Protein 4YWA (pdb70)

B-factor: mean 20.99, std 12.81, range [8.99, 86.1]

Organism: Pseudomonas aeruginosa (strain ATCC 15692 / DSM 22644 / CIP 104116 / JCM 14847 / LMG 12228 / 1C / PRS 101 / PAO1) (NCBI:txid208964)

Secondary structure (DSSP, 8-state):
-EEEEEETT-TT-EEEEEEE-TT--EEEEEEEEEESSSSS-B-TB--TTSPPSS-S-TTS-TTBEEEEETTPPPEE-TTEEEEE-PPTT--EEEEEEE---TT-GGG-EEEEEEEEEEPP-/-EEEEEETT-TT-EEEEEEE-TT--EEEEEEEEEESSSSS-B-TB--TTSPPSS-S-TTS-TTBEEEEETTPPPEE-TTEEEEE-PPTT--EEEEEEE---TT-GGG-EEEEEEEEEE---/-EEEEEETT-TT-EEEEEEE-TT--EEEEEEEEEESSSSS-B-TB--TTSPPSS-S-TTS-TTBEEEEETTPPPEE-TTEEEEE-PPTT--EEEEEEE---TT-GGG-EEEEEEEEEE---/-EEEEEETT-TT-EEEEEEE-TT--EEEEEEEEEESSSSS-B-TEEETTSPPSS-S-TTS-EEEEEEEETTPPPEE-TTEEEEE-PPTT--EEEEEEE---TT-GGG-EEEEEEEEEEPP-

Sequence (484 aa):
AWKGEVLANNEAGQVTSIIYNPGDVITIVAAGWASYGPTQKWGPQGDREHPDQGLICHDAFCGALVMKIGNSGTIPVNTGLFRWVAPNNVQGAITLIYNDVPGTYGNNSGSFSVNIGKDQSAWKGEVLANNEAGQVTSIIYNPGDVITIVAAGWASYGPTQKWGPQGDREHPDQGLICHDAFCGALVMKIGNSGTIPVNTGLFRWVAPNNVQGAITLIYNDVPGTYGNNSGSFSVNIGKDQSAWKGEVLANNEAGQVTSIIYNPGDVITIVAAGWASYGPTQKWGPQGDREHPDQGLICHDAFCGALVMKIGNSGTIPVNTGLFRWVAPNNVQGAITLIYNDVPGTYGNNSGSFSVNIGKDQSAWKGEVLANNEAGQVTSIIYNPGDVITIVAAGWASYGPTQKWGPQGDREHPDQGLICHDAFCGALVMKIGNSGTIPVNTGLFRWVAPNNVQGAITLIYNDVPGTYGNNSGSFSVNIGKDQS

Solvent-accessible surface area: 20965 Å² total; per-residue (Å²): 93,37,148,19,85,2,88,0,36,42,83,90,9,58,91,10,80,8,84,4,67,102,55,23,23,0,5,0,9,0,37,19,57,0,1,25,31,59,140,63,52,31,15,2,14,2,12,89,121,52,84,68,122,35,7,47,3,132,117,14,82,2,0,0,0,0,0,79,1,35,157,24,56,32,28,36,2,42,1,12,23,37,91,52,86,13,80,138,153,27,100,18,32,0,23,0,7,2,0,6,32,76,70,61,5,9,65,9,47,34,31,0,35,0,30,0,0,82,30,153,119,94,36,146,18,82,2,89,0,76,42,82,91,9,57,90,11,80,9,82,4,66,102,54,22,23,0,3,0,9,0,37,19,58,0,0,25,30,56,139,62,50,31,14,2,15,3,12,92,120,53,85,70,124,35,7,47,2,129,116,15,81,2,0,0,0,0,0,78,2,34,152,24,55,32,29,36,2,42,1,12,23,38,93,52,84,12,81,138,156,28,103,18,33,0,24,0,6,0,0,6,32,76,69,61,6,77,98,11,45,34,31,0,36,0,30,0,0,82,27,156,121,93,38,145,18,82,2,89,0,76,43,82,90,9,58,90,11,80,9,85,4,65,103,53,21,23,0,4,0,9,0,36,19,58,0,0,25,31,60,140,60,51,30,14,2,15,2,12,90,122,52,85,68,124,35,7,47,3,130,116,15,83,2,0,0,0,0,0,79,1,33,156,24,55,31,29,37,2,43,1,12,22,38,93,52,85,13,79,137,154,28,104,18,34,0,23,0,7,2,0,6,32,76,70,62,6,78,100,11,46,34,32,0,34,0,31,0,0,81,30,155,118,94,37,144,18,81,1,87,0,76,42,82,89,10,58,91,10,82,9,85,4,67,103,54,22,23,0,4,0,9,0,36,19,59,0,0,26,30,58,141,64,52,30,15,2,15,3,12,92,121,53,84,36,95,21,7,47,2,90,117,16,79,2,0,0,0,0,0,78,1,34,153,24,55,31,29,37,2,42,1,12,22,39,95,53,84,13,80,136,154,28,103,18,35,0,24,0,7,1,0,6,32,75,68,60,6,76,97,11,47,32,32,0,34,0,30,0,0,83,27,155,122

CATH classification: 2.60.120.430

InterPro domains:
  IPR008979 Galactose-binding-like domain superfamily [SSF49785] (2-122)
  IPR012905 PA-IL-like [PF07828] (2-122)
  IPR012905 PA-IL-like [PIRSF020485] (1-122)

Nearest PDB structures (foldseek):
  4cpb-assembly2_A  TM=1.007E+00  e=1.477E-22  Pseudomonas aeruginosa PAO1
  7z63-assembly1_AAA  TM=1.001E+00  e=1.261E-22  Pseudomonas aeruginosa PAO1
  2vxj-assembly10_J  TM=1.005E+00  e=4.963E-22  Pseudomonas aeruginosa PAO1
  2vxj-assembly4_D  TM=1.007E+00  e=1.216E-21  Pseudomonas aeruginosa PAO1
  2vxj-assembly2_B  TM=1.008E+00  e=1.583E-21  Pseudomonas aeruginosa PAO1

GO terms:
  GO:0007157 heterophilic cell-cell adhesion (P, IDA)

Structure (mmCIF, N/CA/C/O backbone):
data_4YWA
#
_entry.id   4YWA
#
_cell.length_a   40.770
_cell.length_b   72.320
_cell.length_c   78.710
_cell.angle_alpha   117.230
_cell.angle_beta   105.000
_cell.angle_gamma   89.940
#
_symmetry.space_group_name_H-M   'P 1'
#
loop_
_entity.id
_entity.type
_entity.pdbx_description
1 polymer 'PA-I galactophilic lectin'
2 non-polymer 'CALCIUM ION'
3 non-polymer "(2R,3R,4S,5R,6R,2'R,3'R,4'S,5'R,6'R)-2,2'-([(2R,3R,4S,5S,6S)-3,4-dihydroxy-6-(hydroxymethyl)tetrahydro-2H-pyran-2,5-diyl]bis{1H-1,2,3-triazole-1,4-diyl[(2S,3R,4S,5S,6S)-3,4-dihydroxy-6-(hydroxymethyl)tetrahydro-2H-pyran-2,5-diyl]-1H-1,2,3-triazole-1,4-diylmethanediyloxy})bis[6-(hydroxymethyl)tetrahydro-2H-pyran-3,4,5-triol]"
4 water water
#
loop_
_atom_site.group_PDB
_atom_site.id
_atom_site.type_symbol
_atom_site.label_atom_id
_atom_site.label_alt_id
_atom_site.label_comp_id
_atom_site.label_asym_id
_atom_site.label_entity_id
_atom_site.label_seq_id
_atom_site.pdbx_PDB_ins_code
_atom_site.Cartn_x
_atom_site.Cartn_y
_atom_site.Cartn_z
_atom_site.occupancy
_atom_site.B_iso_or_equiv
_atom_site.auth_seq_id
_atom_site.auth_comp_id
_atom_site.auth_asym_id
_atom_site.auth_atom_id
_atom_site.pdbx_PDB_model_num
ATOM 1 N N . ALA A 1 1 ? 12.896 38.710 72.655 1.00 22.80 1 ALA A N 1
ATOM 2 C CA . ALA A 1 1 ? 13.290 38.293 71.305 1.00 17.43 1 ALA A CA 1
ATOM 3 C C . ALA A 1 1 ? 12.319 38.910 70.300 1.00 20.79 1 ALA A C 1
ATOM 4 O O . ALA A 1 1 ? 11.258 39.415 70.676 1.00 21.73 1 ALA A O 1
ATOM 6 N N . TRP A 1 2 ? 12.683 38.889 69.017 1.00 15.92 2 TRP A N 1
ATOM 7 C CA . TRP A 1 2 ? 11.868 39.519 67.990 1.00 15.33 2 TRP A CA 1
ATOM 8 C C . TRP A 1 2 ? 11.791 38.538 66.833 1.00 13.44 2 TRP A C 1
ATOM 9 O O . TRP A 1 2 ? 12.770 37.892 66.490 1.00 13.17 2 TRP A O 1
ATOM 20 N N . LYS A 1 3 ? 10.615 38.395 66.237 1.00 14.31 3 LYS A N 1
ATOM 21 C CA . LYS A 1 3 ? 10.499 37.667 64.991 1.00 15.24 3 LYS A CA 1
ATOM 22 C C . LYS A 1 3 ? 9.662 38.521 64.064 1.00 15.85 3 LYS A C 1
ATOM 23 O O . LYS A 1 3 ? 8.651 39.120 64.473 1.00 16.94 3 LYS A O 1
ATOM 29 N N . GLY A 1 4 ? 10.057 38.571 62.798 1.00 13.88 4 GLY A N 1
ATOM 30 C CA . GLY A 1 4 ? 9.315 39.366 61.844 1.00 15.89 4 GLY A CA 1
ATOM 31 C C . GLY A 1 4 ? 9.861 39.227 60.447 1.00 14.76 4 GLY A C 1
ATOM 32 O O . GLY A 1 4 ? 10.848 38.536 60.216 1.00 16.57 4 GLY A O 1
ATOM 33 N N . GLU A 1 5 ? 9.215 39.898 59.513 1.00 15.38 5 GLU A N 1
ATOM 34 C CA . GLU A 1 5 ? 9.606 39.860 58.125 1.00 15.02 5 GLU A CA 1
ATOM 35 C C . GLU A 1 5 ? 10.294 41.146 57.735 1.00 15.04 5 GLU A C 1
ATOM 36 O O . GLU A 1 5 ? 9.939 42.235 58.201 1.00 17.57 5 GLU A O 1
ATOM 42 N N . VAL A 1 6 ? 11.269 41.003 56.850 1.00 13.04 6 VAL A N 1
ATOM 43 C CA . VAL A 1 6 ? 11.993 42.127 56.279 1.00 12.40 6 VAL A CA 1
ATOM 44 C C . VAL A 1 6 ? 11.712 42.114 54.785 1.00 12.92 6 VAL A C 1
ATOM 45 O O . VAL A 1 6 ? 12.152 41.213 54.093 1.00 13.11 6 VAL A O 1
ATOM 49 N N . LEU A 1 7 ? 10.932 43.082 54.291 1.00 12.24 7 LEU A N 1
ATOM 50 C CA . LEU A 1 7 ? 10.580 43.112 52.866 1.00 12.82 7 LEU A CA 1
ATOM 51 C C . LEU A 1 7 ? 11.731 43.640 52.028 1.00 11.32 7 LEU A C 1
ATOM 52 O O . LEU A 1 7 ? 12.367 44.624 52.391 1.00 12.45 7 LEU A O 1
ATOM 57 N N . ALA A 1 8 ? 11.966 42.970 50.920 1.00 12.01 8 ALA A N 1
ATOM 58 C CA . ALA A 1 8 ? 13.052 43.356 50.039 1.00 12.73 8 ALA A CA 1
ATOM 59 C C . ALA A 1 8 ? 12.861 44.756 49.448 1.00 13.65 8 ALA A C 1
ATOM 60 O O . ALA A 1 8 ? 13.850 45.424 49.170 1.00 12.75 8 ALA A O 1
ATOM 62 N N . ASN A 1 9 ? 11.623 45.216 49.342 1.00 12.53 9 ASN A N 1
ATOM 63 C CA . ASN A 1 9 ? 11.406 46.534 48.734 1.00 13.73 9 ASN A CA 1
ATOM 64 C C . ASN A 1 9 ? 11.368 47.650 49.774 1.00 15.13 9 ASN A C 1
ATOM 65 O O . ASN A 1 9 ? 11.039 48.793 49.435 1.00 17.23 9 ASN A O 1
ATOM 70 N N . ASN A 1 10 ? 11.676 47.361 51.041 1.00 14.04 10 ASN A N 1
ATOM 71 C CA . ASN A 1 10 ? 11.549 48.351 52.095 1.00 14.69 10 ASN A CA 1
ATOM 72 C C . ASN A 1 10 ? 12.877 49.069 52.269 1.00 16.63 10 ASN A C 1
ATOM 73 O O . ASN A 1 10 ? 13.748 48.629 52.995 1.00 15.72 10 ASN A O 1
ATOM 78 N N . GLU A 1 11 ? 13.053 50.184 51.563 1.00 15.07 11 GLU A N 1
ATOM 79 C CA . GLU A 1 11 ? 14.327 50.867 51.554 1.00 13.74 11 GLU A CA 1
ATOM 80 C C . GLU A 1 11 ? 14.709 51.409 52.921 1.00 13.27 11 GLU A C 1
ATOM 81 O O . GLU A 1 11 ? 15.894 51.472 53.249 1.00 15.38 11 GLU A O 1
ATOM 87 N N . ALA A 1 12 ? 13.730 51.818 53.723 1.00 16.18 12 ALA A N 1
ATOM 88 C CA . ALA A 1 12 ? 14.031 52.368 55.054 1.00 19.55 12 ALA A CA 1
ATOM 89 C C . ALA A 1 12 ? 14.433 51.292 56.058 1.00 18.93 12 ALA A C 1
ATOM 90 O O . ALA A 1 12 ? 15.008 51.581 57.115 1.00 23.99 12 ALA A O 1
ATOM 92 N N . GLY A 1 13 ? 14.122 50.055 55.710 1.00 15.10 13 GLY A N 1
ATOM 93 C CA . GLY A 1 13 ? 14.409 48.939 56.601 1.00 15.94 13 GLY A CA 1
ATOM 94 C C . GLY A 1 13 ? 13.322 48.673 57.620 1.00 16.68 13 GLY A C 1
ATOM 95 O O . GLY A 1 13 ? 12.442 49.506 57.877 1.00 17.44 13 GLY A O 1
ATOM 96 N N . GLN A 1 14 ? 13.444 47.518 58.268 1.00 14.62 14 GLN A N 1
ATOM 97 C CA . GLN A 1 14 ? 12.470 47.071 59.231 1.00 14.20 14 GLN A CA 1
ATOM 98 C C . GLN A 1 14 ? 13.029 47.279 60.625 1.00 15.11 14 GLN A C 1
ATOM 99 O O . GLN A 1 14 ? 14.018 46.636 61.006 1.00 14.47 14 GLN A O 1
ATOM 105 N N . VAL A 1 15 ? 12.428 48.181 61.388 1.00 14.68 15 VAL A N 1
ATOM 106 C CA . VAL A 1 15 ? 12.861 48.354 62.771 1.00 16.74 15 VAL A CA 1
ATOM 107 C C . VAL A 1 15 ? 12.385 47.151 63.577 1.00 17.19 15 VAL A C 1
ATOM 108 O O . VAL A 1 15 ? 11.295 46.609 63.341 1.00 20.96 15 VAL A O 1
ATOM 112 N N . THR A 1 16 ? 13.241 46.677 64.470 1.00 15.76 16 THR A N 1
ATOM 113 C CA . THR A 1 16 ? 12.871 45.576 65.362 1.00 16.07 16 THR A CA 1
ATOM 114 C C . THR A 1 16 ? 12.678 46.124 66.769 1.00 18.01 16 THR A C 1
ATOM 115 O O . THR A 1 16 ? 12.899 47.311 67.007 1.00 18.48 16 THR A O 1
ATOM 119 N N . SER A 1 17 ? 12.310 45.241 67.697 1.00 17.09 17 SER A N 1
ATOM 120 C CA . SER A 1 17 ? 12.110 45.629 69.084 1.00 19.08 17 SER A CA 1
ATOM 121 C C . SER A 1 17 ? 13.407 45.489 69.863 1.00 19.26 17 SER A C 1
ATOM 122 O O . SER A 1 17 ? 13.424 45.700 71.076 1.00 20.53 17 SER A O 1
ATOM 125 N N . ILE A 1 18 ? 14.490 45.107 69.202 1.00 16.38 18 ILE A N 1
ATOM 126 C CA . ILE A 1 18 ? 15.753 44.819 69.870 1.00 15.04 18 ILE A CA 1
ATOM 127 C C . ILE A 1 18 ? 16.589 46.075 69.951 1.00 16.27 18 ILE A C 1
ATOM 128 O O . ILE A 1 18 ? 16.854 46.715 68.921 1.00 15.66 18 ILE A O 1
ATOM 133 N N . ILE A 1 19 ? 16.945 46.477 71.171 1.00 16.49 19 ILE A N 1
ATOM 134 C CA . ILE A 1 19 ? 17.912 47.517 71.367 1.00 16.70 19 ILE A CA 1
ATOM 135 C C . ILE A 1 19 ? 19.204 46.866 71.768 1.00 15.56 19 ILE A C 1
ATOM 136 O O . ILE A 1 19 ? 19.273 46.229 72.835 1.00 16.13 19 ILE A O 1
ATOM 141 N N . TYR A 1 20 ? 20.239 46.987 70.963 1.00 15.13 20 TYR A N 1
ATOM 142 C CA . TYR A 1 20 ? 21.536 46.415 71.283 1.00 14.88 20 TYR A CA 1
ATOM 143 C C . TYR A 1 20 ? 22.251 47.334 72.256 1.00 14.58 20 TYR A C 1
ATOM 144 O O . TYR A 1 20 ? 22.500 48.509 71.930 1.00 16.07 20 TYR A O 1
ATOM 153 N N . ASN A 1 21 ? 22.583 46.799 73.431 1.00 13.64 21 ASN A N 1
ATOM 154 C CA . ASN A 1 21 ? 23.270 47.562 74.460 1.00 14.93 21 ASN A CA 1
ATOM 155 C C . ASN A 1 21 ? 24.684 47.043 74.638 1.00 15.14 21 ASN A C 1
ATOM 156 O O . ASN A 1 21 ? 24.959 45.881 74.345 1.00 16.02 21 ASN A O 1
ATOM 161 N N . PRO A 1 22 ? 25.597 47.897 75.120 1.00 15.98 22 PRO A N 1
ATOM 162 C CA . PRO A 1 22 ? 26.981 47.481 75.337 1.00 16.85 22 PRO A CA 1
ATOM 163 C C . PRO A 1 22 ? 27.056 46.175 76.131 1.00 16.87 22 PRO A C 1
ATOM 164 O O . PRO A 1 22 ? 26.390 46.019 77.170 1.00 16.96 22 PRO A O 1
ATOM 168 N N . GLY A 1 23 ? 27.852 45.243 75.615 1.00 18.27 23 GLY A N 1
ATOM 169 C CA . GLY A 1 23 ? 28.031 43.942 76.225 1.00 18.28 23 GLY A CA 1
ATOM 170 C C . GLY A 1 23 ? 27.044 42.885 75.777 1.00 16.27 23 GLY A C 1
ATOM 171 O O . GLY A 1 23 ? 27.217 41.714 76.117 1.00 17.64 23 GLY A O 1
ATOM 172 N N . ASP A 1 24 ? 26.002 43.274 75.047 1.00 15.01 24 ASP A N 1
ATOM 173 C CA . ASP A 1 24 ? 25.011 42.280 74.641 1.00 14.98 24 ASP A CA 1
ATOM 174 C C . ASP A 1 24 ? 25.603 41.250 73.683 1.00 14.54 24 ASP A C 1
ATOM 175 O O . ASP A 1 24 ? 26.474 41.551 72.866 1.00 15.62 24 ASP A O 1
ATOM 180 N N . VAL A 1 25 ? 25.115 40.032 73.797 1.00 12.99 25 VAL A N 1
ATOM 181 C CA . VAL A 1 25 ? 25.426 38.964 72.838 1.00 14.53 25 VAL A CA 1
ATOM 182 C C . VAL A 1 25 ? 24.109 38.642 72.158 1.00 13.35 25 VAL A C 1
ATOM 183 O O . VAL A 1 25 ? 23.085 38.479 72.823 1.00 13.95 25 VAL A O 1
ATOM 187 N N . ILE A 1 26 ? 24.100 38.585 70.813 1.00 13.23 26 ILE A N 1
ATOM 188 C CA . ILE A 1 26 ? 22.853 38.309 70.105 1.00 13.15 26 ILE A CA 1
ATOM 189 C C . ILE A 1 26 ? 23.011 37.196 69.089 1.00 11.21 26 ILE A C 1
ATOM 190 O O . ILE A 1 26 ? 24.126 36.903 68.636 1.00 13.49 26 ILE A O 1
ATOM 195 N N . THR A 1 27 ? 21.884 36.566 68.804 1.00 10.87 27 THR A N 1
ATOM 196 C CA . THR A 1 27 ? 21.814 35.586 67.714 1.00 11.33 27 THR A CA 1
ATOM 197 C C . THR A 1 27 ? 20.696 35.995 66.789 1.00 11.59 27 THR A C 1
ATOM 198 O O . THR A 1 27 ? 19.615 36.403 67.196 1.00 11.95 27 THR A O 1
ATOM 202 N N . ILE A 1 28 ? 20.985 35.860 65.486 1.00 10.63 28 ILE A N 1
ATOM 203 C CA . ILE A 1 28 ? 20.028 36.144 64.409 1.00 11.32 28 ILE A CA 1
ATOM 204 C C . ILE A 1 28 ? 20.023 34.955 63.481 1.00 10.36 28 ILE A C 1
ATOM 205 O O . ILE A 1 28 ? 21.083 34.412 63.154 1.00 11.06 28 ILE A O 1
ATOM 210 N N . VAL A 1 29 ? 18.835 34.499 63.115 1.00 10.96 29 VAL A N 1
ATOM 211 C CA . VAL A 1 29 ? 18.703 33.523 62.019 1.00 10.97 29 VAL A CA 1
ATOM 212 C C . VAL A 1 29 ? 17.728 34.105 61.002 1.00 10.65 29 VAL A C 1
ATOM 213 O O . VAL A 1 29 ? 16.625 34.514 61.359 1.00 11.98 29 VAL A O 1
ATOM 217 N N . ALA A 1 30 ? 18.116 34.090 59.728 1.00 10.61 30 ALA A N 1
ATOM 218 C CA . ALA A 1 30 ? 17.295 34.653 58.637 1.00 9.40 30 ALA A CA 1
ATOM 219 C C . ALA A 1 30 ? 17.040 33.592 57.606 1.00 10.40 30 ALA A C 1
ATOM 220 O O . ALA A 1 30 ? 17.947 32.842 57.276 1.00 11.65 30 ALA A O 1
ATOM 222 N N . ALA A 1 31 ? 15.833 33.588 57.060 1.00 10.64 31 ALA A N 1
ATOM 223 C CA . ALA A 1 31 ? 15.491 32.612 56.041 1.00 11.38 31 ALA A CA 1
ATOM 224 C C . ALA A 1 31 ? 14.595 33.236 55.003 1.00 10.73 31 ALA A C 1
ATOM 225 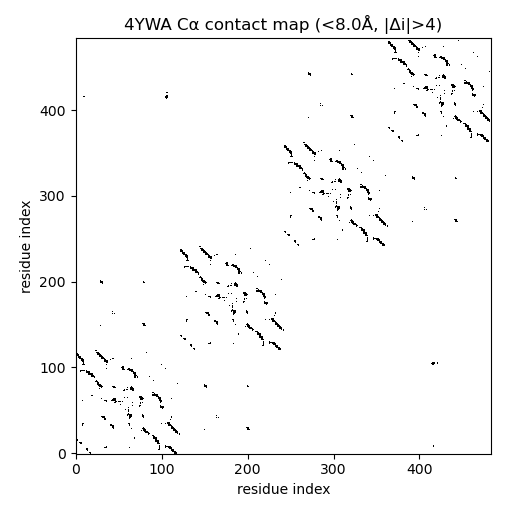O O . ALA A 1 31 ? 13.968 34.255 55.247 1.00 12.92 31 ALA A O 1
ATOM 227 N N . GLY A 1 32 ? 14.516 32.601 53.851 1.00 11.32 32 GLY A N 1
ATOM 228 C CA . GLY A 1 32 ? 13.555 33.001 52.825 1.00 11.44 32 GLY A CA 1
ATOM 229 C C . GLY A 1 32 ? 14.180 33.393 51.507 1.00 11.26 32 GLY A C 1
ATOM 230 O O . GLY A 1 32 ? 15.367 33.191 51.261 1.00 10.95 32 GLY A O 1
ATOM 231 N N . TRP A 1 33 ? 13.354 33.992 50.656 1.00 10.96 33 TRP A N 1
ATOM 232 C CA . TRP A 1 33 ? 13.694 34.216 49.261 1.00 11.44 33 TRP A CA 1
ATOM 233 C C . TRP A 1 33 ? 13.269 35.607 48.833 1.00 11.74 33 TRP A C 1
ATOM 234 O O . TRP A 1 33 ? 12.122 35.999 49.063 1.00 12.79 33 TRP A O 1
ATOM 245 N N . ALA A 1 34 ? 14.175 36.301 48.161 1.00 12.21 34 ALA A N 1
ATOM 246 C CA . ALA A 1 34 ? 13.888 37.666 47.736 1.00 12.00 34 ALA A CA 1
ATOM 247 C C . ALA A 1 34 ? 14.674 38.001 46.495 1.00 11.65 34 ALA A C 1
ATOM 248 O O . ALA A 1 34 ? 15.624 37.299 46.114 1.00 12.02 34 ALA A O 1
ATOM 250 N N . SER A 1 35 ? 14.291 39.105 45.857 1.00 12.97 35 SER A N 1
ATOM 251 C CA . SER A 1 35 ? 14.956 39.536 44.638 1.00 13.92 35 SER A CA 1
ATOM 252 C C . SER A 1 35 ? 15.121 41.026 44.623 1.00 12.68 35 SER A C 1
ATOM 253 O O . SER A 1 35 ? 14.292 41.760 45.140 1.00 12.66 35 SER A O 1
ATOM 256 N N . TYR A 1 36 ? 16.225 41.456 44.015 1.00 13.92 36 TYR A N 1
ATOM 257 C CA . TYR A 1 36 ? 16.489 42.879 43.826 1.00 12.89 36 TYR A CA 1
ATOM 258 C C . TYR A 1 36 ? 15.999 43.334 42.445 1.00 12.89 36 TYR A C 1
ATOM 259 O O . TYR A 1 36 ? 16.273 44.455 42.043 1.00 13.53 36 TYR A O 1
ATOM 268 N N . GLY A 1 37 ? 15.268 42.493 41.741 1.00 12.79 37 GLY A N 1
ATOM 269 C CA . GLY A 1 37 ? 14.728 42.916 40.437 1.00 12.80 37 GLY A CA 1
ATOM 270 C C . GLY A 1 37 ? 14.445 41.752 39.520 1.00 15.00 37 GLY A C 1
ATOM 271 O O . GLY A 1 37 ? 13.348 41.655 38.956 1.00 18.23 37 GLY A O 1
ATOM 272 N N . PRO A 1 38 ? 15.419 40.855 39.328 1.00 14.17 38 PRO A N 1
ATOM 273 C CA . PRO A 1 38 ? 15.205 39.717 38.432 1.00 15.77 38 PRO A CA 1
ATOM 274 C C . PRO A 1 38 ? 14.089 38.792 38.860 1.00 19.23 38 PRO A C 1
ATOM 275 O O . PRO A 1 38 ? 13.650 38.843 40.015 1.00 18.39 38 PRO A O 1
ATOM 279 N N . THR A 1 39 ? 13.647 37.939 37.943 1.00 19.01 39 THR A N 1
ATOM 280 C CA . THR A 1 39 ? 12.604 36.978 38.245 1.00 19.47 39 THR A CA 1
ATOM 281 C C . THR A 1 39 ? 13.101 35.914 39.233 1.00 20.88 39 THR A C 1
ATOM 282 O O . THR A 1 39 ? 12.327 35.398 40.028 1.00 25.51 39 THR A O 1
ATOM 286 N N . GLN A 1 40 ? 14.392 35.603 39.168 1.00 17.34 40 GLN A N 1
ATOM 287 C CA . GLN A 1 40 ? 15.012 34.681 40.128 1.00 15.59 40 GLN A CA 1
ATOM 288 C C . GLN A 1 40 ? 14.938 35.271 41.541 1.00 13.85 40 GLN A C 1
ATOM 289 O O . GLN A 1 40 ? 14.773 36.468 41.715 1.00 15.40 40 GLN A O 1
ATOM 295 N N . LYS A 1 41 ? 15.057 34.415 42.564 1.00 13.23 41 LYS A N 1
ATOM 296 C CA . LYS A 1 41 ? 15.186 34.860 43.944 1.00 12.58 41 LYS A CA 1
ATOM 297 C C . LYS A 1 41 ? 16.406 34.225 44.536 1.00 13.00 41 LYS A C 1
ATOM 298 O O . LYS A 1 41 ? 16.853 33.169 44.105 1.00 13.12 41 LYS A O 1
ATOM 304 N N . TRP A 1 42 ? 16.918 34.925 45.540 1.00 11.50 42 TRP A N 1
ATOM 305 C CA . TRP A 1 42 ? 18.126 34.511 46.289 1.00 10.99 42 TRP A CA 1
ATOM 306 C C . TRP A 1 42 ? 17.804 34.496 47.767 1.00 9.94 42 TRP A C 1
ATOM 307 O O . TRP A 1 42 ? 16.868 35.154 48.217 1.00 11.21 42 TRP A O 1
ATOM 318 N N . GLY A 1 43 ? 18.580 33.711 48.512 1.00 10.13 43 GLY A N 1
ATOM 319 C CA . GLY A 1 43 ? 18.497 33.674 49.966 1.00 10.27 43 GLY A CA 1
ATOM 320 C C . GLY A 1 43 ? 19.186 34.853 50.610 1.00 10.75 43 GLY A C 1
ATOM 321 O O . GLY A 1 43 ? 19.595 35.812 49.940 1.00 11.40 43 GLY A O 1
ATOM 322 N N . PRO A 1 44 ? 19.297 34.817 51.943 1.00 10.77 44 PRO A N 1
ATOM 323 C CA . PRO A 1 44 ? 19.812 35.980 52.686 1.00 10.67 44 PRO A CA 1
ATOM 324 C C . PRO A 1 44 ? 21.290 36.316 52.508 1.00 9.98 44 PRO A C 1
ATOM 325 O O . PRO A 1 44 ? 21.700 37.374 52.998 1.00 10.50 44 PRO A O 1
ATOM 329 N N . GLN A 1 45 ? 22.047 35.476 51.811 1.00 10.12 45 GLN A N 1
ATOM 330 C CA . GLN A 1 45 ? 23.404 35.858 51.414 1.00 10.47 45 GLN A CA 1
ATOM 331 C C . GLN A 1 45 ? 23.414 36.605 50.073 1.00 11.90 45 GLN A C 1
ATOM 332 O O . GLN A 1 45 ? 24.454 37.114 49.677 1.00 11.88 45 GLN A O 1
ATOM 338 N N . GLY A 1 46 ? 22.262 36.703 49.409 1.00 10.34 46 GLY A N 1
ATOM 339 C CA . GLY A 1 46 ? 22.160 37.443 48.159 1.00 10.62 46 GLY A CA 1
ATOM 340 C C . GLY A 1 46 ? 22.774 36.722 46.990 1.00 10.70 46 GLY A C 1
ATOM 341 O O . GLY A 1 46 ? 22.911 35.495 46.951 1.00 11.00 46 GLY A O 1
ATOM 342 N N . ASP A 1 47 ? 23.120 37.533 45.981 1.00 10.77 47 ASP A N 1
ATOM 343 C CA . ASP A 1 47 ? 23.566 37.042 44.665 1.00 12.35 47 ASP A CA 1
ATOM 344 C C . ASP A 1 47 ? 25.063 37.217 44.503 1.00 12.75 47 ASP A C 1
ATOM 345 O O . ASP A 1 47 ? 25.544 38.337 44.278 1.00 13.95 47 ASP A O 1
ATOM 350 N N . ARG A 1 48 ? 25.801 36.121 44.612 1.00 12.75 48 ARG A N 1
ATOM 351 C CA . ARG A 1 48 ? 27.272 36.178 44.607 1.00 13.68 48 ARG A CA 1
ATOM 352 C C . ARG A 1 48 ? 27.848 36.525 43.240 1.00 18.20 48 ARG A C 1
ATOM 353 O O . ARG A 1 48 ? 29.049 36.784 43.137 1.00 19.49 48 ARG A O 1
ATOM 361 N N . GLU A 1 49 ? 27.007 36.523 42.216 1.00 15.01 49 GLU A N 1
ATOM 362 C CA . GLU A 1 49 ? 27.470 36.805 40.856 1.00 15.59 49 GLU A CA 1
ATOM 363 C C . GLU A 1 49 ? 27.203 38.221 40.392 1.00 16.36 49 GLU A C 1
ATOM 364 O O . GLU A 1 49 ? 27.645 38.602 39.301 1.00 18.49 49 GLU A O 1
ATOM 370 N N . HIS A 1 50 ? 26.466 39.007 41.159 1.00 15.33 50 HIS A N 1
ATOM 371 C CA . HIS A 1 50 ? 26.087 40.341 40.745 1.00 14.90 50 HIS A CA 1
ATOM 372 C C . HIS A 1 50 ? 27.066 41.410 41.232 1.00 15.86 50 HIS A C 1
ATOM 373 O O . HIS A 1 50 ? 27.407 41.442 42.405 1.00 16.23 50 HIS A O 1
ATOM 380 N N . PRO A 1 51 ? 27.526 42.301 40.336 1.00 16.28 51 PRO A N 1
ATOM 381 C CA . PRO A 1 51 ? 28.461 43.338 40.783 1.00 14.83 51 PRO A CA 1
ATOM 382 C C . PRO A 1 51 ? 27.805 44.311 41.746 1.00 15.42 51 PRO A C 1
ATOM 383 O O . PRO A 1 51 ? 26.606 44.561 41.626 1.00 18.19 51 PRO A O 1
ATOM 387 N N . ASP A 1 52 ? 28.587 44.848 42.683 1.00 14.66 52 ASP A N 1
ATOM 388 C CA . ASP A 1 52 ? 28.161 45.921 43.561 1.00 14.75 52 ASP A CA 1
ATOM 389 C C . ASP A 1 52 ? 28.156 47.212 42.753 1.00 16.96 52 ASP A C 1
ATOM 390 O O . ASP A 1 52 ? 29.203 47.643 42.269 1.00 18.00 52 ASP A O 1
ATOM 395 N N . GLN A 1 53 ? 26.975 47.789 42.596 1.00 14.15 53 GLN A N 1
ATOM 396 C CA . GLN A 1 53 ? 26.787 49.042 41.831 1.00 15.70 53 GLN A CA 1
ATOM 397 C C . GLN A 1 53 ? 26.383 50.199 42.730 1.00 16.18 53 GLN A C 1
ATOM 398 O O . GLN A 1 53 ? 25.706 51.150 42.299 1.00 16.55 53 GLN A O 1
ATOM 404 N N . GLY A 1 54 ? 26.794 50.135 43.994 1.00 13.68 54 GLY A N 1
ATOM 405 C CA . GLY A 1 54 ? 26.497 51.185 44.929 1.00 14.00 54 GLY A CA 1
ATOM 406 C C . GLY A 1 54 ? 25.589 50.730 46.080 1.00 12.66 54 GLY A C 1
ATOM 407 O O . GLY A 1 54 ? 24.732 51.458 46.528 1.00 14.94 54 GLY A O 1
ATOM 408 N N . LEU A 1 55 ? 25.809 49.499 46.555 1.00 13.31 55 LEU A N 1
ATOM 409 C CA . LEU A 1 55 ? 24.970 48.893 47.594 1.00 13.04 55 LEU A CA 1
ATOM 410 C C . LEU A 1 55 ? 25.092 49.645 48.894 1.00 13.68 55 LEU A C 1
ATOM 411 O O . LEU A 1 55 ? 26.131 50.241 49.201 1.00 14.32 55 LEU A O 1
ATOM 416 N N . ILE A 1 56 ? 24.044 49.569 49.721 1.00 13.29 56 ILE A N 1
ATOM 417 C CA . ILE A 1 56 ? 24.110 50.173 51.048 1.00 14.40 56 ILE A CA 1
ATOM 418 C C . ILE A 1 56 ? 25.139 49.499 51.956 1.00 13.03 56 ILE A C 1
ATOM 419 O O . ILE A 1 56 ? 25.559 50.099 52.923 1.00 14.83 56 ILE A O 1
ATOM 424 N N . CYS A 1 57 ? 25.502 48.264 51.625 1.00 13.09 57 CYS A N 1
ATOM 425 C CA . CYS A 1 57 ? 26.547 47.557 52.349 1.00 13.34 57 CYS A CA 1
ATOM 426 C C . CYS A 1 57 ? 27.503 46.938 51.358 1.00 13.29 57 CYS A C 1
ATOM 427 O O . CYS A 1 57 ? 27.157 46.027 50.635 1.00 14.82 57 CYS A O 1
ATOM 430 N N . HIS A 1 58 ? 28.743 47.424 51.346 1.00 14.52 58 HIS A N 1
ATOM 431 C CA . HIS A 1 58 ? 29.714 46.938 50.377 1.00 15.22 58 HIS A CA 1
ATOM 432 C C . HIS A 1 58 ? 30.405 45.671 50.843 1.00 17.81 58 HIS A C 1
ATOM 433 O O . HIS A 1 58 ? 31.196 45.094 50.110 1.00 19.33 58 HIS A O 1
ATOM 440 N N . ASP A 1 59 ? 30.071 45.213 52.052 1.00 15.16 59 ASP A N 1
ATOM 441 C CA . ASP A 1 59 ? 30.641 43.984 52.627 1.00 16.48 59 ASP A CA 1
ATOM 442 C C . ASP A 1 59 ? 29.716 42.782 52.504 1.00 15.47 59 ASP A C 1
ATOM 443 O O . ASP A 1 59 ? 29.955 41.759 53.145 1.00 16.05 59 ASP A O 1
ATOM 448 N N . ALA A 1 60 ? 28.647 42.920 51.724 1.00 13.65 60 ALA A N 1
ATOM 449 C CA . ALA A 1 60 ? 27.724 41.798 51.476 1.00 11.21 60 ALA A CA 1
ATOM 450 C C . ALA A 1 60 ? 27.237 41.893 50.046 1.00 12.30 60 ALA A C 1
ATOM 451 O O . ALA A 1 60 ? 27.313 42.971 49.432 1.00 13.35 60 ALA A O 1
ATOM 453 N N . PHE A 1 61 ? 26.754 40.795 49.498 1.00 11.71 61 PHE A N 1
ATOM 454 C CA . PHE A 1 61 ? 26.298 40.810 48.116 1.00 11.87 61 PHE A CA 1
ATOM 455 C C . PHE A 1 61 ? 24.966 41.525 47.996 1.00 12.96 61 PHE A C 1
ATOM 456 O O . PHE A 1 61 ? 24.226 41.704 48.979 1.00 11.97 61 PHE A O 1
ATOM 464 N N . CYS A 1 62 ? 24.665 41.920 46.761 1.00 12.32 62 CYS A N 1
ATOM 465 C CA . CYS A 1 62 ? 23.372 42.448 46.460 1.00 11.61 62 CYS A CA 1
ATOM 466 C C . CYS A 1 62 ? 22.306 41.393 46.777 1.00 11.36 62 CYS A C 1
ATOM 467 O O . CYS A 1 62 ? 22.438 40.236 46.395 1.00 12.09 62 CYS A O 1
ATOM 470 N N . GLY A 1 63 ? 21.262 41.814 47.497 1.00 11.14 63 GLY A N 1
ATOM 471 C CA . GLY A 1 63 ? 20.222 40.879 47.907 1.00 11.38 63 GLY A CA 1
ATOM 472 C C . GLY A 1 63 ? 20.456 40.193 49.256 1.00 10.90 63 GLY A C 1
ATOM 473 O O . GLY A 1 63 ? 19.653 39.341 49.653 1.00 12.32 63 GLY A O 1
ATOM 474 N N . ALA A 1 64 ? 21.561 40.523 49.917 1.00 10.68 64 ALA A N 1
ATOM 475 C CA . ALA A 1 64 ? 21.832 39.982 51.248 1.00 9.51 64 ALA A CA 1
ATOM 476 C C . ALA A 1 64 ? 21.061 40.751 52.294 1.00 10.79 64 ALA A C 1
ATOM 477 O O . ALA A 1 64 ? 20.682 41.916 52.118 1.00 12.53 64 ALA A O 1
ATOM 479 N N . LEU A 1 65 ? 20.865 40.126 53.450 1.00 10.17 65 LEU A N 1
ATOM 480 C CA . LEU A 1 65 ? 20.320 40.819 54.602 1.00 9.79 65 LEU A CA 1
ATOM 481 C C . LEU A 1 65 ? 21.456 41.530 55.339 1.00 10.33 65 LEU A C 1
ATOM 482 O O . LEU A 1 65 ? 22.532 40.955 55.623 1.00 10.88 65 LEU A O 1
ATOM 487 N N . VAL A 1 66 ? 21.231 42.788 55.676 1.00 10.22 66 VAL A N 1
ATOM 488 C CA . VAL A 1 66 ? 22.177 43.553 56.482 1.00 12.02 66 VAL A CA 1
ATOM 489 C C . VAL A 1 66 ? 21.431 44.254 57.614 1.00 9.58 66 VAL A C 1
ATOM 490 O O . VAL A 1 66 ? 20.194 44.168 57.689 1.00 10.94 66 VAL A O 1
ATOM 494 N N . MET A 1 67 ? 22.156 44.951 58.479 1.00 11.99 67 MET A N 1
ATOM 495 C CA . MET A 1 67 ? 21.494 45.673 59.565 1.00 11.35 67 MET A CA 1
ATOM 496 C C . MET A 1 67 ? 22.246 46.949 59.881 1.00 11.89 67 MET A C 1
ATOM 497 O O . MET A 1 67 ? 23.422 47.111 59.549 1.00 13.00 67 MET A O 1
ATOM 502 N N . LYS A 1 68 ? 21.553 47.818 60.595 1.00 12.35 68 LYS A N 1
ATOM 503 C CA . LYS A 1 68 ? 22.205 48.911 61.315 1.00 13.80 68 LYS A CA 1
ATOM 504 C C . LYS A 1 68 ? 21.838 48.785 62.771 1.00 14.24 68 LYS A C 1
ATOM 505 O O . LYS A 1 68 ? 20.749 48.339 63.094 1.00 14.91 68 LYS A O 1
ATOM 511 N N . ILE A 1 69 ? 22.747 49.214 63.628 1.00 14.37 69 ILE A N 1
ATOM 512 C CA . ILE A 1 69 ? 22.494 49.253 65.073 1.00 14.74 69 ILE A CA 1
ATOM 513 C C . ILE A 1 69 ? 22.624 50.714 65.465 1.00 14.70 69 ILE A C 1
ATOM 514 O O . ILE A 1 69 ? 23.701 51.290 65.354 1.00 17.86 69 ILE A O 1
ATOM 519 N N . GLY A 1 70 ? 21.516 51.290 65.896 1.00 15.54 70 GLY A N 1
ATOM 520 C CA . GLY A 1 70 ? 21.457 52.732 66.125 1.00 18.88 70 GLY A CA 1
ATOM 521 C C . GLY A 1 70 ? 21.807 53.403 64.816 1.00 22.78 70 GLY A C 1
ATOM 522 O O . GLY A 1 70 ? 21.263 53.053 63.771 1.00 23.87 70 GLY A O 1
ATOM 523 N N . ASN A 1 71 ? 22.734 54.346 64.859 1.00 25.08 71 ASN A N 1
ATOM 524 C CA . ASN A 1 71 ? 23.120 55.036 63.633 1.00 26.92 71 ASN A CA 1
ATOM 525 C C . ASN A 1 71 ? 24.449 54.549 63.075 1.00 28.52 71 ASN A C 1
ATOM 526 O O . ASN A 1 71 ? 25.183 55.320 62.460 1.00 30.55 71 ASN A O 1
ATOM 531 N N . SER A 1 72 ? 24.755 53.266 63.273 1.00 21.40 72 SER A N 1
ATOM 532 C CA . SER A 1 72 ? 25.970 52.683 62.723 1.00 19.55 72 SER A CA 1
ATOM 533 C C . SER A 1 72 ? 25.915 52.636 61.198 1.00 16.83 72 SER A C 1
ATOM 534 O O . SER A 1 72 ? 24.865 52.822 60.620 1.00 19.63 72 SER A O 1
ATOM 537 N N . GLY A 1 73 ? 27.044 52.333 60.589 1.00 17.81 73 GLY A N 1
ATOM 538 C CA . GLY A 1 73 ? 27.044 51.915 59.202 1.00 20.20 73 GLY A CA 1
ATOM 539 C C . GLY A 1 73 ? 26.401 50.535 59.092 1.00 15.73 73 GLY A C 1
ATOM 540 O O . GLY A 1 73 ? 26.130 49.860 60.106 1.00 16.95 73 GLY A O 1
ATOM 541 N N . THR A 1 74 ? 26.171 50.093 57.868 1.00 15.71 74 THR A N 1
ATOM 542 C CA . THR A 1 74 ? 25.602 48.768 57.662 1.00 14.08 74 THR A CA 1
ATOM 543 C C . THR A 1 74 ? 26.592 47.673 58.053 1.00 15.10 74 THR A C 1
ATOM 544 O O . THR A 1 74 ? 27.810 47.777 57.865 1.00 16.70 74 THR A O 1
ATOM 548 N N . ILE A 1 75 ? 26.035 46.592 58.595 1.00 13.41 75 ILE A N 1
ATOM 549 C CA . ILE A 1 75 ? 26.786 45.431 59.056 1.00 13.23 75 ILE A CA 1
ATOM 550 C C . ILE A 1 75 ? 26.126 44.219 58.393 1.00 11.29 75 ILE A C 1
ATOM 551 O O . ILE A 1 75 ? 24.893 44.074 58.482 1.00 12.73 75 ILE A O 1
ATOM 556 N N . PRO A 1 76 ? 26.904 43.355 57.727 1.00 12.81 76 PRO A N 1
ATOM 557 C CA . PRO A 1 76 ? 26.299 42.155 57.136 1.00 13.80 76 PRO A CA 1
ATOM 558 C C . PRO A 1 76 ? 25.665 41.227 58.182 1.00 12.68 76 PRO A C 1
ATOM 559 O O . PRO A 1 76 ? 26.220 40.991 59.272 1.00 13.63 76 PRO A O 1
ATOM 563 N N . VAL A 1 77 ? 24.489 40.696 57.847 1.00 10.89 77 VAL A N 1
ATOM 564 C CA . VAL A 1 77 ? 23.833 39.658 58.630 1.00 10.36 77 VAL A CA 1
ATOM 565 C C . VAL A 1 77 ? 23.843 38.360 57.841 1.00 9.81 77 VAL A C 1
ATOM 566 O O . VAL A 1 77 ? 24.125 37.294 58.422 1.00 11.01 77 VAL A O 1
ATOM 570 N N . ASN A 1 78 ? 23.547 38.404 56.547 1.00 9.82 78 ASN A N 1
ATOM 571 C CA . ASN A 1 78 ? 23.505 37.195 55.757 1.00 10.60 78 ASN A CA 1
ATOM 572 C C . ASN A 1 78 ? 22.527 36.207 56.361 1.00 10.10 78 ASN A C 1
ATOM 573 O O . ASN A 1 78 ? 21.419 36.592 56.677 1.00 10.74 78 ASN A O 1
ATOM 578 N N . THR A 1 79 ? 22.908 34.937 56.473 1.00 10.12 79 THR A N 1
ATOM 579 C CA . THR A 1 79 ? 22.007 33.948 57.073 1.00 10.42 79 THR A CA 1
ATOM 580 C C . THR A 1 79 ? 21.815 34.097 58.575 1.00 11.10 79 THR A C 1
ATOM 581 O O . THR A 1 79 ? 20.906 33.506 59.134 1.00 11.95 79 THR A O 1
ATOM 585 N N . GLY A 1 80 ? 22.638 34.922 59.195 1.00 9.81 80 GLY A N 1
ATOM 586 C CA . GLY A 1 80 ? 22.529 35.104 60.628 1.00 11.72 80 GLY A CA 1
ATOM 587 C C . GLY A 1 80 ? 23.842 35.286 61.304 1.00 11.86 80 GLY A C 1
ATOM 588 O O . GLY A 1 80 ? 24.911 35.251 60.722 1.00 11.93 80 GLY A O 1
ATOM 589 N N . LEU A 1 81 ? 23.726 35.456 62.622 1.00 12.32 81 LEU A N 1
ATOM 590 C CA . LEU A 1 81 ? 24.886 35.721 63.490 1.00 12.61 81 LEU A CA 1
ATOM 591 C C . LEU A 1 81 ? 24.729 34.825 64.711 1.00 11.99 81 LEU A C 1
ATOM 592 O O . LEU A 1 81 ? 23.636 34.679 65.216 1.00 14.32 81 LEU A O 1
ATOM 597 N N . PHE A 1 82 ? 25.817 34.186 65.127 1.00 11.97 82 PHE A N 1
ATOM 598 C CA . PHE A 1 82 ? 25.754 33.249 66.224 1.00 10.40 82 PHE A CA 1
ATOM 599 C C . PHE A 1 82 ? 26.528 33.802 67.403 1.00 11.45 82 PHE A C 1
ATOM 600 O O . PHE A 1 82 ? 27.752 33.933 67.334 1.00 12.92 82 PHE A O 1
ATOM 608 N N . ARG A 1 83 ? 25.798 34.118 68.480 1.00 12.22 83 ARG A N 1
ATOM 609 C CA . ARG A 1 83 ? 26.387 34.584 69.757 1.00 13.02 83 ARG A CA 1
ATOM 610 C C . ARG A 1 83 ? 27.386 35.688 69.489 1.00 14.05 83 ARG A C 1
ATOM 611 O O . ARG A 1 83 ? 28.569 35.611 69.808 1.00 15.37 83 ARG A O 1
ATOM 619 N N . TRP A 1 84 ? 26.892 36.720 68.820 1.00 13.12 84 TRP A N 1
ATOM 620 C CA . TRP A 1 84 ? 27.687 37.794 68.274 1.00 13.32 84 TRP A CA 1
ATOM 621 C C . TRP A 1 84 ? 27.688 39.041 69.154 1.00 12.65 84 TRP A C 1
ATOM 622 O O . TRP A 1 84 ? 26.675 39.405 69.712 1.00 12.92 84 TRP A O 1
ATOM 633 N N . VAL A 1 85 ? 28.847 39.688 69.185 1.00 14.80 85 VAL A N 1
ATOM 634 C CA . VAL A 1 85 ? 29.033 40.922 69.937 1.00 15.92 85 VAL A CA 1
ATOM 635 C C . VAL A 1 85 ? 29.402 42.014 68.947 1.00 18.22 85 VAL A C 1
ATOM 636 O O . VAL A 1 85 ? 30.211 41.788 68.040 1.00 18.10 85 VAL A O 1
ATOM 640 N N . ALA A 1 86 ? 28.804 43.187 69.109 1.00 16.20 86 ALA A N 1
ATOM 641 C CA . ALA A 1 86 ? 29.060 44.303 68.197 1.00 18.23 86 ALA A CA 1
ATOM 642 C C . ALA A 1 86 ? 30.435 44.933 68.439 1.00 20.43 86 ALA A C 1
ATOM 643 O O . ALA A 1 86 ? 31.031 44.764 69.505 1.00 22.04 86 ALA A O 1
ATOM 645 N N . PRO A 1 87 ? 30.928 45.698 67.453 1.00 21.39 87 PRO A N 1
ATOM 646 C CA . PRO A 1 87 ? 32.161 46.468 67.653 1.00 26.95 87 PRO A CA 1
ATOM 647 C C . PRO A 1 87 ? 31.989 47.506 68.764 1.00 28.02 87 PRO A C 1
ATOM 648 O O . PRO A 1 87 ? 30.867 47.861 69.135 1.00 23.94 87 PRO A O 1
ATOM 652 N N . ASN A 1 88 ? 33.104 47.982 69.302 1.00 33.83 88 ASN A N 1
ATOM 653 C CA . ASN A 1 88 ? 33.062 49.009 70.341 1.00 33.68 88 ASN A CA 1
ATOM 654 C C . ASN A 1 88 ? 32.247 50.222 69.904 1.00 35.35 88 ASN A C 1
ATOM 655 O O . ASN A 1 88 ? 32.300 50.622 68.743 1.00 34.52 88 ASN A O 1
ATOM 660 N N . ASN A 1 89 ? 31.467 50.768 70.835 1.00 33.55 89 ASN A N 1
ATOM 661 C CA . ASN A 1 89 ? 30.717 52.015 70.627 1.00 36.80 89 ASN A CA 1
ATOM 662 C C . ASN A 1 89 ? 29.478 51.903 69.740 1.00 31.96 89 ASN A C 1
ATOM 663 O O . ASN A 1 89 ? 28.839 52.906 69.423 1.00 37.69 89 ASN A O 1
ATOM 668 N N . VAL A 1 90 ? 29.147 50.686 69.330 1.00 25.06 90 VAL A N 1
ATOM 669 C CA . VAL A 1 90 ? 27.964 50.442 68.521 1.00 24.26 90 VAL A CA 1
ATOM 670 C C . VAL A 1 90 ? 26.824 50.037 69.437 1.00 18.58 90 VAL A C 1
ATOM 671 O O . VAL A 1 90 ? 26.968 49.083 70.201 1.00 22.01 90 VAL A O 1
ATOM 675 N N . GLN A 1 91 ? 25.701 50.742 69.383 1.00 19.16 91 GLN A N 1
ATOM 676 C CA . GLN A 1 91 ? 24.564 50.472 70.260 1.00 19.24 91 GLN A CA 1
ATOM 677 C C . GLN A 1 91 ? 23.315 51.155 69.725 1.00 17.44 91 GLN A C 1
ATOM 678 O O . GLN A 1 91 ? 23.413 52.110 68.933 1.00 19.95 91 GLN A O 1
ATOM 684 N N . GLY A 1 92 ? 22.146 50.669 70.095 1.00 16.75 92 GLY A N 1
ATOM 685 C CA . GLY A 1 92 ? 20.881 51.244 69.693 1.00 17.02 92 GLY A CA 1
ATOM 686 C C . GLY A 1 92 ? 19.950 50.237 69.028 1.00 15.45 92 GLY A C 1
ATOM 687 O O . GLY A 1 92 ? 20.263 49.040 68.975 1.00 15.37 92 GLY A O 1
ATOM 688 N N . ALA A 1 93 ? 18.817 50.698 68.510 1.00 16.59 93 ALA A N 1
ATOM 689 C CA . ALA A 1 93 ? 17.842 49.806 67.903 1.00 18.58 93 ALA A CA 1
ATOM 690 C C . ALA A 1 93 ? 18.437 49.105 66.701 1.00 14.97 93 ALA A C 1
ATOM 691 O O . ALA A 1 93 ? 19.178 49.710 65.904 1.00 14.83 93 ALA A O 1
ATOM 693 N N . ILE A 1 94 ? 18.071 47.840 66.547 1.00 14.30 94 ILE A N 1
ATOM 694 C CA . ILE A 1 94 ? 18.467 47.094 65.368 1.00 14.86 94 ILE A CA 1
ATOM 695 C C . ILE A 1 94 ? 17.436 47.293 64.282 1.00 12.42 94 ILE A C 1
ATOM 696 O O . ILE A 1 94 ? 16.247 47.031 64.467 1.00 14.00 94 ILE A O 1
ATOM 701 N N . THR A 1 95 ? 17.892 47.763 63.113 1.00 12.62 95 THR A N 1
ATOM 702 C CA . THR A 1 95 ? 17.070 47.867 61.907 1.00 12.14 95 THR A CA 1
ATOM 703 C C . THR A 1 95 ? 17.628 46.892 60.871 1.00 11.78 95 THR A C 1
ATOM 704 O O . THR A 1 95 ? 18.828 46.878 60.626 1.00 13.22 95 THR A O 1
ATOM 708 N N . LEU A 1 96 ? 16.766 46.057 60.324 1.00 12.15 96 LEU A N 1
ATOM 709 C CA . LEU A 1 96 ? 17.163 45.082 59.315 1.00 11.69 96 LEU A CA 1
ATOM 710 C C . LEU A 1 96 ? 16.875 45.644 57.932 1.00 12.06 96 LEU A C 1
ATOM 711 O O . LEU A 1 96 ? 15.807 46.212 57.729 1.00 13.07 96 LEU A O 1
ATOM 716 N N . ILE A 1 97 ? 17.756 45.422 56.960 1.00 11.24 97 ILE A N 1
ATOM 717 C CA . ILE A 1 97 ? 17.555 46.007 55.639 1.00 10.75 97 ILE A CA 1
ATOM 718 C C . ILE A 1 97 ? 18.024 45.051 54.578 1.00 11.49 97 ILE A C 1
ATOM 719 O O . ILE A 1 97 ? 19.073 44.425 54.677 1.00 11.82 97 ILE A O 1
ATOM 724 N N . TYR A 1 98 ? 17.291 45.013 53.478 1.00 10.97 98 TYR A N 1
ATOM 725 C CA . TYR A 1 98 ? 17.721 44.312 52.299 1.00 11.54 98 TYR A CA 1
ATOM 726 C C . TYR A 1 98 ? 18.816 45.116 51.595 1.00 11.32 98 TYR A C 1
ATOM 727 O O . TYR A 1 98 ? 18.683 46.343 51.475 1.00 12.38 98 TYR A O 1
ATOM 736 N N . ASN A 1 99 ? 19.880 44.459 51.161 1.00 11.26 99 ASN A N 1
ATOM 737 C CA . ASN A 1 99 ? 21.006 45.154 50.526 1.00 12.35 99 ASN A CA 1
ATOM 738 C C . ASN A 1 99 ? 20.739 45.406 49.043 1.00 12.12 99 ASN A C 1
ATOM 739 O O . ASN A 1 99 ? 20.745 44.486 48.243 1.00 11.76 99 ASN A O 1
ATOM 744 N N . ASP A 1 100 ? 20.472 46.672 48.695 1.00 12.20 100 ASP A N 1
ATOM 745 C CA . ASP A 1 100 ? 20.322 47.053 47.283 1.00 11.68 100 ASP A CA 1
ATOM 746 C C . ASP A 1 100 ? 20.905 48.447 47.176 1.00 12.60 100 ASP A C 1
ATOM 747 O O . ASP A 1 100 ? 21.361 49.036 48.131 1.00 13.00 100 ASP A O 1
ATOM 752 N N . VAL A 1 101 ? 20.899 48.951 45.944 1.00 13.16 101 VAL A N 1
ATOM 753 C CA . VAL A 1 101 ? 21.360 50.313 45.654 1.00 13.77 101 VAL A CA 1
ATOM 754 C C . VAL A 1 101 ? 20.257 51.317 46.005 1.00 12.71 101 VAL A C 1
ATOM 755 O O . VAL A 1 101 ? 19.094 51.105 45.634 1.00 14.09 101 VAL A O 1
ATOM 759 N N . PRO A 1 102 ? 20.601 52.390 46.720 1.00 13.65 102 PRO A N 1
ATOM 760 C CA . PRO A 1 102 ? 19.590 53.387 47.070 1.00 13.42 102 PRO A CA 1
ATOM 761 C C . PRO A 1 102 ? 18.849 53.866 45.823 1.00 15.23 102 PRO A C 1
ATOM 762 O O . PRO A 1 102 ? 19.446 54.047 44.762 1.00 17.04 102 PRO A O 1
ATOM 766 N N . GLY A 1 103 ? 17.538 54.021 45.963 1.00 15.13 103 GLY A N 1
ATOM 767 C CA . GLY A 1 103 ? 16.706 54.438 44.848 1.00 17.82 103 GLY A CA 1
ATOM 768 C C . GLY A 1 103 ? 16.253 53.325 43.917 1.00 18.17 103 GLY A C 1
ATOM 769 O O . GLY A 1 103 ? 15.467 53.574 42.986 1.00 18.95 103 GLY A O 1
ATOM 770 N N . THR A 1 104 ? 16.727 52.083 44.122 1.00 15.12 104 THR A N 1
ATOM 771 C CA . THR A 1 104 ? 16.404 50.986 43.230 1.00 14.58 104 THR A CA 1
ATOM 772 C C . THR A 1 104 ? 15.568 49.876 43.902 1.00 12.43 104 THR A C 1
ATOM 773 O O . THR A 1 104 ? 15.454 48.796 43.352 1.00 13.32 104 THR A O 1
ATOM 777 N N . TYR A 1 105 ? 14.917 50.204 44.996 1.00 13.40 105 TYR A N 1
ATOM 778 C CA . TYR A 1 105 ? 14.199 49.167 45.764 1.00 14.15 105 TYR A CA 1
ATOM 779 C C . TYR A 1 105 ? 12.816 48.880 45.224 1.00 14.97 105 TYR A C 1
ATOM 780 O O . TYR A 1 105 ? 12.178 47.885 45.588 1.00 15.22 105 TYR A O 1
ATOM 789 N N . GLY A 1 106 ? 12.341 49.732 44.305 1.00 13.80 106 GLY A N 1
ATOM 790 C CA . GLY A 1 106 ? 10.955 49.618 43.884 1.00 15.42 106 GLY A CA 1
ATOM 791 C C . GLY A 1 106 ? 10.617 48.360 43.108 1.00 13.09 106 GLY A C 1
ATOM 792 O O . GLY A 1 106 ? 9.456 47.941 43.111 1.00 14.66 106 GLY A O 1
ATOM 793 N N . ASN A 1 107 ? 11.585 47.744 42.442 1.00 12.64 107 ASN A N 1
ATOM 794 C CA . ASN A 1 107 ? 11.336 46.535 41.706 1.00 13.37 107 ASN A CA 1
ATOM 795 C C . ASN A 1 107 ? 11.715 45.274 42.491 1.00 11.71 107 ASN A C 1
ATOM 796 O O . ASN A 1 107 ? 11.804 44.222 41.910 1.00 13.65 107 ASN A O 1
ATOM 801 N N . ASN A 1 108 ? 11.922 45.418 43.791 1.00 13.04 108 ASN A N 1
ATOM 802 C CA . ASN A 1 108 ? 12.320 44.291 44.632 1.00 13.08 108 ASN A CA 1
ATOM 803 C C . ASN A 1 108 ? 11.088 43.482 45.015 1.00 15.43 108 ASN A C 1
ATOM 804 O O . ASN A 1 108 ? 9.956 43.990 45.036 1.00 15.82 108 ASN A O 1
ATOM 809 N N . SER A 1 109 ? 11.300 42.214 45.372 1.00 13.66 109 SER A N 1
ATOM 810 C CA . SER A 1 109 ? 10.182 41.374 45.756 1.00 14.67 109 SER A CA 1
ATOM 811 C C . SER A 1 109 ? 10.624 40.332 46.766 1.00 13.69 109 SER A C 1
ATOM 812 O O . SER A 1 109 ? 11.822 40.074 46.919 1.00 12.97 109 SER A O 1
ATOM 815 N N . GLY A 1 110 ? 9.650 39.744 47.436 1.00 12.16 110 GLY A N 1
ATOM 816 C CA . GLY A 1 110 ? 9.946 38.768 48.478 1.00 12.99 110 GLY A CA 1
ATOM 817 C C . GLY A 1 110 ? 10.395 39.408 49.764 1.00 12.93 110 GLY A C 1
ATOM 818 O O . GLY A 1 110 ? 10.318 40.610 49.990 1.00 12.88 110 GLY A O 1
ATOM 819 N N . SER A 1 111 ? 10.835 38.550 50.684 1.00 13.42 111 SER A N 1
ATOM 820 C CA . SER A 1 111 ? 11.148 38.976 52.042 1.00 13.14 111 SER A CA 1
ATOM 821 C C . SER A 1 111 ? 11.962 37.907 52.759 1.00 13.47 111 SER A C 1
ATOM 822 O O . SER A 1 111 ? 11.989 36.764 52.318 1.00 13.35 111 SER A O 1
ATOM 825 N N . PHE A 1 112 ? 12.582 38.288 53.864 1.00 11.98 112 PHE A N 1
ATOM 826 C CA . PHE A 1 112 ? 13.218 37.306 54.748 1.00 11.22 112 PHE A CA 1
ATOM 827 C C . PHE A 1 112 ? 12.477 37.281 56.069 1.00 11.97 112 PHE A C 1
ATOM 828 O O . PHE A 1 112 ? 12.066 38.326 56.591 1.00 13.36 112 PHE A O 1
ATOM 836 N N . SER A 1 113 ? 12.305 36.078 56.607 1.00 11.54 113 SER A N 1
ATOM 837 C CA . SER A 1 113 ? 11.769 35.900 57.948 1.00 12.21 113 SER A CA 1
ATOM 838 C C . SER A 1 113 ? 12.956 35.824 58.878 1.00 12.13 113 SER A C 1
ATOM 839 O O . SER A 1 113 ? 13.897 35.065 58.631 1.00 13.23 113 SER A O 1
ATOM 842 N N . VAL A 1 114 ? 12.933 36.601 59.956 1.00 11.65 114 VAL A N 1
ATOM 843 C CA . VAL A 1 114 ? 14.121 36.757 60.770 1.00 11.16 114 VAL A CA 1
ATOM 844 C C . VAL A 1 114 ? 13.757 36.647 62.244 1.00 12.51 114 VAL A C 1
ATOM 845 O O . VAL A 1 114 ? 12.747 37.203 62.676 1.00 13.06 114 VAL A O 1
ATOM 849 N N . ASN A 1 115 ? 14.569 35.896 62.992 1.00 11.34 115 ASN A N 1
ATOM 850 C CA . ASN A 1 115 ? 14.505 35.848 64.466 1.00 10.29 115 ASN A CA 1
ATOM 851 C C . ASN A 1 115 ? 15.730 36.502 65.012 1.00 10.95 115 ASN A C 1
ATOM 852 O O . ASN A 1 115 ? 16.832 36.233 64.534 1.00 11.44 115 ASN A O 1
ATOM 857 N N . ILE A 1 116 ? 15.570 37.293 66.082 1.00 11.85 116 ILE A N 1
ATOM 858 C CA . ILE A 1 116 ? 16.693 37.856 66.813 1.00 11.64 116 ILE A CA 1
ATOM 859 C C . ILE A 1 116 ? 16.432 37.631 68.313 1.00 12.32 116 ILE A C 1
ATOM 860 O O . ILE A 1 116 ? 15.327 37.907 68.794 1.00 14.31 116 ILE A O 1
ATOM 865 N N . GLY A 1 117 ? 17.445 37.154 69.005 1.00 11.89 117 GLY A N 1
ATOM 866 C CA . GLY A 1 117 ? 17.353 37.040 70.455 1.00 13.30 117 GLY A CA 1
ATOM 867 C C . GLY A 1 117 ? 18.629 37.501 71.075 1.00 12.82 117 GLY A C 1
ATOM 868 O O . GLY A 1 117 ? 19.710 37.520 70.494 1.00 13.95 117 GLY A O 1
ATOM 869 N N . LYS A 1 118 ? 18.519 37.848 72.364 1.00 13.11 118 LYS A N 1
ATOM 870 C CA . LYS A 1 118 ? 19.714 38.112 73.136 1.00 13.33 118 LYS A CA 1
ATOM 871 C C . LYS A 1 118 ? 20.134 36.819 73.841 1.00 10.90 118 LYS A C 1
ATOM 872 O O . LYS A 1 118 ? 19.292 36.080 74.329 1.00 13.42 118 LYS A O 1
ATOM 878 N N . ASP A 1 119 ? 21.430 36.577 73.852 1.00 12.60 119 ASP A N 1
ATOM 879 C CA . ASP A 1 119 ? 21.978 35.369 74.481 1.00 12.98 119 ASP A CA 1
ATOM 880 C C . ASP A 1 119 ? 22.498 35.670 75.875 1.00 15.96 119 ASP A C 1
ATOM 881 O O . ASP A 1 119 ? 22.565 36.830 76.304 1.00 15.04 119 ASP A O 1
ATOM 886 N N . GLN A 1 120 ? 22.896 34.626 76.581 1.00 13.11 120 GLN A N 1
ATOM 887 C CA . GLN A 1 120 ? 23.444 34.846 77.911 1.00 13.87 120 GLN A CA 1
ATOM 888 C C . GLN A 1 120 ? 24.793 35.575 77.834 1.00 18.69 120 GLN A C 1
ATOM 889 O O . GLN A 1 120 ? 25.535 35.433 76.840 1.00 22.71 120 GLN A O 1
ATOM 895 N N . SER A 1 121 ? 25.062 36.433 78.820 1.00 16.05 121 SER A N 1
ATOM 896 C CA . SER A 1 121 ? 26.268 37.241 78.822 1.00 16.60 121 SER A CA 1
ATOM 897 C C . SER A 1 121 ? 26.604 37.658 80.259 1.00 18.67 121 SER A C 1
ATOM 898 O O . SER A 1 121 ? 26.001 37.103 81.216 1.00 19.26 121 SER A O 1
ATOM 901 N N . ALA B 1 1 ? 29.120 23.890 72.655 1.00 22.79 1 ALA B N 1
ATOM 902 C CA . ALA B 1 1 ? 28.772 24.335 71.302 1.00 17.59 1 ALA B CA 1
ATOM 903 C C . ALA B 1 1 ? 29.760 23.751 70.296 1.00 20.36 1 ALA B C 1
ATOM 904 O O . ALA B 1 1 ? 30.818 23.242 70.670 1.00 21.88 1 ALA B O 1
ATOM 906 N N . TRP B 1 2 ? 29.406 23.788 69.009 1.00 16.17 2 TRP B N 1
ATOM 907 C CA . TRP B 1 2 ? 30.211 23.153 67.980 1.00 15.58 2 TRP B CA 1
ATOM 908 C C . TRP B 1 2 ? 30.276 24.119 66.820 1.00 13.88 2 TRP B C 1
ATOM 909 O O . TRP B 1 2 ? 29.287 24.769 66.486 1.00 14.19 2 TRP B O 1
ATOM 920 N N . LYS B 1 3 ? 31.450 24.241 66.224 1.00 14.11 3 LYS B N 1
ATOM 921 C CA . LYS B 1 3 ? 31.567 24.955 64.971 1.00 15.79 3 LYS B CA 1
ATOM 922 C C . LYS B 1 3 ? 32.404 24.121 64.029 1.00 16.34 3 LYS B C 1
ATOM 923 O O . LYS B 1 3 ? 33.427 23.550 64.420 1.00 17.49 3 LYS B O 1
ATOM 929 N N . GLY B 1 4 ? 31.994 24.042 62.769 1.00 14.40 4 GLY B N 1
ATOM 930 C CA . GLY B 1 4 ? 32.719 23.224 61.816 1.00 16.44 4 GLY B CA 1
ATOM 931 C C . GLY B 1 4 ? 32.188 23.395 60.417 1.00 15.45 4 GLY B C 1
ATOM 932 O O . GLY B 1 4 ? 31.229 24.106 60.182 1.00 17.92 4 GLY B O 1
ATOM 933 N N . GLU B 1 5 ? 32.826 22.713 59.490 1.00 14.69 5 GLU B N 1
ATOM 934 C CA . GLU B 1 5 ? 32.469 22.746 58.090 1.00 14.32 5 GLU B CA 1
ATOM 935 C C . GLU B 1 5 ? 31.767 21.459 57.694 1.00 15.76 5 GLU B C 1
ATOM 936 O O . GLU B 1 5 ? 32.117 20.369 58.167 1.00 17.36 5 GLU B O 1
ATOM 942 N N . VAL B 1 6 ? 30.775 21.610 56.836 1.00 13.57 6 VAL B N 1
ATOM 943 C CA . VAL B 1 6 ? 30.058 20.477 56.266 1.00 13.10 6 VAL B CA 1
ATOM 944 C C . VAL B 1 6 ? 30.335 20.488 54.770 1.00 13.45 6 VAL B C 1
ATOM 945 O O . VAL B 1 6 ? 29.895 21.393 54.064 1.00 13.40 6 VAL B O 1
ATOM 949 N N . LEU B 1 7 ? 31.127 19.520 54.290 1.00 12.08 7 LEU B N 1
ATOM 950 C CA . LEU B 1 7 ? 31.480 19.485 52.871 1.00 13.95 7 LEU B CA 1
ATOM 951 C C . LEU B 1 7 ? 30.335 18.956 52.024 1.00 11.68 7 LEU B C 1
ATOM 952 O O . LEU B 1 7 ? 29.700 17.964 52.374 1.00 13.57 7 LEU B O 1
ATOM 957 N N . ALA B 1 8 ? 30.101 19.628 50.912 1.00 12.39 8 ALA B N 1
ATOM 958 C CA . ALA B 1 8 ? 29.022 19.234 50.009 1.00 13.90 8 ALA B CA 1
ATOM 959 C C . ALA B 1 8 ? 29.189 17.828 49.436 1.00 13.69 8 ALA B C 1
ATOM 960 O O . ALA B 1 8 ? 28.191 17.179 49.171 1.00 13.21 8 ALA B O 1
ATOM 962 N N . ASN B 1 9 ? 30.425 17.350 49.340 1.00 12.94 9 ASN B N 1
ATOM 963 C CA . ASN B 1 9 ? 30.644 16.034 48.732 1.00 13.15 9 ASN B CA 1
ATOM 964 C C . ASN B 1 9 ? 30.685 14.924 49.769 1.00 16.01 9 ASN B C 1
ATOM 965 O O . ASN B 1 9 ? 31.000 13.782 49.426 1.00 17.36 9 ASN B O 1
ATOM 970 N N . ASN B 1 10 ? 30.383 15.233 51.028 1.00 14.07 10 ASN B N 1
ATOM 971 C CA . ASN B 1 10 ? 30.488 14.243 52.087 1.00 14.63 10 ASN B CA 1
ATOM 972 C C . ASN B 1 10 ? 29.156 13.533 52.254 1.00 16.26 10 ASN B C 1
ATOM 973 O O . ASN B 1 10 ? 28.278 13.961 52.992 1.00 15.95 10 ASN B O 1
ATOM 978 N N . GLU B 1 11 ? 28.999 12.412 51.559 1.00 15.55 11 GLU B N 1
ATOM 979 C CA . GLU B 1 11 ? 27.712 11.744 51.549 1.00 14.20 11 GLU B CA 1
ATOM 980 C C . GLU B 1 11 ? 27.335 11.195 52.920 1.00 14.15 11 GLU B C 1
ATOM 981 O O . GLU B 1 11 ? 26.157 11.130 53.264 1.00 15.92 11 GLU B O 1
ATOM 987 N N . ALA B 1 12 ? 28.316 10.787 53.709 1.00 16.13 12 ALA B N 1
ATOM 988 C CA . ALA B 1 12 ? 28.026 10.245 55.036 1.00 19.21 12 ALA B CA 1
ATOM 989 C C . ALA B 1 12 ? 27.609 11.319 56.029 1.00 17.09 12 ALA B C 1
ATOM 990 O O . ALA B 1 12 ? 27.013 11.018 57.069 1.00 23.52 12 ALA B O 1
ATOM 992 N N . GLY B 1 13 ? 27.919 12.562 55.698 1.00 15.27 13 GLY B N 1
ATOM 993 C CA . GLY B 1 13 ? 27.615 13.657 56.616 1.00 17.23 13 GLY B CA 1
ATOM 994 C C . GLY B 1 13 ? 28.719 13.929 57.618 1.00 17.82 13 GLY B C 1
ATOM 995 O O . GLY B 1 13 ? 29.621 13.111 57.870 1.00 17.65 13 GLY B O 1
ATOM 996 N N . GLN B 1 14 ? 28.610 15.098 58.236 1.00 15.50 14 GLN B N 1
ATOM 997 C CA . GLN B 1 14 ? 29.572 15.555 59.216 1.00 14.84 14 GLN B CA 1
ATOM 998 C C . GLN B 1 14 ? 29.012 15.357 60.612 1.00 15.79 14 GLN B C 1
ATOM 999 O O . GLN B 1 14 ? 28.018 15.976 60.985 1.00 15.06 14 GLN B O 1
ATOM 1005 N N . VAL B 1 15 ? 29.611 14.457 61.379 1.00 15.60 15 VAL B N 1
ATOM 1006 C CA . VAL B 1 15 ? 29.198 14.287 62.770 1.00 16.89 15 VAL B CA 1
ATOM 1007 C C . VAL B 1 15 ? 29.685 15.493 63.574 1.00 16.48 15 VAL B C 1
ATOM 1008 O O . VAL B 1 15 ? 30.780 16.020 63.339 1.00 21.61 15 VAL B O 1
ATOM 1012 N N . THR B 1 16 ? 28.832 15.982 64.463 1.00 15.97 16 THR B N 1
ATOM 1013 C CA . THR B 1 16 ? 29.183 17.082 65.354 1.00 17.02 16 THR B CA 1
ATOM 1014 C C . THR B 1 16 ? 29.393 16.524 66.745 1.00 17.89 16 THR B C 1
ATOM 1015 O O . THR B 1 16 ? 29.167 15.336 66.984 1.00 18.60 16 THR B O 1
ATOM 1019 N N . SER B 1 17 ? 29.759 17.409 67.667 1.00 16.93 17 SER B N 1
ATOM 1020 C CA . SER B 1 17 ? 29.970 17.032 69.055 1.00 20.02 17 SER B CA 1
ATOM 1021 C C . SER B 1 17 ? 28.682 17.181 69.850 1.00 19.67 17 SER B C 1
ATOM 1022 O O . SER B 1 17 ? 28.671 16.961 71.063 1.00 20.50 17 SER B O 1
ATOM 1025 N N . ILE B 1 18 ? 27.598 17.573 69.197 1.00 17.22 18 ILE B N 1
ATOM 1026 C CA . ILE B 1 18 ? 26.334 17.849 69.861 1.00 14.85 18 ILE B CA 1
ATOM 1027 C C . ILE B 1 18 ? 25.480 16.605 69.953 1.00 16.40 18 ILE B C 1
ATOM 1028 O O . ILE B 1 18 ? 25.195 15.970 68.932 1.00 16.91 18 ILE B O 1
ATOM 1033 N N . ILE B 1 19 ? 25.143 16.204 71.175 1.00 16.13 19 ILE B N 1
ATOM 1034 C CA . ILE B 1 19 ? 24.161 15.170 71.367 1.00 16.30 19 ILE B CA 1
ATOM 1035 C C . ILE B 1 19 ? 22.869 15.819 71.772 1.00 15.31 19 ILE B C 1
ATOM 1036 O O . ILE B 1 19 ? 22.804 16.448 72.846 1.00 15.34 19 ILE B O 1
ATOM 1041 N N . TYR B 1 20 ? 21.837 15.707 70.958 1.00 16.31 20 TYR B N 1
ATOM 1042 C CA . TYR B 1 20 ? 20.545 16.264 71.292 1.00 14.69 20 TYR B CA 1
ATOM 1043 C C . TYR B 1 20 ? 19.839 15.350 72.275 1.00 14.84 20 TYR B C 1
ATOM 1044 O O . TYR B 1 20 ? 19.566 14.188 71.957 1.00 16.29 20 TYR B O 1
ATOM 1053 N N . ASN B 1 21 ? 19.522 15.888 73.452 1.00 13.80 21 ASN B N 1
ATOM 1054 C CA . ASN B 1 21 ? 18.834 15.132 74.497 1.00 14.75 21 ASN B CA 1
ATOM 1055 C C . ASN B 1 21 ? 17.412 15.652 74.669 1.00 15.02 21 ASN B C 1
ATOM 1056 O O . ASN B 1 21 ? 17.134 16.818 74.380 1.00 16.21 21 ASN B O 1
ATOM 1061 N N . PRO B 1 22 ? 16.489 14.798 75.135 1.00 16.49 22 PRO B N 1
ATOM 1062 C CA . PRO B 1 22 ? 15.112 15.244 75.338 1.00 17.45 22 PRO B CA 1
ATOM 1063 C C . PRO B 1 22 ? 15.048 16.542 76.136 1.00 17.30 22 PRO B C 1
ATOM 1064 O O . PRO B 1 22 ? 15.706 16.691 77.175 1.00 17.86 22 PRO B O 1
ATOM 1068 N N . GLY B 1 23 ? 14.251 17.475 75.628 1.00 17.76 23 GLY B N 1
ATOM 1069 C CA . GLY B 1 23 ? 14.061 18.763 76.260 1.00 18.39 23 GLY B CA 1
ATOM 1070 C C . GLY B 1 23 ? 15.039 19.830 75.799 1.00 15.37 23 GLY B C 1
ATOM 1071 O O . GLY B 1 23 ? 14.864 21.006 76.136 1.00 17.24 23 GLY B O 1
ATOM 1072 N N . ASP B 1 24 ? 16.090 19.442 75.081 1.00 14.50 24 ASP B N 1
ATOM 1073 C CA . ASP B 1 24 ? 17.072 20.429 74.659 1.00 14.60 24 ASP B CA 1
ATOM 1074 C C . ASP B 1 24 ? 16.469 21.446 73.703 1.00 15.33 24 ASP B C 1
ATOM 1075 O O . ASP B 1 24 ? 15.589 21.145 72.886 1.00 15.91 24 ASP B O 1
ATOM 1080 N N . VAL B 1 25 ? 16.946 22.667 73.842 1.00 12.92 25 VAL B N 1
ATOM 1081 C CA . VAL B 1 25 ? 16.663 23.729 72.890 1.00 14.01 25 VAL B CA 1
ATOM 1082 C C . VAL B 1 25 ? 17.978 24.060 72.192 1.00 12.14 25 VAL B C 1
ATOM 1083 O O . VAL B 1 25 ? 19.007 24.241 72.856 1.00 13.87 25 VAL B O 1
ATOM 1087 N N . ILE B 1 26 ? 17.975 24.128 70.839 1.00 12.47 26 ILE B N 1
ATOM 1088 C CA . ILE B 1 26 ? 19.211 24.386 70.117 1.00 12.93 26 ILE B CA 1
ATOM 1089 C C . ILE B 1 26 ? 19.053 25.488 69.086 1.00 11.43 26 ILE B C 1
ATOM 1090 O O . ILE B 1 26 ? 17.943 25.786 68.634 1.00 13.22 26 ILE B O 1
ATOM 1095 N N . THR B 1 27 ? 20.175 26.105 68.799 1.00 11.46 27 THR B N 1
ATOM 1096 C CA . THR B 1 27 ? 20.244 27.088 67.727 1.00 11.45 27 THR B CA 1
ATOM 1097 C C . THR B 1 27 ? 21.358 26.675 66.782 1.00 12.27 27 THR B C 1
ATOM 1098 O O . THR B 1 27 ? 22.435 26.254 67.179 1.00 12.09 27 THR B O 1
ATOM 1102 N N . ILE B 1 28 ? 21.071 26.798 65.480 1.00 10.64 28 ILE B N 1
ATOM 1103 C CA . ILE B 1 28 ? 22.023 26.516 64.405 1.00 11.15 28 ILE B CA 1
ATOM 1104 C C . ILE B 1 28 ? 22.048 27.719 63.480 1.00 10.22 28 ILE B C 1
ATOM 1105 O O . ILE B 1 28 ? 20.989 28.261 63.160 1.00 11.48 28 ILE B O 1
ATOM 1110 N N . VAL B 1 29 ? 23.236 28.180 63.104 1.00 10.95 29 VAL B N 1
ATOM 1111 C CA . VAL B 1 29 ? 23.345 29.146 62.011 1.00 11.40 29 VAL B CA 1
ATOM 1112 C C . VAL B 1 29 ? 24.317 28.543 60.993 1.00 10.51 29 VAL B C 1
ATOM 1113 O O . VAL B 1 29 ? 25.415 28.114 61.343 1.00 12.03 29 VAL B O 1
ATOM 1117 N N . ALA B 1 30 ? 23.928 28.541 59.711 1.00 10.46 30 ALA B N 1
ATOM 1118 C CA . ALA B 1 30 ? 24.764 27.978 58.634 1.00 9.95 30 ALA B CA 1
ATOM 1119 C C . ALA B 1 30 ? 25.014 29.031 57.586 1.00 10.86 30 ALA B C 1
ATOM 1120 O O . ALA B 1 30 ? 24.107 29.787 57.266 1.00 11.66 30 ALA B O 1
ATOM 1122 N N . ALA B 1 31 ? 26.223 29.045 57.037 1.00 11.29 31 ALA B N 1
ATOM 1123 C CA . ALA B 1 31 ? 26.581 30.013 56.011 1.00 10.57 31 ALA B CA 1
ATOM 1124 C C . ALA B 1 31 ? 27.472 29.379 54.982 1.00 11.02 31 ALA B C 1
ATOM 1125 O O . ALA B 1 31 ? 28.066 28.348 55.227 1.00 12.51 31 ALA B O 1
ATOM 1127 N N . GLY B 1 32 ? 27.549 30.009 53.821 1.00 11.29 32 GLY B N 1
ATOM 1128 C CA . GLY B 1 32 ? 28.503 29.610 52.794 1.00 11.84 32 GLY B CA 1
ATOM 1129 C C . GLY B 1 32 ? 27.875 29.210 51.481 1.00 10.89 32 GLY B C 1
ATOM 1130 O O . GLY B 1 32 ? 26.661 29.390 51.252 1.00 10.83 32 GLY B O 1
ATOM 1131 N N . TRP B 1 33 ? 28.698 28.606 50.626 1.00 11.38 33 TRP B N 1
ATOM 1132 C CA . TRP B 1 33 ? 28.362 28.388 49.228 1.00 11.33 33 TRP B CA 1
ATOM 1133 C C . TRP B 1 33 ? 28.779 26.988 48.806 1.00 11.40 33 TRP B C 1
ATOM 1134 O O . TRP B 1 33 ? 29.917 26.585 49.054 1.00 12.72 33 TRP B O 1
ATOM 1145 N N . ALA B 1 34 ? 27.863 26.278 48.148 1.00 11.46 34 ALA B N 1
ATOM 1146 C CA . ALA B 1 34 ? 28.144 24.908 47.738 1.00 12.57 34 ALA B CA 1
ATOM 1147 C C . ALA B 1 34 ? 27.375 24.570 46.483 1.00 12.75 34 ALA B C 1
ATOM 1148 O O . ALA B 1 34 ? 26.433 25.268 46.099 1.00 12.80 34 ALA B O 1
ATOM 1150 N N . SER B 1 35 ? 27.763 23.471 45.841 1.00 12.56 35 SER B N 1
ATOM 1151 C CA . SER B 1 35 ? 27.098 23.029 44.619 1.00 12.77 35 SER B CA 1
ATOM 1152 C C . SER B 1 35 ? 26.915 21.530 44.630 1.00 12.19 35 SER B C 1
ATOM 1153 O O . SER B 1 35 ? 27.734 20.791 45.145 1.00 13.08 35 SER B O 1
ATOM 1156 N N . TYR B 1 36 ? 25.804 21.099 44.029 1.00 13.15 36 TYR B N 1
ATOM 1157 C CA . TYR B 1 36 ? 25.535 19.673 43.829 1.00 12.00 36 TYR B CA 1
ATOM 1158 C C . TYR B 1 36 ? 26.028 19.209 42.455 1.00 13.43 36 TYR B C 1
ATOM 1159 O O . TYR B 1 36 ? 25.744 18.090 42.055 1.00 13.52 36 TYR B O 1
ATOM 1168 N N . GLY B 1 37 ? 26.754 20.045 41.743 1.00 13.18 37 GLY B N 1
ATOM 1169 C CA . GLY B 1 37 ? 27.264 19.609 40.426 1.00 14.16 37 GLY B CA 1
ATOM 1170 C C . GLY B 1 37 ? 27.572 20.777 39.513 1.00 16.13 37 GLY B C 1
ATOM 1171 O O . GLY B 1 37 ? 28.672 20.876 38.960 1.00 17.69 37 GLY B O 1
ATOM 1172 N N . PRO B 1 38 ? 26.608 21.679 39.322 1.00 14.87 38 PRO B N 1
ATOM 1173 C CA . PRO B 1 38 ? 26.817 22.831 38.438 1.00 16.33 38 PRO B CA 1
ATOM 1174 C C . PRO B 1 38 ? 27.938 23.768 38.853 1.00 19.41 38 PRO B C 1
ATOM 1175 O O . PRO B 1 38 ? 28.383 23.728 40.002 1.00 17.76 38 PRO B O 1
ATOM 1179 N N . THR B 1 39 ? 28.400 24.603 37.924 1.00 18.87 39 THR B N 1
ATOM 1180 C CA . THR B 1 39 ? 29.450 25.558 38.245 1.00 19.05 39 THR B CA 1
ATOM 1181 C C . THR B 1 39 ? 28.951 26.623 39.226 1.00 20.42 39 THR B C 1
ATOM 1182 O O . THR B 1 39 ? 29.722 27.149 40.013 1.00 25.37 39 THR B O 1
ATOM 1186 N N . GLN B 1 40 ? 27.662 26.931 39.161 1.00 17.20 40 GLN B N 1
ATOM 1187 C CA . GLN B 1 40 ? 27.041 27.867 40.108 1.00 14.75 40 GLN B CA 1
ATOM 1188 C C . GLN B 1 40 ? 27.102 27.287 41.513 1.00 13.71 40 GLN B C 1
ATOM 1189 O O . GLN B 1 40 ? 27.259 26.089 41.690 1.00 15.47 40 GLN B O 1
ATOM 1195 N N . LYS B 1 41 ? 26.985 28.152 42.527 1.00 13.24 41 LYS B N 1
ATOM 1196 C CA . LYS B 1 41 ? 26.816 27.699 43.892 1.00 13.05 41 LYS B CA 1
ATOM 1197 C C . LYS B 1 41 ? 25.602 28.337 44.508 1.00 12.05 41 LYS B C 1
ATOM 1198 O O . LYS B 1 41 ? 25.161 29.406 44.097 1.00 13.33 41 LYS B O 1
ATOM 1204 N N . TRP B 1 42 ? 25.130 27.665 45.551 1.00 11.49 42 TRP B N 1
ATOM 1205 C CA . TRP B 1 42 ? 23.922 28.049 46.295 1.00 11.10 42 TRP B CA 1
ATOM 1206 C C . TRP B 1 42 ? 24.233 28.077 47.780 1.00 10.49 42 TRP B C 1
ATOM 1207 O O . TRP B 1 42 ? 25.168 27.418 48.243 1.00 11.35 42 TRP B O 1
ATOM 1218 N N . GLY B 1 43 ? 23.464 28.874 48.511 1.00 10.79 43 GLY B N 1
ATOM 1219 C CA . GLY B 1 43 ? 23.563 28.915 49.969 1.00 9.96 43 GLY B CA 1
ATOM 1220 C C . GLY B 1 43 ? 22.854 27.743 50.616 1.00 11.04 43 GLY B C 1
ATOM 1221 O O . GLY B 1 43 ? 22.447 26.782 49.946 1.00 11.24 43 GLY B O 1
ATOM 1222 N N . PRO B 1 44 ? 22.720 27.765 51.942 1.00 10.51 44 PRO B N 1
ATOM 1223 C CA . PRO B 1 44 ? 22.222 26.601 52.684 1.00 10.52 44 PRO B CA 1
ATOM 1224 C C . PRO B 1 44 ? 20.742 26.290 52.519 1.00 10.17 44 PRO B C 1
ATOM 1225 O O . PRO B 1 44 ? 20.318 25.239 53.001 1.00 10.71 44 PRO B O 1
ATOM 1229 N N . GLN B 1 45 ? 19.987 27.112 51.793 1.00 10.69 45 GLN B N 1
ATOM 1230 C CA . GLN B 1 45 ? 18.638 26.725 51.408 1.00 10.68 45 GLN B CA 1
ATOM 1231 C C . GLN B 1 45 ? 18.628 25.973 50.079 1.00 11.72 45 GLN B C 1
ATOM 1232 O O . GLN B 1 45 ? 17.584 25.478 49.681 1.00 11.55 45 GLN B O 1
ATOM 1238 N N . GLY B 1 46 ? 19.773 25.884 49.407 1.00 10.58 46 GLY B N 1
ATOM 1239 C CA . GLY B 1 46 ? 19.823 25.132 48.161 1.00 11.16 46 GLY B CA 1
ATOM 1240 C C . GLY B 1 46 ? 19.248 25.875 46.976 1.00 10.91 46 GLY B C 1
ATOM 1241 O O . GLY B 1 46 ? 19.147 27.095 46.937 1.00 11.49 46 GLY B O 1
ATOM 1242 N N . ASP B 1 47 ? 18.890 25.075 45.970 1.00 11.66 47 ASP B N 1
ATOM 1243 C CA . ASP B 1 47 ? 18.480 25.555 44.649 1.00 12.28 47 ASP B CA 1
ATOM 1244 C C . ASP B 1 47 ? 16.982 25.366 44.509 1.00 11.97 47 ASP B C 1
ATOM 1245 O O . ASP B 1 47 ? 16.502 24.238 44.289 1.00 14.25 47 ASP B O 1
ATOM 1250 N N . ARG B 1 48 ? 16.244 26.457 44.625 1.00 12.84 48 ARG B N 1
ATOM 1251 C CA . ARG B 1 48 ? 14.786 26.409 44.621 1.00 13.62 48 ARG B CA 1
ATOM 1252 C C . ARG B 1 48 ? 14.205 26.053 43.245 1.00 17.34 48 ARG B C 1
ATOM 1253 O O . ARG B 1 48 ? 13.000 25.793 43.139 1.00 18.92 48 ARG B O 1
ATOM 1261 N N . GLU B 1 49 ? 15.049 26.024 42.222 1.00 14.72 49 GLU B N 1
ATOM 1262 C CA . GLU B 1 49 ? 14.586 25.751 40.853 1.00 16.84 49 GLU B CA 1
ATOM 1263 C C . GLU B 1 49 ? 14.828 24.332 40.389 1.00 18.98 49 GLU B C 1
ATOM 1264 O O . GLU B 1 49 ? 14.380 23.957 39.296 1.00 20.56 49 GLU B O 1
ATOM 1270 N N . HIS B 1 50 ? 15.535 23.540 41.180 1.00 15.90 50 HIS B N 1
ATOM 1271 C CA . HIS B 1 50 ? 15.937 22.211 40.764 1.00 15.78 50 HIS B CA 1
ATOM 1272 C C . HIS B 1 50 ? 14.953 21.149 41.246 1.00 16.88 50 HIS B C 1
ATOM 1273 O O . HIS B 1 50 ? 14.591 21.117 42.417 1.00 17.20 50 HIS B O 1
ATOM 1280 N N . PRO B 1 51 ? 14.512 20.250 40.346 1.00 16.03 51 PRO B N 1
ATOM 1281 C CA . PRO B 1 51 ? 13.568 19.220 40.791 1.00 14.98 51 PRO B CA 1
ATOM 1282 C C . PRO B 1 51 ? 14.222 18.259 41.759 1.00 15.89 51 PRO B C 1
ATOM 1283 O O . PRO B 1 51 ? 15.421 18.012 41.636 1.00 17.83 51 PRO B O 1
ATOM 1287 N N . ASP B 1 52 ? 13.438 17.718 42.692 1.00 15.81 52 ASP B N 1
ATOM 1288 C CA . ASP B 1 52 ? 13.846 16.641 43.574 1.00 14.63 52 ASP B CA 1
ATOM 1289 C C . ASP B 1 52 ? 13.851 15.350 42.752 1.00 17.54 52 ASP B C 1
ATOM 1290 O O . ASP B 1 52 ? 12.804 14.914 42.285 1.00 18.52 52 ASP B O 1
ATOM 1295 N N . GLN B 1 53 ? 15.027 14.760 42.603 1.00 15.21 53 GLN B N 1
ATOM 1296 C CA . GLN B 1 53 ? 15.209 13.505 41.831 1.00 15.75 53 GLN B CA 1
ATOM 1297 C C . GLN B 1 53 ? 15.632 12.347 42.730 1.00 17.57 53 GLN B C 1
ATOM 1298 O O . GLN B 1 53 ? 16.314 11.407 42.300 1.00 17.50 53 GLN B O 1
ATOM 1304 N N . GLY B 1 54 ? 15.224 12.408 43.998 1.00 13.86 54 GLY B N 1
ATOM 1305 C CA . GLY B 1 54 ? 15.557 11.375 44.934 1.00 14.65 54 GLY B CA 1
ATOM 1306 C C . GLY B 1 54 ? 16.456 11.839 46.088 1.00 13.05 54 GLY B C 1
ATOM 1307 O O . GLY B 1 54 ? 17.320 11.103 46.551 1.00 15.01 54 GLY B O 1
ATOM 1308 N N . LEU B 1 55 ? 16.228 13.066 46.563 1.00 14.71 55 LEU B N 1
ATOM 1309 C CA . LEU B 1 55 ? 17.055 13.671 47.616 1.00 13.55 55 LEU B CA 1
ATOM 1310 C C . LEU B 1 55 ? 16.934 12.933 48.923 1.00 15.14 55 LEU B C 1
ATOM 1311 O O . LEU B 1 55 ? 15.903 12.327 49.211 1.00 14.19 55 LEU B O 1
ATOM 1316 N N . ILE B 1 56 ? 17.979 13.014 49.753 1.00 14.03 56 ILE B N 1
ATOM 1317 C CA . ILE B 1 56 ? 17.916 12.407 51.075 1.00 14.63 56 ILE B CA 1
ATOM 1318 C C . ILE B 1 56 ? 16.888 13.093 51.966 1.00 12.95 56 ILE B C 1
ATOM 1319 O O . ILE B 1 56 ? 16.467 12.509 52.946 1.00 15.05 56 ILE B O 1
ATOM 1324 N N . CYS B 1 57 ? 16.532 14.333 51.628 1.00 13.46 57 CYS B N 1
ATOM 1325 C CA . CYS B 1 57 ? 15.498 15.058 52.365 1.00 14.48 57 CYS B CA 1
ATOM 1326 C C . CYS B 1 57 ? 14.540 15.673 51.374 1.00 13.44 57 CYS B C 1
ATOM 1327 O O . CYS B 1 57 ? 14.889 16.584 50.644 1.00 14.85 57 CYS B O 1
ATOM 1330 N N . HIS B 1 58 ? 13.307 15.167 51.340 1.00 14.72 58 HIS B N 1
ATOM 1331 C CA . HIS B 1 58 ? 12.314 15.658 50.396 1.00 15.43 58 HIS B CA 1
ATOM 1332 C C . HIS B 1 58 ? 11.624 16.912 50.864 1.00 18.38 58 HIS B C 1
ATOM 1333 O O . HIS B 1 58 ? 10.827 17.485 50.129 1.00 20.19 58 HIS B O 1
ATOM 1340 N N . ASP B 1 59 ? 11.962 17.368 52.066 1.00 15.07 59 ASP B N 1
ATOM 1341 C CA . ASP B 1 59 ? 11.394 18.596 52.620 1.00 15.86 59 ASP B CA 1
ATOM 1342 C C . ASP B 1 59 ? 12.333 19.791 52.513 1.00 15.77 59 ASP B C 1
ATOM 1343 O O . ASP B 1 59 ? 12.103 20.801 53.180 1.00 15.88 59 ASP B O 1
ATOM 1348 N N . ALA B 1 60 ? 13.401 19.665 51.727 1.00 13.96 60 ALA B N 1
ATOM 1349 C CA . ALA B 1 60 ? 14.319 20.778 51.487 1.00 13.25 60 ALA B CA 1
ATOM 1350 C C . ALA B 1 60 ? 14.798 20.682 50.052 1.00 11.87 60 ALA B C 1
ATOM 1351 O O . ALA B 1 60 ? 14.714 19.613 49.439 1.00 13.30 60 ALA B O 1
ATOM 1353 N N . PHE B 1 61 ? 15.295 21.776 49.517 1.00 12.18 61 PHE B N 1
ATOM 1354 C CA . PHE B 1 61 ? 15.739 21.780 48.132 1.00 12.10 61 PHE B CA 1
ATOM 1355 C C . PHE B 1 61 ? 17.062 21.063 47.996 1.00 12.22 61 PHE B C 1
ATOM 1356 O O . PHE B 1 61 ? 17.810 20.881 48.970 1.00 12.04 61 PHE B O 1
ATOM 1364 N N . CYS B 1 62 ? 17.351 20.651 46.762 1.00 11.84 62 CYS B N 1
ATOM 1365 C CA . CYS B 1 62 ? 18.670 20.127 46.464 1.00 11.19 62 CYS B CA 1
ATOM 1366 C C . CYS B 1 62 ? 19.736 21.175 46.782 1.00 11.15 62 CYS B C 1
ATOM 1367 O O . CYS B 1 62 ? 19.607 22.333 46.389 1.00 11.86 62 CYS B O 1
ATOM 1370 N N . GLY B 1 63 ? 20.768 20.757 47.526 1.00 10.96 63 GLY B N 1
ATOM 1371 C CA . GLY B 1 63 ? 21.797 21.706 47.917 1.00 11.48 63 GLY B CA 1
ATOM 1372 C C . GLY B 1 63 ? 21.569 22.387 49.260 1.00 11.52 63 GLY B C 1
ATOM 1373 O O . GLY B 1 63 ? 22.362 23.247 49.641 1.00 12.42 63 GLY B O 1
ATOM 1374 N N . ALA B 1 64 ? 20.467 22.058 49.920 1.00 10.59 64 ALA B N 1
ATOM 1375 C CA . ALA B 1 64 ? 20.212 22.619 51.238 1.00 9.81 64 ALA B CA 1
ATOM 1376 C C . ALA B 1 64 ? 20.981 21.848 52.296 1.00 10.89 64 ALA B C 1
ATOM 1377 O O . ALA B 1 64 ? 21.342 20.672 52.117 1.00 13.13 64 ALA B O 1
ATOM 1379 N N . LEU B 1 65 ? 21.196 22.479 53.453 1.00 10.24 65 LEU B N 1
ATOM 1380 C CA . LEU B 1 65 ? 21.714 21.791 54.630 1.00 10.01 65 LEU B CA 1
ATOM 1381 C C . LEU B 1 65 ? 20.589 21.084 55.371 1.00 10.14 65 LEU B C 1
ATOM 1382 O O . LEU B 1 65 ? 19.516 21.662 55.635 1.00 11.01 65 LEU B O 1
ATOM 1387 N N . VAL B 1 66 ? 20.794 19.813 55.694 1.00 9.98 66 VAL B N 1
ATOM 1388 C CA . VAL B 1 66 ? 19.834 19.059 56.503 1.00 12.10 66 VAL B CA 1
ATOM 1389 C C . VAL B 1 66 ? 20.584 18.349 57.628 1.00 9.71 66 VAL B C 1
ATOM 1390 O O . VAL B 1 66 ? 21.825 18.441 57.697 1.00 10.80 66 VAL B O 1
ATOM 1394 N N . MET B 1 67 ? 19.870 17.656 58.499 1.00 11.60 67 MET B N 1
ATOM 1395 C CA . MET B 1 67 ? 20.546 16.966 59.572 1.00 11.43 67 MET B CA 1
ATOM 1396 C C . MET B 1 67 ? 19.806 15.683 59.896 1.00 11.80 67 MET B C 1
ATOM 1397 O O . MET B 1 67 ? 18.626 15.508 59.574 1.00 13.02 67 MET B O 1
ATOM 1402 N N . LYS B 1 68 ? 20.497 14.820 60.611 1.00 12.23 68 LYS B N 1
ATOM 1403 C CA . LYS B 1 68 ? 19.864 13.719 61.335 1.00 13.39 68 LYS B CA 1
ATOM 1404 C C . LYS B 1 68 ? 20.225 13.856 62.796 1.00 13.71 68 LYS B C 1
ATOM 1405 O O . LYS B 1 68 ? 21.323 14.309 63.122 1.00 15.53 68 LYS B O 1
ATOM 1411 N N . ILE B 1 69 ? 19.302 13.448 63.653 1.00 13.98 69 ILE B N 1
ATOM 1412 C CA . ILE B 1 69 ? 19.563 13.413 65.084 1.00 14.24 69 ILE B CA 1
ATOM 1413 C C . ILE B 1 69 ? 19.453 11.947 65.483 1.00 14.93 69 ILE B C 1
ATOM 1414 O O . ILE B 1 69 ? 18.388 11.370 65.375 1.00 17.24 69 ILE B O 1
ATOM 1419 N N . GLY B 1 70 ? 20.559 11.381 65.942 1.00 16.29 70 GLY B N 1
ATOM 1420 C CA . GLY B 1 70 ? 20.629 9.935 66.128 1.00 19.12 70 GLY B CA 1
ATOM 1421 C C . GLY B 1 70 ? 20.290 9.284 64.802 1.00 20.22 70 GLY B C 1
ATOM 1422 O O . GLY B 1 70 ? 20.817 9.667 63.757 1.00 22.81 70 GLY B O 1
ATOM 1423 N N . ASN B 1 71 ? 19.364 8.340 64.844 1.00 24.23 71 ASN B N 1
ATOM 1424 C CA . ASN B 1 71 ? 18.955 7.644 63.628 1.00 29.39 71 ASN B CA 1
ATOM 1425 C C . ASN B 1 71 ? 17.601 8.110 63.114 1.00 31.46 71 ASN B C 1
ATOM 1426 O O . ASN B 1 71 ? 16.842 7.328 62.547 1.00 27.26 71 ASN B O 1
ATOM 1431 N N . SER B 1 72 ? 17.293 9.388 63.311 1.00 21.40 72 SER B N 1
ATOM 1432 C CA . SER B 1 72 ? 16.086 9.966 62.756 1.00 19.83 72 SER B CA 1
ATOM 1433 C C . SER B 1 72 ? 16.158 10.010 61.225 1.00 16.65 72 SER B C 1
ATOM 1434 O O . SER B 1 72 ? 17.214 9.831 60.645 1.00 20.08 72 SER B O 1
ATOM 1437 N N . GLY B 1 73 ? 15.028 10.295 60.613 1.00 17.29 73 GLY B N 1
ATOM 1438 C CA . GLY B 1 73 ? 15.030 10.707 59.229 1.00 17.58 73 GLY B CA 1
ATOM 1439 C C . GLY B 1 73 ? 15.672 12.090 59.113 1.00 16.06 73 GLY B C 1
ATOM 1440 O O . GLY B 1 73 ? 15.956 12.762 60.127 1.00 16.80 73 GLY B O 1
ATOM 1441 N N . THR B 1 74 ? 15.879 12.548 57.896 1.00 15.03 74 THR B N 1
ATOM 1442 C CA . THR B 1 74 ? 16.473 13.860 57.686 1.00 14.91 74 THR B CA 1
ATOM 1443 C C . THR B 1 74 ? 15.489 14.959 58.067 1.00 15.32 74 THR B C 1
ATOM 1444 O O . THR B 1 74 ? 14.275 14.842 57.896 1.00 16.80 74 THR B O 1
ATOM 1448 N N . ILE B 1 75 ? 16.046 16.041 58.597 1.00 13.85 75 ILE B N 1
ATOM 1449 C CA . ILE B 1 75 ? 15.287 17.194 59.067 1.00 13.24 75 ILE B CA 1
ATOM 1450 C C . ILE B 1 75 ? 15.925 18.410 58.411 1.00 12.02 75 ILE B C 1
ATOM 1451 O O . ILE B 1 75 ? 17.152 18.571 58.497 1.00 12.85 75 ILE B O 1
ATOM 1456 N N . PRO B 1 76 ? 15.135 19.260 57.748 1.00 13.06 76 PRO B N 1
ATOM 1457 C CA . PRO B 1 76 ? 15.742 20.460 57.159 1.00 12.86 76 PRO B CA 1
ATOM 1458 C C . PRO B 1 76 ? 16.373 21.399 58.186 1.00 12.13 76 PRO B C 1
ATOM 1459 O O . PRO B 1 76 ? 15.844 21.628 59.287 1.00 13.93 76 PRO B O 1
ATOM 1463 N N . VAL B 1 77 ? 17.543 21.924 57.836 1.00 10.51 77 VAL B N 1
ATOM 1464 C CA . VAL B 1 77 ? 18.191 22.963 58.637 1.00 9.75 77 VAL B CA 1
ATOM 1465 C C . VAL B 1 77 ? 18.195 24.261 57.855 1.00 9.75 77 VAL B C 1
ATOM 1466 O O . VAL B 1 77 ? 17.920 25.325 58.419 1.00 10.86 77 VAL B O 1
ATOM 1470 N N . ASN B 1 78 ? 18.507 24.209 56.556 1.00 10.19 78 ASN B N 1
ATOM 1471 C CA . ASN B 1 78 ? 18.555 25.412 55.748 1.00 10.21 78 ASN B CA 1
ATOM 1472 C C . ASN B 1 78 ? 19.528 26.407 56.364 1.00 10.08 78 ASN B C 1
ATOM 1473 O O . ASN B 1 78 ? 20.656 26.031 56.671 1.00 10.66 78 ASN B O 1
ATOM 1478 N N . THR B 1 79 ? 19.133 27.673 56.492 1.00 10.55 79 THR B N 1
ATOM 1479 C CA . THR B 1 79 ? 20.044 28.665 57.051 1.00 10.93 79 THR B CA 1
ATOM 1480 C C . THR B 1 79 ? 20.232 28.505 58.558 1.00 11.47 79 THR B C 1
ATOM 1481 O O . THR B 1 79 ? 21.126 29.129 59.112 1.00 12.09 79 THR B O 1
ATOM 1485 N N . GLY B 1 80 ? 19.399 27.693 59.204 1.00 9.40 80 GLY B N 1
ATOM 1486 C CA . GLY B 1 80 ? 19.537 27.509 60.636 1.00 10.87 80 GLY B CA 1
ATOM 1487 C C . GLY B 1 80 ? 18.216 27.339 61.311 1.00 11.71 80 GLY B C 1
ATOM 1488 O O . GLY B 1 80 ? 17.140 27.389 60.732 1.00 12.34 80 GLY B O 1
ATOM 1489 N N . LEU B 1 81 ? 18.317 27.180 62.629 1.00 11.63 81 LEU B N 1
ATOM 1490 C CA . LEU B 1 81 ? 17.159 26.912 63.497 1.00 12.67 81 LEU B CA 1
ATOM 1491 C C . LEU B 1 81 ? 17.313 27.823 64.711 1.00 12.41 81 LEU B C 1
ATOM 1492 O O . LEU B 1 81 ? 18.412 27.976 65.198 1.00 13.37 81 LEU B O 1
ATOM 1497 N N . PHE B 1 82 ? 16.234 28.472 65.124 1.00 11.67 82 PHE B N 1
ATOM 1498 C CA . PHE B 1 82 ? 16.307 29.415 66.228 1.00 10.74 82 PHE B CA 1
ATOM 1499 C C . PHE B 1 82 ? 15.544 28.868 67.421 1.00 11.64 82 PHE B C 1
ATOM 1500 O O . PHE B 1 82 ? 14.315 28.711 67.337 1.00 13.00 82 PHE B O 1
ATOM 1508 N N . ARG B 1 83 ? 16.272 28.562 68.503 1.00 12.21 83 ARG B N 1
ATOM 1509 C CA . ARG B 1 83 ? 15.670 28.093 69.774 1.00 11.60 83 ARG B CA 1
ATOM 1510 C C . ARG B 1 83 ? 14.659 26.984 69.514 1.00 12.55 83 ARG B C 1
ATOM 1511 O O . ARG B 1 83 ? 13.480 27.067 69.851 1.00 15.25 83 ARG B O 1
ATOM 1519 N N . TRP B 1 84 ? 15.151 25.945 68.855 1.00 12.83 84 TRP B N 1
ATOM 1520 C CA . TRP B 1 84 ? 14.360 24.871 68.290 1.00 12.64 84 TRP B CA 1
ATOM 1521 C C . TRP B 1 84 ? 14.378 23.642 69.190 1.00 13.11 84 TRP B C 1
ATOM 1522 O O . TRP B 1 84 ? 15.399 23.284 69.739 1.00 12.92 84 TRP B O 1
ATOM 1533 N N . VAL B 1 85 ? 13.226 22.996 69.230 1.00 14.22 85 VAL B N 1
ATOM 1534 C CA . VAL B 1 85 ? 13.047 21.757 69.970 1.00 14.15 85 VAL B CA 1
ATOM 1535 C C . VAL B 1 85 ? 12.672 20.661 68.987 1.00 17.05 85 VAL B C 1
ATOM 1536 O O . VAL B 1 85 ? 11.881 20.889 68.065 1.00 17.98 85 VAL B O 1
ATOM 1540 N N . ALA B 1 86 ? 13.266 19.490 69.153 1.00 15.95 86 ALA B N 1
ATOM 1541 C CA . ALA B 1 86 ? 13.016 18.387 68.228 1.00 19.06 86 ALA B CA 1
ATOM 1542 C C . ALA B 1 86 ? 11.649 17.745 68.480 1.00 20.32 86 ALA B C 1
ATOM 1543 O O . ALA B 1 86 ? 11.048 17.928 69.542 1.00 21.29 86 ALA B O 1
ATOM 1545 N N . PRO B 1 87 ? 11.154 16.971 67.500 1.00 21.83 87 PRO B N 1
ATOM 1546 C CA . PRO B 1 87 ? 9.920 16.207 67.740 1.00 26.74 87 PRO B CA 1
ATOM 1547 C C . PRO B 1 87 ? 10.098 15.172 68.852 1.00 26.25 87 PRO B C 1
ATOM 1548 O O . PRO B 1 87 ? 11.225 14.797 69.189 1.00 22.39 87 PRO B O 1
ATOM 1552 N N . ASN B 1 88 ? 8.988 14.713 69.420 1.00 34.07 88 ASN B N 1
ATOM 1553 C CA . ASN B 1 88 ? 9.035 13.674 70.444 1.00 33.85 88 ASN B CA 1
ATOM 1554 C C . ASN B 1 88 ? 9.813 12.451 69.972 1.00 29.66 88 ASN B C 1
ATOM 1555 O O . ASN B 1 88 ? 9.730 12.071 68.801 1.00 34.65 88 ASN B O 1
ATOM 1560 N N . ASN B 1 89 ? 10.583 11.864 70.884 1.00 30.89 89 ASN B N 1
ATOM 1561 C CA . ASN B 1 89 ? 11.327 10.624 70.629 1.00 36.43 89 ASN B CA 1
ATOM 1562 C C . ASN B 1 89 ? 12.559 10.758 69.739 1.00 33.12 89 ASN B C 1
ATOM 1563 O O . ASN B 1 89 ? 13.166 9.757 69.360 1.00 36.34 89 ASN B O 1
ATOM 1568 N N . VAL B 1 90 ? 12.914 11.986 69.382 1.00 23.77 90 VAL B N 1
ATOM 1569 C CA . VAL B 1 90 ? 14.094 12.226 68.571 1.00 21.12 90 VAL B CA 1
ATOM 1570 C C . VAL B 1 90 ? 15.236 12.639 69.477 1.00 18.64 90 VAL B C 1
ATOM 1571 O O . VAL B 1 90 ? 15.099 13.598 70.234 1.00 22.45 90 VAL B O 1
ATOM 1575 N N . GLN B 1 91 ? 16.357 11.934 69.412 1.00 20.10 91 GLN B N 1
ATOM 1576 C CA . GLN B 1 91 ? 17.502 12.211 70.278 1.00 18.81 91 GLN B CA 1
ATOM 1577 C C . GLN B 1 91 ? 18.750 11.529 69.736 1.00 17.98 91 GLN B C 1
ATOM 1578 O O . GLN B 1 91 ? 18.648 10.574 68.961 1.00 19.50 91 GLN B O 1
ATOM 1584 N N . GLY B 1 92 ? 19.924 12.026 70.084 1.00 15.64 92 GLY B N 1
ATOM 1585 C CA . GLY B 1 92 ? 21.185 11.445 69.701 1.00 17.69 92 GLY B CA 1
ATOM 1586 C C . GLY B 1 92 ? 22.108 12.456 69.036 1.00 15.39 92 GLY B C 1
ATOM 1587 O O . GLY B 1 92 ? 21.806 13.661 68.993 1.00 15.28 92 GLY B O 1
ATOM 1588 N N . ALA B 1 93 ? 23.225 11.983 68.505 1.00 16.84 93 ALA B N 1
ATOM 1589 C CA . ALA B 1 93 ? 24.217 12.861 67.916 1.00 19.32 93 ALA B CA 1
ATOM 1590 C C . ALA B 1 93 ? 23.624 13.564 66.718 1.00 15.97 93 ALA B C 1
ATOM 1591 O O . ALA B 1 93 ? 22.859 12.973 65.931 1.00 15.39 93 ALA B O 1
ATOM 1593 N N . ILE B 1 94 ? 23.996 14.823 66.561 1.00 14.45 94 ILE B N 1
ATOM 1594 C CA . ILE B 1 94 ? 23.601 15.559 65.375 1.00 14.60 94 ILE B CA 1
ATOM 1595 C C . ILE B 1 94 ? 24.626 15.357 64.280 1.00 13.21 94 ILE B C 1
ATOM 1596 O O . ILE B 1 94 ? 25.812 15.610 64.464 1.00 14.24 94 ILE B O 1
ATOM 1601 N N . THR B 1 95 ? 24.155 14.896 63.112 1.00 12.34 95 THR B N 1
ATOM 1602 C CA . THR B 1 95 ? 24.991 14.784 61.916 1.00 13.29 95 THR B CA 1
ATOM 1603 C C . THR B 1 95 ? 24.437 15.739 60.862 1.00 10.93 95 THR B C 1
ATOM 1604 O O . THR B 1 95 ? 23.219 15.764 60.622 1.00 13.51 95 THR B O 1
ATOM 1608 N N . LEU B 1 96 ? 25.304 16.570 60.315 1.00 12.16 96 LEU B N 1
ATOM 1609 C CA . LEU B 1 96 ? 24.901 17.540 59.294 1.00 11.35 96 LEU B CA 1
ATOM 1610 C C . LEU B 1 96 ? 25.205 16.968 57.919 1.00 13.14 96 LEU B C 1
ATOM 1611 O O . LEU B 1 96 ? 26.276 16.408 57.718 1.00 13.31 96 LEU B O 1
ATOM 1616 N N . ILE B 1 97 ? 24.334 17.214 56.952 1.00 11.91 97 ILE B N 1
ATOM 1617 C CA . ILE B 1 97 ? 24.516 16.602 55.636 1.00 10.54 97 ILE B CA 1
ATOM 1618 C C . ILE B 1 97 ? 24.024 17.531 54.564 1.00 12.02 97 ILE B C 1
ATOM 1619 O O . ILE B 1 97 ? 22.976 18.153 54.674 1.00 11.14 97 ILE B O 1
ATOM 1624 N N . TYR B 1 98 ? 24.761 17.595 53.467 1.00 10.89 98 TYR B N 1
ATOM 1625 C CA . TYR B 1 98 ? 24.328 18.311 52.295 1.00 10.71 98 TYR B CA 1
ATOM 1626 C C . TYR B 1 98 ? 23.231 17.498 51.594 1.00 11.61 98 TYR B C 1
ATOM 1627 O O . TYR B 1 98 ? 23.364 16.263 51.468 1.00 13.02 98 TYR B O 1
ATOM 1636 N N . ASN B 1 99 ? 22.169 18.148 51.140 1.00 11.40 99 ASN B N 1
ATOM 1637 C CA . ASN B 1 99 ? 21.037 17.434 50.531 1.00 13.41 99 ASN B CA 1
ATOM 1638 C C . ASN B 1 99 ? 21.306 17.186 49.046 1.00 11.83 99 ASN B C 1
ATOM 1639 O O . ASN B 1 99 ? 21.291 18.102 48.245 1.00 11.90 99 ASN B O 1
ATOM 1644 N N . ASP B 1 100 ? 21.548 15.916 48.694 1.00 11.62 100 ASP B N 1
ATOM 1645 C CA . ASP B 1 100 ? 21.706 15.521 47.287 1.00 10.76 100 ASP B CA 1
ATOM 1646 C C . ASP B 1 100 ? 21.129 14.117 47.186 1.00 12.54 100 ASP B C 1
ATOM 1647 O O . ASP B 1 100 ? 20.675 13.535 48.140 1.00 13.51 100 ASP B O 1
ATOM 1652 N N . VAL B 1 101 ? 21.144 13.601 45.953 1.00 13.19 101 VAL B N 1
ATOM 1653 C CA . VAL B 1 101 ? 20.661 12.241 45.662 1.00 13.72 101 VAL B CA 1
ATOM 1654 C C . VAL B 1 101 ? 21.766 11.243 46.002 1.00 12.97 101 VAL B C 1
ATOM 1655 O O . VAL B 1 101 ? 22.935 11.467 45.659 1.00 14.15 101 VAL B O 1
ATOM 1659 N N . PRO B 1 102 ? 21.427 10.179 46.730 1.00 14.89 102 PRO B N 1
ATOM 1660 C CA . PRO B 1 102 ? 22.455 9.198 47.087 1.00 14.29 102 PRO B CA 1
ATOM 1661 C C . PRO B 1 102 ? 23.186 8.696 45.848 1.00 15.42 102 PRO B C 1
ATOM 1662 O O . PRO B 1 102 ? 22.575 8.486 44.792 1.00 17.14 102 PRO B O 1
ATOM 1666 N N . GLY B 1 103 ? 24.504 8.546 45.974 1.00 15.50 103 GLY B N 1
ATOM 1667 C CA . GLY B 1 103 ? 25.326 8.122 44.854 1.00 17.65 103 GLY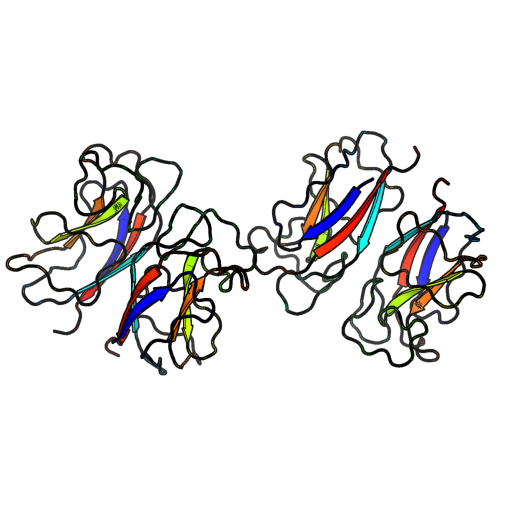 B CA 1
ATOM 1668 C C . GLY B 1 103 ? 25.800 9.230 43.927 1.00 17.98 103 GLY B C 1
ATOM 1669 O O . GLY B 1 103 ? 26.592 8.969 43.017 1.00 18.63 103 GLY B O 1
ATOM 1670 N N . THR B 1 104 ? 25.326 10.477 44.118 1.00 14.10 104 THR B N 1
ATOM 1671 C CA . THR B 1 104 ? 25.639 11.566 43.225 1.00 14.06 104 THR B CA 1
ATOM 1672 C C . THR B 1 104 ? 26.452 12.673 43.908 1.00 12.61 104 THR B C 1
ATOM 1673 O O . THR B 1 104 ? 26.543 13.765 43.370 1.00 13.01 104 THR B O 1
ATOM 1677 N N . TYR B 1 105 ? 27.098 12.348 45.017 1.00 13.13 105 TYR B N 1
ATOM 1678 C CA . TYR B 1 105 ? 27.841 13.381 45.768 1.00 13.64 105 TYR B CA 1
ATOM 1679 C C . TYR B 1 105 ? 29.227 13.659 45.214 1.00 14.54 105 TYR B C 1
ATOM 1680 O O . TYR B 1 105 ? 29.841 14.666 45.570 1.00 15.01 105 TYR B O 1
ATOM 1689 N N . GLY B 1 106 ? 29.726 12.814 44.295 1.00 13.77 106 GLY B N 1
ATOM 1690 C CA . GLY B 1 106 ? 31.111 12.942 43.878 1.00 15.08 106 GLY B CA 1
ATOM 1691 C C . GLY B 1 106 ? 31.429 14.201 43.116 1.00 13.28 106 GLY B C 1
ATOM 1692 O O . GLY B 1 106 ? 32.574 14.623 43.094 1.00 15.57 106 GLY B O 1
ATOM 1693 N N . ASN B 1 107 ? 30.456 14.793 42.443 1.00 12.87 107 ASN B N 1
ATOM 1694 C CA . ASN B 1 107 ? 30.704 16.006 41.716 1.00 12.69 107 ASN B CA 1
ATOM 1695 C C . ASN B 1 107 ? 30.315 17.278 42.479 1.00 11.47 107 ASN B C 1
ATOM 1696 O O . ASN B 1 107 ? 30.220 18.332 41.890 1.00 14.01 107 ASN B O 1
ATOM 1701 N N . ASN B 1 108 ? 30.152 17.143 43.792 1.00 13.24 108 ASN B N 1
ATOM 1702 C CA . ASN B 1 108 ? 29.723 18.279 44.613 1.00 13.49 108 ASN B CA 1
ATOM 1703 C C . ASN B 1 108 ? 30.949 19.088 44.999 1.00 15.16 108 ASN B C 1
ATOM 1704 O O . ASN B 1 108 ? 32.073 18.567 45.023 1.00 16.05 108 ASN B O 1
ATOM 1709 N N . SER B 1 109 ? 30.742 20.356 45.351 1.00 13.09 109 SER B N 1
ATOM 1710 C CA . SER B 1 109 ? 31.851 21.218 45.740 1.00 13.46 109 SER B CA 1
ATOM 1711 C C . SER B 1 109 ? 31.389 22.250 46.763 1.00 13.72 109 SER B C 1
ATOM 1712 O O . SER B 1 109 ? 30.189 22.513 46.896 1.00 12.72 109 SER B O 1
ATOM 1715 N N . GLY B 1 110 ? 32.367 22.832 47.435 1.00 13.71 110 GLY B N 1
ATOM 1716 C CA . GLY B 1 110 ? 32.097 23.819 48.468 1.00 12.85 110 GLY B CA 1
ATOM 1717 C C . GLY B 1 110 ? 31.639 23.176 49.745 1.00 12.44 110 GLY B C 1
ATOM 1718 O O . GLY B 1 110 ? 31.717 21.983 49.979 1.00 13.02 110 GLY B O 1
ATOM 1719 N N . SER B 1 111 ? 31.189 24.031 50.657 1.00 13.16 111 SER B N 1
ATOM 1720 C CA . SER B 1 111 ? 30.897 23.607 52.024 1.00 12.79 111 SER B CA 1
ATOM 1721 C C . SER B 1 111 ? 30.099 24.676 52.735 1.00 12.84 111 SER B C 1
ATOM 1722 O O . SER B 1 111 ? 30.081 25.817 52.296 1.00 13.66 111 SER B O 1
ATOM 1725 N N . PHE B 1 112 ? 29.469 24.306 53.840 1.00 11.81 112 PHE B N 1
ATOM 1726 C CA . PHE B 1 112 ? 28.853 25.300 54.722 1.00 11.81 112 PHE B CA 1
ATOM 1727 C C . PHE B 1 112 ? 29.583 25.329 56.050 1.00 11.62 112 PHE B C 1
ATOM 1728 O O . PHE B 1 112 ? 29.981 24.290 56.577 1.00 13.39 112 PHE B O 1
ATOM 1736 N N . SER B 1 113 ? 29.758 26.539 56.581 1.00 11.66 113 SER B N 1
ATOM 1737 C CA . SER B 1 113 ? 30.281 26.734 57.923 1.00 12.77 113 SER B CA 1
ATOM 1738 C C . SER B 1 113 ? 29.102 26.800 58.859 1.00 1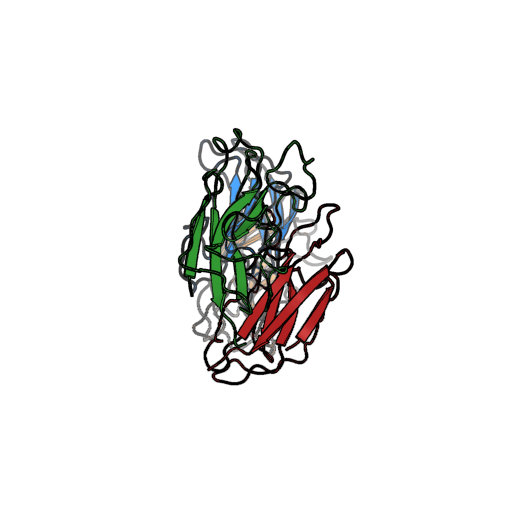2.62 113 SER B C 1
ATOM 1739 O O . SER B 1 113 ? 28.165 27.554 58.606 1.00 12.65 113 SER B O 1
ATOM 1742 N N . VAL B 1 114 ? 29.127 26.026 59.936 1.00 11.75 114 VAL B N 1
ATOM 1743 C CA . VAL B 1 114 ? 27.932 25.866 60.756 1.00 11.36 114 VAL B CA 1
ATOM 1744 C C . VAL B 1 114 ? 28.296 25.985 62.243 1.00 12.52 114 VAL B C 1
ATOM 1745 O O . VAL B 1 114 ? 29.315 25.443 62.679 1.00 13.37 114 VAL B O 1
ATOM 1749 N N . ASN B 1 115 ? 27.498 26.751 62.981 1.00 11.09 115 ASN B N 1
ATOM 1750 C CA . ASN B 1 115 ? 27.585 26.815 64.434 1.00 10.69 115 ASN B CA 1
ATOM 1751 C C . ASN B 1 115 ? 26.373 26.154 64.999 1.00 11.20 115 ASN B C 1
ATOM 1752 O O . ASN B 1 115 ? 25.256 26.424 64.557 1.00 11.43 115 ASN B O 1
ATOM 1757 N N . ILE B 1 116 ? 26.540 25.361 66.060 1.00 12.18 116 ILE B N 1
ATOM 1758 C CA . ILE B 1 116 ? 25.397 24.828 66.792 1.00 11.68 116 ILE B CA 1
ATOM 1759 C C . ILE B 1 116 ? 25.634 25.051 68.295 1.00 13.41 116 ILE B C 1
ATOM 1760 O O . ILE B 1 116 ? 26.725 24.768 68.794 1.00 14.26 116 ILE B O 1
ATOM 1765 N N . GLY B 1 117 ? 24.618 25.525 68.985 1.00 12.35 117 GLY B N 1
ATOM 1766 C CA . GLY B 1 117 ? 24.734 25.618 70.439 1.00 12.72 117 GLY B CA 1
ATOM 1767 C C . GLY B 1 117 ? 23.453 25.195 71.079 1.00 13.02 117 GLY B C 1
ATOM 1768 O O . GLY B 1 117 ? 22.377 25.206 70.499 1.00 14.16 117 GLY B O 1
ATOM 1769 N N . LYS B 1 118 ? 23.557 24.838 72.365 1.00 12.85 118 LYS B N 1
ATOM 1770 C CA . LYS B 1 118 ? 22.360 24.590 73.144 1.00 12.76 118 LYS B CA 1
ATOM 1771 C C . LYS B 1 118 ? 21.954 25.892 73.855 1.00 11.07 118 LYS B C 1
ATOM 1772 O O . LYS B 1 118 ? 22.814 26.632 74.334 1.00 13.81 118 LYS B O 1
ATOM 1778 N N . ASP B 1 119 ? 20.661 26.162 73.859 1.00 12.77 119 ASP B N 1
ATOM 1779 C CA . ASP B 1 119 ? 20.101 27.358 74.496 1.00 13.18 119 ASP B CA 1
ATOM 1780 C C . ASP B 1 119 ? 19.559 27.043 75.872 1.00 15.89 119 ASP B C 1
ATOM 1781 O O . ASP B 1 119 ? 19.501 25.889 76.302 1.00 14.85 119 ASP B O 1
ATOM 1786 N N . GLN B 1 120 ? 19.139 28.084 76.567 1.00 13.62 120 GLN B N 1
ATOM 1787 C CA . GLN B 1 120 ? 18.655 27.887 77.918 1.00 14.38 120 GLN B CA 1
ATOM 1788 C C . GLN B 1 120 ? 17.308 27.168 77.850 1.00 16.07 120 GLN B C 1
ATOM 1789 O O . GLN B 1 120 ? 16.552 27.313 76.853 1.00 21.06 120 GLN B O 1
ATOM 1795 N N . SER B 1 121 ? 17.042 26.308 78.834 1.00 15.49 121 SER B N 1
ATOM 1796 C CA . SER B 1 121 ? 15.831 25.510 78.841 1.00 17.04 121 SER B CA 1
ATOM 1797 C C . SER B 1 121 ? 15.509 25.112 80.288 1.00 20.20 121 SER B C 1
ATOM 1798 O O . SER B 1 121 ? 16.147 25.637 81.237 1.00 19.70 121 SER B O 1
ATOM 1801 N N . ALA C 1 1 ? 8.753 74.751 15.426 1.00 24.37 1 ALA C N 1
ATOM 1802 C CA . ALA C 1 1 ? 8.417 74.334 16.792 1.00 17.31 1 ALA C CA 1
ATOM 1803 C C . ALA C 1 1 ? 9.385 74.968 17.793 1.00 18.47 1 ALA C C 1
ATOM 1804 O O . ALA C 1 1 ? 10.442 75.489 17.420 1.00 21.64 1 ALA C O 1
ATOM 1806 N N . TRP C 1 2 ? 9.017 74.940 19.076 1.00 15.96 2 TRP C N 1
ATOM 1807 C CA . TRP C 1 2 ? 9.829 75.559 20.114 1.00 15.57 2 TRP C CA 1
ATOM 1808 C C . TRP C 1 2 ? 9.906 74.593 21.275 1.00 13.70 2 TRP C C 1
ATOM 1809 O O . TRP C 1 2 ? 8.925 73.939 21.614 1.00 14.01 2 TRP C O 1
ATOM 1820 N N . LYS C 1 3 ? 11.077 74.474 21.871 1.00 13.93 3 LYS C N 1
ATOM 1821 C CA . LYS C 1 3 ? 11.204 73.759 23.120 1.00 15.45 3 LYS C CA 1
ATOM 1822 C C . LYS C 1 3 ? 12.057 74.590 24.049 1.00 15.55 3 LYS C C 1
ATOM 1823 O O . LYS C 1 3 ? 13.088 75.146 23.653 1.00 17.80 3 LYS C O 1
ATOM 1829 N N . GLY C 1 4 ? 11.645 74.674 25.310 1.00 13.92 4 GLY C N 1
ATOM 1830 C CA . GLY C 1 4 ? 12.405 75.458 26.268 1.00 15.85 4 GLY C CA 1
ATOM 1831 C C . GLY C 1 4 ? 11.860 75.313 27.666 1.00 14.56 4 GLY C C 1
ATOM 1832 O O . GLY C 1 4 ? 10.883 74.608 27.899 1.00 16.58 4 GLY C O 1
ATOM 1833 N N . GLU C 1 5 ? 12.487 76.006 28.598 1.00 15.36 5 GLU C N 1
ATOM 1834 C CA . GLU C 1 5 ? 12.114 75.956 29.997 1.00 14.23 5 GLU C CA 1
ATOM 1835 C C . GLU C 1 5 ? 11.432 77.243 30.401 1.00 15.64 5 GLU C C 1
ATOM 1836 O O . GLU C 1 5 ? 11.785 78.326 29.925 1.00 18.05 5 GLU C O 1
ATOM 1842 N N . VAL C 1 6 ? 10.447 77.104 31.276 1.00 13.29 6 VAL C N 1
ATOM 1843 C CA . VAL C 1 6 ? 9.739 78.241 31.845 1.00 12.83 6 VAL C CA 1
ATOM 1844 C C . VAL C 1 6 ? 10.024 78.215 33.340 1.00 13.49 6 VAL C C 1
ATOM 1845 O O . VAL C 1 6 ? 9.600 77.310 34.043 1.00 13.33 6 VAL C O 1
ATOM 1849 N N . LEU C 1 7 ? 10.797 79.183 33.817 1.00 13.10 7 LEU C N 1
ATOM 1850 C CA . LEU C 1 7 ? 11.144 79.227 35.237 1.00 13.49 7 LEU C CA 1
ATOM 1851 C C . LEU C 1 7 ? 9.995 79.753 36.090 1.00 11.50 7 LEU C C 1
ATOM 1852 O O . LEU C 1 7 ? 9.358 80.738 35.739 1.00 12.79 7 LEU C O 1
ATOM 1857 N N . ALA C 1 8 ? 9.758 79.076 37.199 1.00 12.21 8 ALA C N 1
ATOM 1858 C CA . ALA C 1 8 ? 8.682 79.479 38.097 1.00 12.74 8 ALA C CA 1
ATOM 1859 C C . ALA C 1 8 ? 8.847 80.892 38.666 1.00 13.51 8 ALA C C 1
ATOM 1860 O O . ALA C 1 8 ? 7.849 81.543 38.946 1.00 12.69 8 ALA C O 1
ATOM 1862 N N . ASN C 1 9 ? 10.082 81.374 38.750 1.00 12.12 9 ASN C N 1
ATOM 1863 C CA . ASN C 1 9 ? 10.325 82.683 39.368 1.00 14.47 9 ASN C CA 1
ATOM 1864 C C . ASN C 1 9 ? 10.375 83.791 38.334 1.00 15.05 9 ASN C C 1
ATOM 1865 O O . ASN C 1 9 ? 10.675 84.937 38.673 1.00 17.25 9 ASN C O 1
ATOM 1870 N N . ASN C 1 10 ? 10.075 83.491 37.071 1.00 13.50 10 ASN C N 1
ATOM 1871 C CA . ASN C 1 10 ? 10.176 84.482 36.023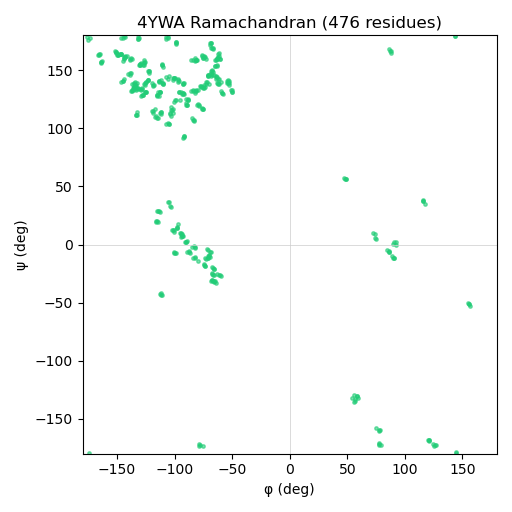 1.00 14.55 10 ASN C CA 1
ATOM 1872 C C . ASN C 1 10 ? 8.836 85.185 35.846 1.00 17.12 10 ASN C C 1
ATOM 1873 O O . ASN C 1 10 ? 7.968 84.743 35.098 1.00 16.02 10 ASN C O 1
ATOM 1878 N N . GLU C 1 11 ? 8.670 86.314 36.540 1.00 14.82 11 GLU C N 1
ATOM 1879 C CA . GLU C 1 11 ? 7.383 86.982 36.554 1.00 14.09 11 GLU C CA 1
ATOM 1880 C C . GLU C 1 11 ? 7.007 87.524 35.182 1.00 13.70 11 GLU C C 1
ATOM 1881 O O . GLU C 1 11 ? 5.834 87.590 34.848 1.00 15.42 11 GLU C O 1
ATOM 1887 N N . ALA C 1 12 ? 7.991 87.926 34.389 1.00 16.11 12 ALA C N 1
ATOM 1888 C CA . ALA C 1 12 ? 7.715 88.471 33.058 1.00 18.21 12 ALA C CA 1
ATOM 1889 C C . ALA C 1 12 ? 7.328 87.397 32.059 1.00 18.09 12 ALA C C 1
ATOM 1890 O O . ALA C 1 12 ? 6.760 87.703 31.011 1.00 23.43 12 ALA C O 1
ATOM 1892 N N . GLY C 1 13 ? 7.640 86.147 32.389 1.00 15.88 13 GLY C N 1
ATOM 1893 C CA . GLY C 1 13 ? 7.304 85.036 31.502 1.00 17.78 13 GLY C CA 1
ATOM 1894 C C . GLY C 1 13 ? 8.391 84.770 30.480 1.00 17.81 13 GLY C C 1
ATOM 1895 O O . GLY C 1 13 ? 9.300 85.585 30.250 1.00 18.17 13 GLY C O 1
ATOM 1896 N N . GLN C 1 14 ? 8.270 83.615 29.832 1.00 14.82 14 GLN C N 1
ATOM 1897 C CA . GLN C 1 14 ? 9.249 83.152 28.874 1.00 14.70 14 GLN C CA 1
ATOM 1898 C C . GLN C 1 14 ? 8.691 83.360 27.479 1.00 16.19 14 GLN C C 1
ATOM 1899 O O . GLN C 1 14 ? 7.700 82.726 27.098 1.00 14.66 14 GLN C O 1
ATOM 1905 N N . VAL C 1 15 ? 9.289 84.269 26.720 1.00 15.61 15 VAL C N 1
ATOM 1906 C CA . VAL C 1 15 ? 8.868 84.430 25.334 1.00 16.89 15 VAL C CA 1
ATOM 1907 C C . VAL C 1 15 ? 9.343 83.216 24.521 1.00 17.73 15 VAL C C 1
ATOM 1908 O O . VAL C 1 15 ? 10.426 82.668 24.758 1.00 21.01 15 VAL C O 1
ATOM 1912 N N . THR C 1 16 ? 8.487 82.750 23.621 1.00 15.61 16 THR C N 1
ATOM 1913 C CA . THR C 1 16 ? 8.835 81.643 22.735 1.00 16.03 16 THR C CA 1
ATOM 1914 C C . THR C 1 16 ? 9.044 82.189 21.346 1.00 17.41 16 THR C C 1
ATOM 1915 O O . THR C 1 16 ? 8.824 83.376 21.108 1.00 17.95 16 THR C O 1
ATOM 1919 N N . SER C 1 17 ? 9.425 81.307 20.427 1.00 18.13 17 SER C N 1
ATOM 1920 C CA . SER C 1 17 ? 9.602 81.680 19.029 1.00 17.80 17 SER C CA 1
ATOM 1921 C C . SER C 1 17 ? 8.312 81.524 18.240 1.00 18.62 17 SER C C 1
ATOM 1922 O O . SER C 1 17 ? 8.296 81.734 17.019 1.00 19.43 17 SER C O 1
ATOM 1925 N N . ILE C 1 18 ? 7.231 81.153 18.909 1.00 16.27 18 ILE C N 1
ATOM 1926 C CA . ILE C 1 18 ? 5.974 80.876 18.256 1.00 14.69 18 ILE C CA 1
ATOM 1927 C C . ILE C 1 18 ? 5.124 82.131 18.153 1.00 15.71 18 ILE C C 1
ATOM 1928 O O . ILE C 1 18 ? 4.819 82.760 19.170 1.00 16.05 18 ILE C O 1
ATOM 1933 N N . ILE C 1 19 ? 4.776 82.535 16.934 1.00 15.86 19 ILE C N 1
ATOM 1934 C CA . ILE C 1 19 ? 3.793 83.568 16.755 1.00 15.92 19 ILE C CA 1
ATOM 1935 C C . ILE C 1 19 ? 2.518 82.900 16.354 1.00 15.69 19 ILE C C 1
ATOM 1936 O O . ILE C 1 19 ? 2.469 82.247 15.296 1.00 16.28 19 ILE C O 1
ATOM 1941 N N . TYR C 1 20 ? 1.479 83.033 17.152 1.00 15.25 20 TYR C N 1
ATOM 1942 C CA . TYR C 1 20 ? 0.191 82.455 16.838 1.00 14.85 20 TYR C CA 1
ATOM 1943 C C . TYR C 1 20 ? -0.526 83.365 15.843 1.00 14.79 20 TYR C C 1
ATOM 1944 O O . TYR C 1 20 ? -0.772 84.537 16.151 1.00 16.03 20 TYR C O 1
ATOM 1953 N N . ASN C 1 21 ? -0.851 82.825 14.675 1.00 14.28 21 ASN C N 1
ATOM 1954 C CA . ASN C 1 21 ? -1.553 83.577 13.639 1.00 15.00 21 ASN C CA 1
ATOM 1955 C C . ASN C 1 21 ? -2.963 83.049 13.471 1.00 15.08 21 ASN C C 1
ATOM 1956 O O . ASN C 1 21 ? -3.232 81.892 13.756 1.00 15.55 21 ASN C O 1
ATOM 1961 N N . PRO C 1 22 ? -3.873 83.896 12.981 1.00 15.92 22 PRO C N 1
ATOM 1962 C CA . PRO C 1 22 ? -5.251 83.474 12.774 1.00 16.90 22 PRO C CA 1
ATOM 1963 C C . PRO C 1 22 ? -5.310 82.171 11.985 1.00 17.95 22 PRO C C 1
ATOM 1964 O O . PRO C 1 22 ? -4.649 82.017 10.941 1.00 17.57 22 PRO C O 1
ATOM 1968 N N . GLY C 1 23 ? -6.096 81.237 12.506 1.00 17.95 23 GLY C N 1
ATOM 1969 C CA . GLY C 1 23 ? -6.299 79.945 11.888 1.00 17.69 23 GLY C CA 1
ATOM 1970 C C . GLY C 1 23 ? -5.312 78.885 12.341 1.00 16.38 23 GLY C C 1
ATOM 1971 O O . GLY C 1 23 ? -5.486 77.711 12.001 1.00 17.45 23 GLY C O 1
ATOM 1972 N N . ASP C 1 24 ? -4.255 79.279 13.050 1.00 15.56 24 ASP C N 1
ATOM 1973 C CA . ASP C 1 24 ? -3.263 78.288 13.477 1.00 14.29 24 ASP C CA 1
ATOM 1974 C C . ASP C 1 24 ? -3.861 77.263 14.435 1.00 13.86 24 ASP C C 1
ATOM 1975 O O . ASP C 1 24 ? -4.745 77.581 15.252 1.00 14.74 24 ASP C O 1
ATOM 1980 N N . VAL C 1 25 ? -3.397 76.035 14.300 1.00 12.37 25 VAL C N 1
ATOM 1981 C CA . VAL C 1 25 ? -3.714 74.987 15.266 1.00 13.73 25 VAL C CA 1
ATOM 1982 C C . VAL C 1 25 ? -2.400 74.657 15.960 1.00 13.31 25 VAL C C 1
ATOM 1983 O O . VAL C 1 25 ? -1.372 74.483 15.303 1.00 13.74 25 VAL C O 1
ATOM 1987 N N . ILE C 1 26 ? -2.399 74.609 17.308 1.00 12.83 26 ILE C N 1
ATOM 1988 C CA . ILE C 1 26 ? -1.143 74.338 18.014 1.00 13.40 26 ILE C CA 1
ATOM 1989 C C . ILE C 1 26 ? -1.287 73.232 19.047 1.00 11.55 26 ILE C C 1
ATOM 1990 O O . ILE C 1 26 ? -2.382 72.946 19.501 1.00 13.35 26 ILE C O 1
ATOM 1995 N N . THR C 1 27 ? -0.170 72.599 19.313 1.00 11.66 27 THR C N 1
ATOM 1996 C CA . THR C 1 27 ? -0.121 71.630 20.395 1.00 12.20 27 THR C CA 1
ATOM 1997 C C . THR C 1 27 ? 0.996 72.053 21.322 1.00 11.70 27 THR C C 1
ATOM 1998 O O . THR C 1 27 ? 2.083 72.456 20.918 1.00 11.76 27 THR C O 1
ATOM 2002 N N . ILE C 1 28 ? 0.716 71.916 22.626 1.00 10.98 28 ILE C N 1
ATOM 2003 C CA . ILE C 1 28 ? 1.665 72.197 23.708 1.00 11.55 28 ILE C CA 1
ATOM 2004 C C . ILE C 1 28 ? 1.688 71.002 24.641 1.00 10.36 28 ILE C C 1
ATOM 2005 O O . ILE C 1 28 ? 0.626 70.478 24.981 1.00 11.89 28 ILE C O 1
ATOM 2010 N N . VAL C 1 29 ? 2.877 70.544 25.011 1.00 10.52 29 VAL C N 1
ATOM 2011 C CA . VAL C 1 29 ? 3.002 69.591 26.104 1.00 11.35 29 VAL C CA 1
ATOM 2012 C C . VAL C 1 29 ? 3.983 70.176 27.115 1.00 10.70 29 VAL C C 1
ATOM 2013 O O . VAL C 1 29 ? 5.070 70.595 26.749 1.00 12.18 29 VAL C O 1
ATOM 2017 N N . ALA C 1 30 ? 3.608 70.169 28.398 1.00 10.42 30 ALA C N 1
ATOM 2018 C CA . ALA C 1 30 ? 4.418 70.745 29.480 1.00 10.38 30 ALA C CA 1
ATOM 2019 C C . ALA C 1 30 ? 4.658 69.693 30.537 1.00 10.19 30 ALA C C 1
ATOM 2020 O O . ALA C 1 30 ? 3.751 68.932 30.848 1.00 11.99 30 ALA C O 1
ATOM 2022 N N . ALA C 1 31 ? 5.870 69.668 31.061 1.00 11.45 31 ALA C N 1
ATOM 2023 C CA . ALA C 1 31 ? 6.219 68.716 32.100 1.00 11.32 31 ALA C CA 1
ATOM 2024 C C . ALA C 1 31 ? 7.105 69.360 33.132 1.00 11.17 31 ALA C C 1
ATOM 2025 O O . ALA C 1 31 ? 7.733 70.373 32.878 1.00 13.23 31 ALA C O 1
ATOM 2027 N N . GLY C 1 32 ? 7.194 68.728 34.289 1.00 11.19 32 GLY C N 1
ATOM 2028 C CA . GLY C 1 32 ? 8.152 69.128 35.312 1.00 12.26 32 GLY C CA 1
ATOM 2029 C C . GLY C 1 32 ? 7.527 69.529 36.625 1.00 12.18 32 GLY C C 1
ATOM 2030 O O . GLY C 1 32 ? 6.337 69.316 36.855 1.00 11.02 32 GLY C O 1
ATOM 2031 N N . TRP C 1 33 ? 8.340 70.131 37.485 1.00 11.27 33 TRP C N 1
ATOM 2032 C CA . TRP C 1 33 ? 8.007 70.329 38.880 1.00 10.91 33 TRP C CA 1
ATOM 2033 C C . TRP C 1 33 ? 8.423 71.729 39.298 1.00 12.11 33 TRP C C 1
ATOM 2034 O O . TRP C 1 33 ? 9.556 72.135 39.057 1.00 12.73 33 TRP C O 1
ATOM 2045 N N . ALA C 1 34 ? 7.515 72.434 39.962 1.00 11.67 34 ALA C N 1
ATOM 2046 C CA . ALA C 1 34 ? 7.799 73.796 40.387 1.00 12.39 34 ALA C CA 1
ATOM 2047 C C . ALA C 1 34 ? 7.031 74.129 41.648 1.00 11.97 34 ALA C C 1
ATOM 2048 O O . ALA C 1 34 ? 6.093 73.437 42.020 1.00 12.34 34 ALA C O 1
ATOM 2050 N N . SER C 1 35 ? 7.429 75.224 42.289 1.00 12.82 35 SER C N 1
ATOM 2051 C CA . SER C 1 35 ? 6.758 75.683 43.493 1.00 13.18 35 SER C CA 1
ATOM 2052 C C . SER C 1 35 ? 6.596 77.188 43.481 1.00 12.73 35 SER C C 1
ATOM 2053 O O . SER C 1 35 ? 7.424 77.927 42.980 1.00 12.97 35 SER C O 1
ATOM 2056 N N . TYR C 1 36 ? 5.495 77.619 44.097 1.00 13.28 36 TYR C N 1
ATOM 2057 C CA . TYR C 1 36 ? 5.227 79.039 44.287 1.00 12.63 36 TYR C CA 1
ATOM 2058 C C . TYR C 1 36 ? 5.714 79.513 45.654 1.00 13.59 36 TYR C C 1
ATOM 2059 O O . TYR C 1 36 ? 5.439 80.641 46.045 1.00 13.80 36 TYR C O 1
ATOM 2068 N N . GLY C 1 37 ? 6.454 78.679 46.371 1.00 13.43 37 GLY C N 1
ATOM 2069 C CA . GLY C 1 37 ? 6.982 79.102 47.684 1.00 13.89 37 GLY C CA 1
ATOM 2070 C C . GLY C 1 37 ? 7.269 77.938 48.605 1.00 16.26 37 GLY C C 1
ATOM 2071 O O . GLY C 1 37 ? 8.360 77.835 49.166 1.00 18.94 37 GLY C O 1
ATOM 2072 N N . PRO C 1 38 ? 6.295 77.034 48.780 1.00 14.31 38 PRO C N 1
ATOM 2073 C CA . PRO C 1 38 ? 6.508 75.890 49.671 1.00 15.55 38 PRO C CA 1
ATOM 2074 C C . PRO C 1 38 ? 7.624 74.953 49.255 1.00 19.92 38 PRO C C 1
ATOM 2075 O O . PRO C 1 38 ? 8.048 74.991 48.099 1.00 18.57 38 PRO C O 1
ATOM 2079 N N . THR C 1 39 ? 8.102 74.138 50.192 1.00 20.17 39 THR C N 1
ATOM 2080 C CA . THR C 1 39 ? 9.136 73.161 49.895 1.00 19.62 39 THR C CA 1
ATOM 2081 C C . THR C 1 39 ? 8.641 72.093 48.900 1.00 22.30 39 THR C C 1
ATOM 2082 O O . THR C 1 39 ? 9.418 71.580 48.108 1.00 26.63 39 THR C O 1
ATOM 2086 N N . GLN C 1 40 ? 7.348 71.779 48.950 1.00 17.58 40 GLN C N 1
ATOM 2087 C CA . GLN C 1 40 ? 6.725 70.838 48.010 1.00 15.19 40 GLN C CA 1
ATOM 2088 C C . GLN C 1 40 ? 6.769 71.416 46.601 1.00 14.59 40 GLN C C 1
ATOM 2089 O O . GLN C 1 40 ? 6.902 72.620 46.419 1.00 15.89 40 GLN C O 1
ATOM 2095 N N . LYS C 1 41 ? 6.656 70.548 45.590 1.00 13.08 41 LYS C N 1
ATOM 2096 C CA . LYS C 1 41 ? 6.510 71.007 44.216 1.00 12.95 41 LYS C CA 1
ATOM 2097 C C . LYS C 1 41 ? 5.285 70.375 43.604 1.00 13.01 41 LYS C C 1
ATOM 2098 O O . LYS C 1 41 ? 4.831 69.319 44.031 1.00 13.79 41 LYS C O 1
ATOM 2104 N N . TRP C 1 42 ? 4.781 71.060 42.576 1.00 11.31 42 TRP C N 1
ATOM 2105 C CA . TRP C 1 42 ? 3.566 70.668 41.829 1.00 11.37 42 TRP C CA 1
ATOM 2106 C C . TRP C 1 42 ? 3.878 70.631 40.342 1.00 11.27 42 TRP C C 1
ATOM 2107 O O . TRP C 1 42 ? 4.814 71.290 39.895 1.00 11.54 42 TRP C O 1
ATOM 2118 N N . GLY C 1 43 ? 3.113 69.832 39.606 1.00 10.39 43 GLY C N 1
ATOM 2119 C CA . GLY C 1 43 ? 3.167 69.797 38.151 1.00 9.98 43 GLY C CA 1
ATOM 2120 C C . GLY C 1 43 ? 2.489 70.979 37.500 1.00 10.13 43 GLY C C 1
ATOM 2121 O O . GLY C 1 43 ? 2.094 71.939 38.188 1.00 10.94 43 GLY C O 1
ATOM 2122 N N . PRO C 1 44 ? 2.379 70.954 36.171 1.00 10.30 44 PRO C N 1
ATOM 2123 C CA . PRO C 1 44 ? 1.895 72.136 35.445 1.00 10.25 44 PRO C CA 1
ATOM 2124 C C . PRO C 1 44 ? 0.407 72.45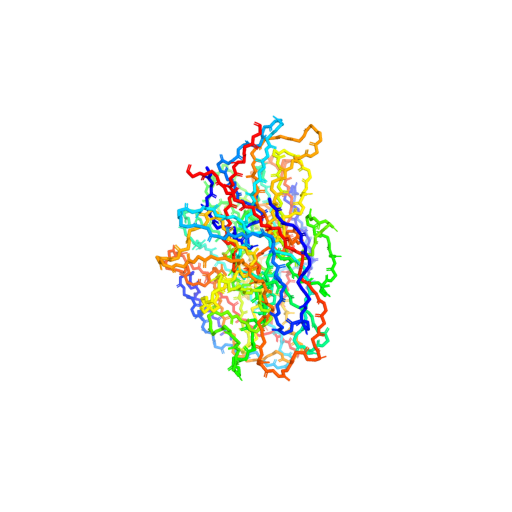2 35.624 1.00 10.40 44 PRO C C 1
ATOM 2125 O O . PRO C 1 44 ? -0.019 73.492 35.113 1.00 10.49 44 PRO C O 1
ATOM 2129 N N . GLN C 1 45 ? -0.346 71.614 36.320 1.00 10.42 45 GLN C N 1
ATOM 2130 C CA . GLN C 1 45 ? -1.701 71.991 36.716 1.00 10.80 45 GLN C CA 1
ATOM 2131 C C . GLN C 1 45 ? -1.710 72.745 38.049 1.00 11.37 45 GLN C C 1
ATOM 2132 O O . GLN C 1 45 ? -2.754 73.248 38.456 1.00 11.79 45 GLN C O 1
ATOM 2138 N N . GLY C 1 46 ? -0.558 72.843 38.710 1.00 10.79 46 GLY C N 1
ATOM 2139 C CA . GLY C 1 46 ? -0.501 73.595 39.955 1.00 10.82 46 GLY C CA 1
ATOM 2140 C C . GLY C 1 46 ? -1.072 72.856 41.144 1.00 11.08 46 GLY C C 1
ATOM 2141 O O . GLY C 1 46 ? -1.189 71.633 41.184 1.00 11.72 46 GLY C O 1
ATOM 2142 N N . ASP C 1 47 ? -1.417 73.656 42.153 1.00 11.74 47 ASP C N 1
ATOM 2143 C CA . ASP C 1 47 ? -1.864 73.185 43.466 1.00 12.31 47 ASP C CA 1
ATOM 2144 C C . ASP C 1 47 ? -3.365 73.367 43.613 1.00 12.27 47 ASP C C 1
ATOM 2145 O O . ASP C 1 47 ? -3.847 74.491 43.834 1.00 13.87 47 ASP C O 1
ATOM 2150 N N . ARG C 1 48 ? -4.101 72.270 43.495 1.00 12.65 48 ARG C N 1
ATOM 2151 C CA . ARG C 1 48 ? -5.566 72.322 43.522 1.00 14.18 48 ARG C CA 1
ATOM 2152 C C . ARG C 1 48 ? -6.134 72.683 44.892 1.00 18.10 48 ARG C C 1
ATOM 2153 O O . ARG C 1 48 ? -7.325 72.965 45.007 1.00 19.20 48 ARG C O 1
ATOM 2161 N N . GLU C 1 49 ? -5.288 72.680 45.912 1.00 15.28 49 GLU C N 1
ATOM 2162 C CA . GLU C 1 49 ? -5.737 72.964 47.287 1.00 15.50 49 GLU C CA 1
ATOM 2163 C C . GLU C 1 49 ? -5.494 74.380 47.746 1.00 17.39 49 GLU C C 1
ATOM 2164 O O . GLU C 1 49 ? -5.948 74.751 48.839 1.00 18.95 49 GLU C O 1
ATOM 2170 N N . HIS C 1 50 ? -4.793 75.180 46.962 1.00 15.46 50 HIS C N 1
ATOM 2171 C CA . HIS C 1 50 ? -4.378 76.504 47.388 1.00 15.09 50 HIS C CA 1
ATOM 2172 C C . HIS C 1 50 ? -5.346 77.572 46.896 1.00 15.98 50 HIS C C 1
ATOM 2173 O O . HIS C 1 50 ? -5.686 77.600 45.705 1.00 16.28 50 HIS C O 1
ATOM 2180 N N . PRO C 1 51 ? -5.789 78.473 47.796 1.00 15.25 51 PRO C N 1
ATOM 2181 C CA . PRO C 1 51 ? -6.731 79.495 47.333 1.00 15.78 51 PRO C CA 1
ATOM 2182 C C . PRO C 1 51 ? -6.068 80.480 46.381 1.00 15.10 51 PRO C C 1
ATOM 2183 O O . PRO C 1 51 ? -4.868 80.748 46.496 1.00 17.67 51 PRO C O 1
ATOM 2187 N N . ASP C 1 52 ? -6.848 81.010 45.445 1.00 15.71 52 ASP C N 1
ATOM 2188 C CA . ASP C 1 52 ? -6.425 82.074 44.552 1.00 14.59 52 ASP C CA 1
ATOM 2189 C C . ASP C 1 52 ? -6.435 83.362 45.363 1.00 16.05 52 ASP C C 1
ATOM 2190 O O . ASP C 1 52 ? -7.496 83.779 45.844 1.00 17.44 52 ASP C O 1
ATOM 2195 N N . GLN C 1 53 ? -5.266 83.965 45.506 1.00 14.24 53 GLN C N 1
ATOM 2196 C CA . GLN C 1 53 ? -5.094 85.210 46.285 1.00 15.87 53 GLN C CA 1
ATOM 2197 C C . GLN C 1 53 ? -4.660 86.359 45.385 1.00 16.41 53 GLN C C 1
ATOM 2198 O O . GLN C 1 53 ? -3.960 87.292 45.822 1.00 17.08 53 GLN C O 1
ATOM 2204 N N . GLY C 1 54 ? -5.054 86.307 44.115 1.00 13.60 54 GLY C N 1
ATOM 2205 C CA . GLY C 1 54 ? -4.703 87.352 43.196 1.00 14.34 54 GLY C CA 1
ATOM 2206 C C . GLY C 1 54 ? -3.818 86.878 42.036 1.00 13.00 54 GLY C C 1
ATOM 2207 O O . GLY C 1 54 ? -2.981 87.617 41.550 1.00 15.42 54 GLY C O 1
ATOM 2208 N N . LEU C 1 55 ? -4.047 85.647 41.575 1.00 14.23 55 LEU C N 1
ATOM 2209 C CA . LEU C 1 55 ? -3.241 85.045 40.500 1.00 13.62 55 LEU C CA 1
ATOM 2210 C C . LEU C 1 55 ? -3.365 85.796 39.194 1.00 14.50 55 LEU C C 1
ATOM 2211 O O . LEU C 1 55 ? -4.400 86.407 38.907 1.00 14.58 55 LEU C O 1
ATOM 2216 N N . ILE C 1 56 ? -2.322 85.703 38.361 1.00 13.64 56 ILE C N 1
ATOM 2217 C CA . ILE C 1 56 ? -2.377 86.312 37.043 1.00 14.35 56 ILE C CA 1
ATOM 2218 C C . ILE C 1 56 ? -3.411 85.632 36.144 1.00 13.30 56 ILE C C 1
ATOM 2219 O O . ILE C 1 56 ? -3.851 86.216 35.166 1.00 14.61 56 ILE C O 1
ATOM 2224 N N . CYS C 1 57 ? -3.776 84.403 36.486 1.00 13.72 57 CYS C N 1
ATOM 2225 C CA . CYS C 1 57 ? -4.808 83.681 35.765 1.00 14.36 57 CYS C CA 1
ATOM 2226 C C . CYS C 1 57 ? -5.766 83.065 36.761 1.00 13.79 57 CYS C C 1
ATOM 2227 O O . CYS C 1 57 ? -5.413 82.156 37.495 1.00 15.27 57 CYS C O 1
ATOM 2230 N N . HIS C 1 58 ? -6.999 83.569 36.787 1.00 14.28 58 HIS C N 1
ATOM 2231 C CA . HIS C 1 58 ? -7.998 83.063 37.718 1.00 15.29 58 HIS C CA 1
ATOM 2232 C C . HIS C 1 58 ? -8.701 81.808 37.235 1.00 17.17 58 HIS C C 1
ATOM 2233 O O . HIS C 1 58 ? -9.535 81.261 37.941 1.00 19.29 58 HIS C O 1
ATOM 2240 N N . ASP C 1 59 ? -8.348 81.340 36.041 1.00 14.22 59 ASP C N 1
ATOM 2241 C CA . ASP C 1 59 ? -8.930 80.109 35.484 1.00 17.13 59 ASP C CA 1
ATOM 2242 C C . ASP C 1 59 ? -8.008 78.903 35.599 1.00 15.68 59 ASP C C 1
ATOM 2243 O O . ASP C 1 59 ? -8.241 77.872 34.954 1.00 16.49 59 ASP C O 1
ATOM 2248 N N . ALA C 1 60 ? -6.947 79.041 36.392 1.00 13.90 60 ALA C N 1
ATOM 2249 C CA . ALA C 1 60 ? -6.018 77.934 36.646 1.00 12.47 60 ALA C CA 1
ATOM 2250 C C . ALA C 1 60 ? -5.525 78.035 38.075 1.00 12.34 60 ALA C C 1
ATOM 2251 O O . ALA C 1 60 ? -5.597 79.111 38.683 1.00 13.09 60 ALA C O 1
ATOM 2253 N N . PHE C 1 61 ? -5.060 76.932 38.616 1.00 11.91 61 PHE C N 1
ATOM 2254 C CA . PHE C 1 61 ? -4.584 76.935 39.999 1.00 11.73 61 PHE C CA 1
ATOM 2255 C C . PHE C 1 61 ? -3.246 77.656 40.134 1.00 11.76 61 PHE C C 1
ATOM 2256 O O . PHE C 1 61 ? -2.492 77.830 39.158 1.00 11.99 61 PHE C O 1
ATOM 2264 N N . CYS C 1 62 ? -2.951 78.080 41.359 1.00 11.28 62 CYS C N 1
ATOM 2265 C CA . CYS C 1 62 ? -1.640 78.608 41.662 1.00 11.70 62 CYS C CA 1
ATOM 2266 C C . CYS C 1 62 ? -0.577 77.553 41.352 1.00 11.55 62 CYS C C 1
ATOM 2267 O O . CYS C 1 62 ? -0.700 76.400 41.751 1.00 12.10 62 CYS C O 1
ATOM 2270 N N . GLY C 1 63 ? 0.441 77.958 40.590 1.00 11.46 63 GLY C N 1
ATOM 2271 C CA . GLY C 1 63 ? 1.486 77.023 40.197 1.00 11.39 63 GLY C CA 1
ATOM 2272 C C . GLY C 1 63 ? 1.249 76.331 38.866 1.00 11.82 63 GLY C C 1
ATOM 2273 O O . GLY C 1 63 ? 2.048 75.479 38.471 1.00 12.40 63 GLY C O 1
ATOM 2274 N N . ALA C 1 64 ? 0.156 76.676 38.198 1.00 10.53 64 ALA C N 1
ATOM 2275 C CA . ALA C 1 64 ? -0.113 76.108 36.882 1.00 9.94 64 ALA C CA 1
ATOM 2276 C C . ALA C 1 64 ? 0.653 76.869 35.836 1.00 10.36 64 ALA C C 1
ATOM 2277 O O . ALA C 1 64 ? 1.044 78.030 36.012 1.00 12.20 64 ALA C O 1
ATOM 2279 N N . LEU C 1 65 ? 0.827 76.242 34.671 1.00 10.50 65 LEU C N 1
ATOM 2280 C CA . LEU C 1 65 ? 1.379 76.925 33.507 1.00 9.75 65 LEU C CA 1
ATOM 2281 C C . LEU C 1 65 ? 0.243 77.627 32.761 1.00 10.24 65 LEU C C 1
ATOM 2282 O O . LEU C 1 65 ? -0.818 77.045 32.492 1.00 10.60 65 LEU C O 1
ATOM 2287 N N . VAL C 1 66 ? 0.448 78.897 32.424 1.00 9.83 66 VAL C N 1
ATOM 2288 C CA . VAL C 1 66 ? -0.496 79.666 31.614 1.00 11.28 66 VAL C CA 1
ATOM 2289 C C . VAL C 1 66 ? 0.277 80.367 30.494 1.00 9.58 66 VAL C C 1
ATOM 2290 O O . VAL C 1 66 ? 1.510 80.270 30.420 1.00 10.75 66 VAL C O 1
ATOM 2294 N N . MET C 1 67 ? -0.436 81.054 29.621 1.00 11.67 67 MET C N 1
ATOM 2295 C CA . MET C 1 67 ? 0.228 81.763 28.536 1.00 11.58 67 MET C CA 1
ATOM 2296 C C . MET C 1 67 ? -0.528 83.035 28.217 1.00 11.64 67 MET C C 1
ATOM 2297 O O . MET C 1 67 ? -1.697 83.215 28.563 1.00 13.19 67 MET C O 1
ATOM 2302 N N . LYS C 1 68 ? 0.170 83.893 27.502 1.00 12.35 68 LYS C N 1
ATOM 2303 C CA . LYS C 1 68 ? -0.479 84.993 26.786 1.00 13.31 68 LYS C CA 1
ATOM 2304 C C . LYS C 1 68 ? -0.122 84.854 25.325 1.00 13.83 68 LYS C C 1
ATOM 2305 O O . LYS C 1 68 ? 0.975 84.419 24.994 1.00 15.09 68 LYS C O 1
ATOM 2311 N N . ILE C 1 69 ? -1.032 85.282 24.470 1.00 14.42 69 ILE C N 1
ATOM 2312 C CA . ILE C 1 69 ? -0.791 85.314 23.032 1.00 15.78 69 ILE C CA 1
ATOM 2313 C C . ILE C 1 69 ? -0.912 86.775 22.625 1.00 15.30 69 ILE C C 1
ATOM 2314 O O . ILE C 1 69 ? -1.984 87.356 22.746 1.00 16.71 69 ILE C O 1
ATOM 2319 N N . GLY C 1 70 ? 0.206 87.351 22.207 1.00 16.09 70 GLY C N 1
ATOM 2320 C CA . GLY C 1 70 ? 0.261 88.792 21.989 1.00 19.32 70 GLY C CA 1
ATOM 2321 C C . GLY C 1 70 ? -0.076 89.444 23.312 1.00 23.15 70 GLY C C 1
ATOM 2322 O O . GLY C 1 70 ? 0.446 89.054 24.353 1.00 23.26 70 GLY C O 1
ATOM 2323 N N . ASN C 1 71 ? -0.976 90.408 23.285 1.00 25.86 71 ASN C N 1
ATOM 2324 C CA . ASN C 1 71 ? -1.353 91.055 24.534 1.00 27.54 71 ASN C CA 1
ATOM 2325 C C . ASN C 1 71 ? -2.717 90.608 25.025 1.00 30.59 71 ASN C C 1
ATOM 2326 O O . ASN C 1 71 ? -3.476 91.397 25.575 1.00 29.60 71 ASN C O 1
ATOM 2331 N N . SER C 1 72 ? -3.025 89.328 24.828 1.00 22.11 72 SER C N 1
ATOM 2332 C CA . SER C 1 72 ? -4.248 88.756 25.357 1.00 19.38 72 SER C CA 1
ATOM 2333 C C . SER C 1 72 ? -4.172 88.716 26.886 1.00 17.58 72 SER C C 1
ATOM 2334 O O . SER C 1 72 ? -3.107 88.905 27.448 1.00 19.69 72 SER C O 1
ATOM 2337 N N . GLY C 1 73 ? -5.293 88.429 27.514 1.00 17.94 73 GLY C N 1
ATOM 2338 C CA . GLY C 1 73 ? -5.283 88.020 28.900 1.00 19.29 73 GLY C CA 1
ATOM 2339 C C . GLY C 1 73 ? -4.644 86.640 29.022 1.00 15.73 73 GLY C C 1
ATOM 2340 O O . GLY C 1 73 ? -4.344 85.969 28.012 1.00 16.12 73 GLY C O 1
ATOM 2341 N N . THR C 1 74 ? -4.442 86.189 30.243 1.00 15.83 74 THR C N 1
ATOM 2342 C CA . THR C 1 74 ? -3.874 84.863 30.438 1.00 14.67 74 THR C CA 1
ATOM 2343 C C . THR C 1 74 ? -4.865 83.764 30.062 1.00 15.68 74 THR C C 1
ATOM 2344 O O . THR C 1 74 ? -6.082 83.861 30.275 1.00 16.93 74 THR C O 1
ATOM 2348 N N . ILE C 1 75 ? -4.309 82.689 29.512 1.00 13.93 75 ILE C N 1
ATOM 2349 C CA . ILE C 1 75 ? -5.058 81.525 29.062 1.00 13.24 75 ILE C CA 1
ATOM 2350 C C . ILE C 1 75 ? -4.404 80.312 29.715 1.00 11.42 75 ILE C C 1
ATOM 2351 O O . ILE C 1 75 ? -3.182 80.169 29.637 1.00 12.95 75 ILE C O 1
ATOM 2356 N N . PRO C 1 76 ? -5.185 79.456 30.366 1.00 13.17 76 PRO C N 1
ATOM 2357 C CA . PRO C 1 76 ? -4.568 78.265 30.953 1.00 13.50 76 PRO C CA 1
ATOM 2358 C C . PRO C 1 76 ? -3.951 77.322 29.918 1.00 13.00 76 PRO C C 1
ATOM 2359 O O . PRO C 1 76 ? -4.486 77.078 28.834 1.00 14.75 76 PRO C O 1
ATOM 2363 N N . VAL C 1 77 ? -2.785 76.802 30.271 1.00 10.59 77 VAL C N 1
ATOM 2364 C CA . VAL C 1 77 ? -2.145 75.755 29.488 1.00 10.92 77 VAL C CA 1
ATOM 2365 C C . VAL C 1 77 ? -2.138 74.458 30.274 1.00 9.79 77 VAL C C 1
ATOM 2366 O O . VAL C 1 77 ? -2.412 73.388 29.699 1.00 11.32 77 VAL C O 1
ATOM 2370 N N . ASN C 1 78 ? -1.849 74.515 31.578 1.00 10.41 78 ASN C N 1
ATOM 2371 C CA . ASN C 1 78 ? -1.786 73.307 32.372 1.00 10.06 78 ASN C CA 1
ATOM 2372 C C . ASN C 1 78 ? -0.825 72.299 31.760 1.00 9.89 78 ASN C C 1
ATOM 2373 O O . ASN C 1 78 ? 0.310 72.678 31.457 1.00 10.26 78 ASN C O 1
ATOM 2378 N N . THR C 1 79 ? -1.236 71.033 31.628 1.00 9.67 79 THR C N 1
ATOM 2379 C CA . THR C 1 79 ? -0.316 70.049 31.057 1.00 10.87 79 THR C CA 1
ATOM 2380 C C . THR C 1 79 ? -0.114 70.196 29.555 1.00 11.49 79 THR C C 1
ATOM 2381 O O . THR C 1 79 ? 0.810 69.595 29.010 1.00 11.55 79 THR C O 1
ATOM 2385 N N . GLY C 1 80 ? -0.948 71.006 28.922 1.00 9.40 80 GLY C N 1
ATOM 2386 C CA . GLY C 1 80 ? -0.832 71.189 27.497 1.00 11.71 80 GLY C CA 1
ATOM 2387 C C . GLY C 1 80 ? -2.144 71.368 26.818 1.00 11.73 80 GLY C C 1
ATOM 2388 O O . GLY C 1 80 ? -3.214 71.338 27.403 1.00 12.09 80 GLY C O 1
ATOM 2389 N N . LEU C 1 81 ? -2.037 71.513 25.497 1.00 11.78 81 LEU C N 1
ATOM 2390 C CA . LEU C 1 81 ? -3.185 71.786 24.619 1.00 13.50 81 LEU C CA 1
ATOM 2391 C C . LEU C 1 81 ? -3.012 70.889 23.410 1.00 12.65 81 LEU C C 1
ATOM 2392 O O . LEU C 1 81 ? -1.915 70.759 22.915 1.00 13.57 81 LEU C O 1
ATOM 2397 N N . PHE C 1 82 ? -4.090 70.242 23.005 1.00 12.33 82 PHE C N 1
ATOM 2398 C CA . PHE C 1 82 ? -4.055 69.298 21.903 1.00 11.14 82 PHE C CA 1
ATOM 2399 C C . PHE C 1 82 ? -4.828 69.852 20.720 1.00 11.14 82 PHE C C 1
ATOM 2400 O O . PHE C 1 82 ? -6.053 69.995 20.792 1.00 13.07 82 PHE C O 1
ATOM 2408 N N . ARG C 1 83 ? -4.099 70.172 19.653 1.00 12.03 83 ARG C N 1
ATOM 2409 C CA . ARG C 1 83 ? -4.696 70.634 18.372 1.00 12.36 83 ARG C CA 1
ATOM 2410 C C . ARG C 1 83 ? -5.713 71.732 18.629 1.00 13.52 83 ARG C C 1
ATOM 2411 O O . ARG C 1 83 ? -6.891 71.646 18.312 1.00 16.30 83 ARG C O 1
ATOM 2419 N N . TRP C 1 84 ? -5.225 72.770 19.287 1.00 12.82 84 TRP C N 1
ATOM 2420 C CA . TRP C 1 84 ? -6.005 73.848 19.851 1.00 14.31 84 TRP C CA 1
ATOM 2421 C C . TRP C 1 84 ? -5.983 75.088 18.955 1.00 12.86 84 TRP C C 1
ATOM 2422 O O . TRP C 1 84 ? -4.958 75.436 18.373 1.00 12.94 84 TRP C O 1
ATOM 2433 N N . VAL C 1 85 ? -7.132 75.743 18.927 1.00 14.25 85 VAL C N 1
ATOM 2434 C CA . VAL C 1 85 ? -7.295 76.977 18.172 1.00 15.80 85 VAL C CA 1
ATOM 2435 C C . VAL C 1 85 ? -7.669 78.071 19.156 1.00 17.23 85 VAL C C 1
ATOM 2436 O O . VAL C 1 85 ? -8.455 77.834 20.073 1.00 18.32 85 VAL C O 1
ATOM 2440 N N . ALA C 1 86 ? -7.094 79.256 18.982 1.00 14.97 86 ALA C N 1
ATOM 2441 C CA . ALA C 1 86 ? -7.340 80.355 19.911 1.00 18.02 86 ALA C CA 1
ATOM 2442 C C . ALA C 1 86 ? -8.716 80.982 19.676 1.00 20.82 86 ALA C C 1
ATOM 2443 O O . ALA C 1 86 ? -9.313 80.815 18.604 1.00 22.24 86 ALA C O 1
ATOM 2445 N N . PRO C 1 87 ? -9.213 81.739 20.670 1.00 21.64 87 PRO C N 1
ATOM 2446 C CA . PRO C 1 87 ? -10.439 82.520 20.462 1.00 27.30 87 PRO C CA 1
ATOM 2447 C C . PRO C 1 87 ? -10.263 83.541 19.336 1.00 27.62 87 PRO C C 1
ATOM 2448 O O . PRO C 1 87 ? -9.132 83.891 18.984 1.00 24.26 87 PRO C O 1
ATOM 2452 N N . ASN C 1 88 ? -11.370 84.013 18.777 1.00 34.96 88 ASN C N 1
ATOM 2453 C CA . ASN C 1 88 ? -11.316 85.037 17.734 1.00 34.28 88 ASN C CA 1
ATOM 2454 C C . ASN C 1 88 ? -10.532 86.266 18.180 1.00 33.29 88 ASN C C 1
ATOM 2455 O O . ASN C 1 88 ? -10.616 86.672 19.342 1.00 35.31 88 ASN C O 1
ATOM 2460 N N . ASN C 1 89 ? -9.755 86.828 17.255 1.00 32.09 89 ASN C N 1
ATOM 2461 C CA . ASN C 1 89 ? -9.015 88.079 17.477 1.00 37.30 89 ASN C CA 1
ATOM 2462 C C . ASN C 1 89 ? -7.792 87.961 18.383 1.00 33.82 89 ASN C C 1
ATOM 2463 O O . ASN C 1 89 ? -7.195 88.967 18.773 1.00 39.10 89 ASN C O 1
ATOM 2468 N N . VAL C 1 90 ? -7.424 86.733 18.719 1.00 23.89 90 VAL C N 1
ATOM 2469 C CA . VAL C 1 90 ? -6.260 86.488 19.545 1.00 22.68 90 VAL C CA 1
ATOM 2470 C C . VAL C 1 90 ? -5.113 86.064 18.645 1.00 19.21 90 VAL C C 1
ATOM 2471 O O . VAL C 1 90 ? -5.241 85.086 17.904 1.00 22.14 90 VAL C O 1
ATOM 2475 N N . GLN C 1 91 ? -3.998 86.782 18.686 1.00 18.94 91 GLN C N 1
ATOM 2476 C CA . GLN C 1 91 ? -2.842 86.492 17.843 1.00 19.78 91 GLN C CA 1
ATOM 2477 C C . GLN C 1 91 ? -1.592 87.184 18.377 1.00 17.02 91 GLN C C 1
ATOM 2478 O O . GLN C 1 91 ? -1.697 88.150 19.143 1.00 18.73 91 GLN C O 1
ATOM 2484 N N . GLY C 1 92 ? -0.421 86.688 18.013 1.00 15.48 92 GLY C N 1
ATOM 2485 C CA . GLY C 1 92 ? 0.860 87.259 18.358 1.00 16.69 92 GLY C CA 1
ATOM 2486 C C . GLY C 1 92 ? 1.769 86.255 19.059 1.00 15.91 92 GLY C C 1
ATOM 2487 O O . GLY C 1 92 ? 1.455 85.054 19.134 1.00 14.72 92 GLY C O 1
ATOM 2488 N N . ALA C 1 93 ? 2.900 86.731 19.567 1.00 17.59 93 ALA C N 1
ATOM 2489 C CA . ALA C 1 93 ? 3.884 85.875 20.207 1.00 17.41 93 ALA C CA 1
ATOM 2490 C C . ALA C 1 93 ? 3.297 85.157 21.407 1.00 14.06 93 ALA C C 1
ATOM 2491 O O . ALA C 1 93 ? 2.550 85.745 22.206 1.00 14.58 93 ALA C O 1
ATOM 2493 N N . ILE C 1 94 ? 3.664 83.895 21.553 1.00 14.01 94 ILE C N 1
ATOM 2494 C CA . ILE C 1 94 ? 3.254 83.161 22.736 1.00 14.28 94 ILE C CA 1
ATOM 2495 C C . ILE C 1 94 ? 4.276 83.358 23.828 1.00 13.14 94 ILE C C 1
ATOM 2496 O O . ILE C 1 94 ? 5.463 83.088 23.657 1.00 14.24 94 ILE C O 1
ATOM 2501 N N . THR C 1 95 ? 3.803 83.827 24.984 1.00 12.24 95 THR C N 1
ATOM 2502 C CA . THR C 1 95 ? 4.634 83.924 26.181 1.00 12.45 95 THR C CA 1
ATOM 2503 C C . THR C 1 95 ? 4.087 82.975 27.242 1.00 11.15 95 THR C C 1
ATOM 2504 O O . THR C 1 95 ? 2.884 82.968 27.507 1.00 13.28 95 THR C O 1
ATOM 2508 N N . LEU C 1 96 ? 4.957 82.147 27.791 1.00 11.68 96 LEU C N 1
ATOM 2509 C CA . LEU C 1 96 ? 4.564 81.178 28.810 1.00 11.47 96 LEU C CA 1
ATOM 2510 C C . LEU C 1 96 ? 4.871 81.736 30.192 1.00 12.63 96 LEU C C 1
ATOM 2511 O O . LEU C 1 96 ? 5.935 82.329 30.375 1.00 12.74 96 LEU C O 1
ATOM 2516 N N . ILE C 1 97 ? 3.985 81.517 31.161 1.00 11.74 97 ILE C N 1
ATOM 2517 C CA . ILE C 1 97 ? 4.181 82.127 32.480 1.00 10.87 97 ILE C CA 1
ATOM 2518 C C . ILE C 1 97 ? 3.700 81.189 33.546 1.00 12.05 97 ILE C C 1
ATOM 2519 O O . ILE C 1 97 ? 2.654 80.555 33.429 1.00 11.59 97 ILE C O 1
ATOM 2524 N N . TYR C 1 98 ? 4.443 81.125 34.642 1.00 11.55 98 TYR C N 1
ATOM 2525 C CA . TYR C 1 98 ? 4.004 80.427 35.822 1.00 10.78 98 TYR C CA 1
ATOM 2526 C C . TYR C 1 98 ? 2.901 81.227 36.540 1.00 11.13 98 TYR C C 1
ATOM 2527 O O . TYR C 1 98 ? 3.004 82.458 36.636 1.00 12.27 98 TYR C O 1
ATOM 2536 N N . ASN C 1 99 ? 1.843 80.565 36.978 1.00 11.00 99 ASN C N 1
ATOM 2537 C CA . ASN C 1 99 ? 0.714 81.269 37.585 1.00 12.18 99 ASN C CA 1
ATOM 2538 C C . ASN C 1 99 ? 0.982 81.534 39.068 1.00 11.76 99 ASN C C 1
ATOM 2539 O O . ASN C 1 99 ? 0.974 80.628 39.866 1.00 11.52 99 ASN C O 1
ATOM 2544 N N . ASP C 1 100 ? 1.255 82.796 39.422 1.00 11.27 100 ASP C N 1
ATOM 2545 C CA . ASP C 1 100 ? 1.408 83.180 40.838 1.00 11.78 100 ASP C CA 1
ATOM 2546 C C . ASP C 1 100 ? 0.819 84.578 40.948 1.00 13.12 100 ASP C C 1
ATOM 2547 O O . ASP C 1 100 ? 0.348 85.165 39.988 1.00 13.31 100 ASP C O 1
ATOM 2552 N N . VAL C 1 101 ? 0.867 85.092 42.178 1.00 13.10 101 VAL C N 1
ATOM 2553 C CA . VAL C 1 101 ? 0.378 86.456 42.458 1.00 13.85 101 VAL C CA 1
ATOM 2554 C C . VAL C 1 101 ? 1.476 87.462 42.105 1.00 12.17 101 VAL C C 1
ATOM 2555 O O . VAL C 1 101 ? 2.645 87.259 42.471 1.00 13.70 101 VAL C O 1
ATOM 2559 N N . PRO C 1 102 ? 1.138 88.521 41.373 1.00 14.34 102 PRO C N 1
ATOM 2560 C CA . PRO C 1 102 ? 2.157 89.523 41.036 1.00 14.34 102 PRO C CA 1
ATOM 2561 C C . PRO C 1 102 ? 2.895 90.024 42.276 1.00 14.80 102 PRO C C 1
ATOM 2562 O O . PRO C 1 102 ? 2.298 90.212 43.348 1.00 16.58 102 PRO C O 1
ATOM 2566 N N . GLY C 1 103 ? 4.211 90.157 42.143 1.00 16.53 103 GLY C N 1
ATOM 2567 C CA . GLY C 1 103 ? 5.036 90.586 43.257 1.00 17.93 103 GLY C CA 1
ATOM 2568 C C . GLY C 1 103 ? 5.504 89.482 44.185 1.00 18.88 103 GLY C C 1
ATOM 2569 O O . GLY C 1 103 ? 6.283 89.744 45.106 1.00 19.68 103 GLY C O 1
ATOM 2570 N N . THR C 1 104 ? 5.032 88.239 43.983 1.00 14.68 104 THR C N 1
ATOM 2571 C CA . THR C 1 104 ? 5.342 87.153 44.888 1.00 14.29 104 THR C CA 1
ATOM 2572 C C . THR C 1 104 ? 6.166 86.044 44.205 1.00 13.36 104 THR C C 1
ATOM 2573 O O . THR C 1 104 ? 6.262 84.950 44.737 1.00 13.75 104 THR C O 1
ATOM 2577 N N . TYR C 1 105 ? 6.800 86.365 43.093 1.00 13.84 105 TYR C N 1
ATOM 2578 C CA . TYR C 1 105 ? 7.528 85.323 42.335 1.00 13.28 105 TYR C CA 1
ATOM 2579 C C . TYR C 1 105 ? 8.918 85.054 42.886 1.00 15.13 105 TYR C C 1
ATOM 2580 O O . TYR C 1 105 ? 9.539 84.054 42.521 1.00 15.46 105 TYR C O 1
ATOM 2589 N N . GLY C 1 106 ? 9.411 85.905 43.807 1.00 13.93 106 GLY C N 1
ATOM 2590 C CA . GLY C 1 106 ? 10.798 85.775 44.216 1.00 15.23 106 GLY C CA 1
ATOM 2591 C C . GLY C 1 106 ? 11.117 84.518 44.984 1.00 13.02 106 GLY C C 1
ATOM 2592 O O . GLY C 1 106 ? 12.267 84.087 45.002 1.00 14.62 106 GLY C O 1
ATOM 2593 N N . ASN C 1 107 ? 10.140 83.917 45.649 1.00 12.94 107 ASN C N 1
ATOM 2594 C CA . ASN C 1 107 ? 10.389 82.715 46.394 1.00 13.10 107 ASN C CA 1
ATOM 2595 C C . ASN C 1 107 ? 10.013 81.443 45.627 1.00 12.31 107 ASN C C 1
ATOM 2596 O O . ASN C 1 107 ? 9.922 80.383 46.221 1.00 14.19 107 ASN C O 1
ATOM 2601 N N . ASN C 1 108 ? 9.800 81.586 44.322 1.00 12.79 108 ASN C N 1
ATOM 2602 C CA . ASN C 1 108 ? 9.402 80.440 43.497 1.00 13.52 108 ASN C CA 1
ATOM 2603 C C . ASN C 1 108 ? 10.632 79.621 43.114 1.00 14.74 108 ASN C C 1
ATOM 2604 O O . ASN C 1 108 ? 11.754 80.134 43.081 1.00 15.94 108 ASN C O 1
ATOM 2609 N N . SER C 1 109 ? 10.419 78.351 42.763 1.00 12.94 109 SER C N 1
ATOM 2610 C CA . SER C 1 109 ? 11.535 77.505 42.368 1.00 15.18 109 SER C CA 1
ATOM 2611 C C . SER C 1 109 ? 11.080 76.473 41.344 1.00 13.50 109 SER C C 1
ATOM 2612 O O . SER C 1 109 ? 9.880 76.212 41.207 1.00 12.87 109 SER C O 1
ATOM 2615 N N . GLY C 1 110 ? 12.051 75.879 40.672 1.00 13.44 110 GLY C N 1
ATOM 2616 C CA . GLY C 1 110 ? 11.762 74.886 39.647 1.00 12.46 110 GLY C CA 1
ATOM 2617 C C . GLY C 1 110 ? 11.310 75.530 38.356 1.00 12.53 110 GLY C C 1
ATOM 2618 O O . GLY C 1 110 ? 11.391 76.725 38.132 1.00 13.05 110 GLY C O 1
ATOM 2619 N N . SER C 1 111 ? 10.872 74.681 37.431 1.00 13.01 111 SER C N 1
ATOM 2620 C CA . SER C 1 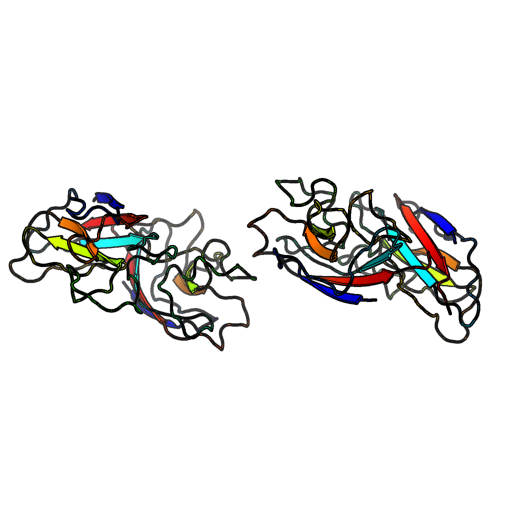111 ? 10.563 75.106 36.075 1.00 13.22 111 SER C CA 1
ATOM 2621 C C . SER C 1 111 ? 9.763 74.025 35.372 1.00 12.99 111 SER C C 1
ATOM 2622 O O . SER C 1 111 ? 9.724 72.888 35.824 1.00 13.28 111 SER C O 1
ATOM 2625 N N . PHE C 1 112 ? 9.122 74.413 34.275 1.00 11.82 112 PHE C N 1
ATOM 2626 C CA . PHE C 1 112 ? 8.511 73.426 33.383 1.00 11.45 112 PHE C CA 1
ATOM 2627 C C . PHE C 1 112 ? 9.249 73.386 32.065 1.00 12.53 112 PHE C C 1
ATOM 2628 O O . PHE C 1 112 ? 9.678 74.420 31.547 1.00 13.67 112 PHE C O 1
ATOM 2636 N N . SER C 1 113 ? 9.396 72.182 31.525 1.00 11.93 113 SER C N 1
ATOM 2637 C CA . SER C 1 113 ? 9.928 71.990 30.178 1.00 12.90 113 SER C CA 1
ATOM 2638 C C . SER C 1 113 ? 8.744 71.917 29.237 1.00 13.14 113 SER C C 1
ATOM 2639 O O . SER C 1 113 ? 7.792 71.165 29.476 1.00 12.94 113 SER C O 1
ATOM 2642 N N . VAL C 1 114 ? 8.766 72.699 28.168 1.00 11.86 114 VAL C N 1
ATOM 2643 C CA . VAL C 1 114 ? 7.584 72.837 27.344 1.00 11.20 114 VAL C CA 1
ATOM 2644 C C . VAL C 1 114 ? 7.942 72.718 25.866 1.00 12.37 114 VAL C C 1
ATOM 2645 O O . VAL C 1 114 ? 8.947 73.282 25.421 1.00 12.99 114 VAL C O 1
ATOM 2649 N N . ASN C 1 115 ? 7.145 71.947 25.135 1.00 11.66 115 ASN C N 1
ATOM 2650 C CA . ASN C 1 115 ? 7.217 71.890 23.672 1.00 10.93 115 ASN C CA 1
ATOM 2651 C C . ASN C 1 115 ? 5.998 72.540 23.103 1.00 10.94 115 ASN C C 1
ATOM 2652 O O . ASN C 1 115 ? 4.888 72.288 23.569 1.00 11.47 115 ASN C O 1
ATOM 2657 N N . ILE C 1 116 ? 6.174 73.340 22.048 1.00 11.37 116 ILE C N 1
ATOM 2658 C CA . ILE C 1 116 ? 5.043 73.891 21.316 1.00 11.20 116 ILE C CA 1
ATOM 2659 C C . ILE C 1 116 ? 5.286 73.669 19.807 1.00 12.70 116 ILE C C 1
ATOM 2660 O O . ILE C 1 116 ? 6.380 73.939 19.310 1.00 13.97 116 ILE C O 1
ATOM 2665 N N . GLY C 1 117 ? 4.266 73.189 19.122 1.00 11.81 117 GLY C N 1
ATOM 2666 C CA . GLY C 1 117 ? 4.345 73.098 17.666 1.00 12.55 117 GLY C CA 1
ATOM 2667 C C . GLY C 1 117 ? 3.066 73.531 17.036 1.00 11.99 117 GLY C C 1
ATOM 2668 O O . GLY C 1 117 ? 1.984 73.530 17.617 1.00 13.89 117 GLY C O 1
ATOM 2669 N N . LYS C 1 118 ? 3.180 73.877 15.747 1.00 12.24 118 LYS C N 1
ATOM 2670 C CA . LYS C 1 118 ? 1.983 74.131 14.963 1.00 12.47 118 LYS C CA 1
ATOM 2671 C C . LYS C 1 118 ? 1.577 72.824 14.271 1.00 10.80 118 LYS C C 1
ATOM 2672 O O . LYS C 1 118 ? 2.432 72.082 13.794 1.00 13.74 118 LYS C O 1
ATOM 2678 N N . ASP C 1 119 ? 0.283 72.563 14.263 1.00 12.66 119 ASP C N 1
ATOM 2679 C CA . ASP C 1 119 ? -0.263 71.361 13.642 1.00 12.76 119 ASP C CA 1
ATOM 2680 C C . ASP C 1 119 ? -0.805 71.667 12.253 1.00 15.32 119 ASP C C 1
ATOM 2681 O O . ASP C 1 119 ? -0.881 72.830 11.816 1.00 14.29 119 ASP C O 1
ATOM 2686 N N . GLN C 1 120 ? -1.219 70.619 11.555 1.00 13.60 120 GLN C N 1
ATOM 2687 C CA . GLN C 1 120 ? -1.714 70.838 10.212 1.00 15.59 120 GLN C CA 1
ATOM 2688 C C . GLN C 1 120 ? -3.056 71.594 10.279 1.00 18.87 120 GLN C C 1
ATOM 2689 O O . GLN C 1 120 ? -3.802 71.471 11.276 1.00 21.72 120 GLN C O 1
ATOM 2695 N N . SER C 1 121 ? -3.331 72.444 9.286 1.00 15.56 121 SER C N 1
ATOM 2696 C CA . SER C 1 121 ? -4.543 73.254 9.291 1.00 18.03 121 SER C CA 1
ATOM 2697 C C . SER C 1 121 ? -4.881 73.667 7.859 1.00 18.90 121 SER C C 1
ATOM 2698 O O . SER C 1 121 ? -4.290 73.084 6.925 1.00 19.99 121 SER C O 1
ATOM 2701 N N . ALA D 1 1 ? -7.427 59.931 15.475 1.00 23.56 1 ALA D N 1
ATOM 2702 C CA . ALA D 1 1 ? -7.090 60.395 16.824 1.00 18.01 1 ALA D CA 1
ATOM 2703 C C . ALA D 1 1 ? -8.064 59.797 17.837 1.00 20.25 1 ALA D C 1
ATOM 2704 O O . ALA D 1 1 ? -9.135 59.309 17.471 1.00 20.61 1 ALA D O 1
ATOM 2706 N N . TRP D 1 2 ? -7.696 59.816 19.121 1.00 15.79 2 TRP D N 1
ATOM 2707 C CA . TRP D 1 2 ? -8.513 59.200 20.145 1.00 15.41 2 TRP D CA 1
ATOM 2708 C C . TRP D 1 2 ? -8.593 60.177 21.298 1.00 14.31 2 TRP D C 1
ATOM 2709 O O . TRP D 1 2 ? -7.615 60.841 21.634 1.00 14.33 2 TRP D O 1
ATOM 2720 N N . LYS D 1 3 ? -9.771 60.292 21.888 1.00 14.21 3 LYS D N 1
ATOM 2721 C CA . LYS D 1 3 ? -9.891 61.031 23.133 1.00 15.70 3 LYS D CA 1
ATOM 2722 C C . LYS D 1 3 ? -10.743 60.211 24.078 1.00 16.72 3 LYS D C 1
ATOM 2723 O O . LYS D 1 3 ? -11.766 59.645 23.685 1.00 18.15 3 LYS D O 1
ATOM 2729 N N . GLY D 1 4 ? -10.327 60.139 25.337 1.00 14.48 4 GLY D N 1
ATOM 2730 C CA . GLY D 1 4 ? -11.061 59.350 26.303 1.00 16.73 4 GLY D CA 1
ATOM 2731 C C . GLY D 1 4 ? -10.511 59.479 27.697 1.00 14.90 4 GLY D C 1
ATOM 2732 O O . GLY D 1 4 ? -9.514 60.161 27.949 1.00 17.28 4 GLY D O 1
ATOM 2733 N N . GLU D 1 5 ? -11.196 58.837 28.623 1.00 15.29 5 GLU D N 1
ATOM 2734 C CA . GLU D 1 5 ? -10.832 58.857 30.030 1.00 15.13 5 GLU D CA 1
ATOM 2735 C C . GLU D 1 5 ? -10.123 57.576 30.431 1.00 16.07 5 GLU D C 1
ATOM 2736 O O . GLU D 1 5 ? -10.477 56.495 29.967 1.00 18.03 5 GLU D O 1
ATOM 2742 N N . VAL D 1 6 ? -9.117 57.719 31.282 1.00 13.05 6 VAL D N 1
ATOM 2743 C CA . VAL D 1 6 ? -8.399 56.597 31.865 1.00 12.98 6 VAL D CA 1
ATOM 2744 C C . VAL D 1 6 ? -8.670 56.614 33.362 1.00 12.65 6 VAL D C 1
ATOM 2745 O O . VAL D 1 6 ? -8.253 57.535 34.061 1.00 13.07 6 VAL D O 1
ATOM 2749 N N . LEU D 1 7 ? -9.458 55.646 33.830 1.00 12.71 7 LEU D N 1
ATOM 2750 C CA . LEU D 1 7 ? -9.795 55.594 35.257 1.00 13.32 7 LEU D CA 1
ATOM 2751 C C . LEU D 1 7 ? -8.640 55.085 36.116 1.00 11.12 7 LEU D C 1
ATOM 2752 O O . LEU D 1 7 ? -7.987 54.114 35.762 1.00 12.73 7 LEU D O 1
ATOM 2757 N N . ALA D 1 8 ? -8.399 55.775 37.212 1.00 11.33 8 ALA D N 1
ATOM 2758 C CA . ALA D 1 8 ? -7.323 55.371 38.120 1.00 12.53 8 ALA D CA 1
ATOM 2759 C C . ALA D 1 8 ? -7.503 53.965 38.686 1.00 13.69 8 ALA D C 1
ATOM 2760 O O . ALA D 1 8 ? -6.516 53.298 38.969 1.00 13.01 8 ALA D O 1
ATOM 2762 N N . ASN D 1 9 ? -8.743 53.506 38.786 1.00 11.78 9 ASN D N 1
ATOM 2763 C CA . ASN D 1 9 ? -8.982 52.200 39.397 1.00 13.33 9 ASN D CA 1
ATOM 2764 C C . ASN D 1 9 ? -9.034 51.081 38.362 1.00 14.60 9 ASN D C 1
ATOM 2765 O O . ASN D 1 9 ? -9.344 49.939 38.718 1.00 17.18 9 ASN D O 1
ATOM 2770 N N . ASN D 1 10 ? -8.725 51.368 37.093 1.00 13.53 10 ASN D N 1
ATOM 2771 C CA . ASN D 1 10 ? -8.811 50.369 36.048 1.00 15.28 10 ASN D CA 1
ATOM 2772 C C . ASN D 1 10 ? -7.478 49.658 35.881 1.00 16.62 10 ASN D C 1
ATOM 2773 O O . ASN D 1 10 ? -6.615 50.089 35.132 1.00 16.10 10 ASN D O 1
ATOM 2778 N N . GLU D 1 11 ? -7.316 48.530 36.570 1.00 15.05 11 GLU D N 1
ATOM 2779 C CA . GLU D 1 11 ? -6.029 47.862 36.592 1.00 13.75 11 GLU D CA 1
ATOM 2780 C C . GLU D 1 11 ? -5.661 47.309 35.212 1.00 14.82 11 GLU D C 1
ATOM 2781 O O . GLU D 1 11 ? -4.489 47.241 34.852 1.00 15.27 11 GLU D O 1
ATOM 2787 N N . ALA D 1 12 ? -6.653 46.906 34.426 1.00 16.66 12 ALA D N 1
ATOM 2788 C CA . ALA D 1 12 ? -6.389 46.362 33.093 1.00 19.33 12 ALA D CA 1
ATOM 2789 C C . ALA D 1 12 ? -5.978 47.435 32.091 1.00 17.09 12 ALA D C 1
ATOM 2790 O O . ALA D 1 12 ? -5.386 47.134 31.055 1.00 25.73 12 ALA D O 1
ATOM 2792 N N . GLY D 1 13 ? -6.287 48.683 32.421 1.00 15.79 13 GLY D N 1
ATOM 2793 C CA . GLY D 1 13 ? -5.975 49.780 31.521 1.00 16.18 13 GLY D CA 1
ATOM 2794 C C . GLY D 1 13 ? -7.065 50.036 30.507 1.00 18.73 13 GLY D C 1
ATOM 2795 O O . GLY D 1 13 ? -7.977 49.225 30.263 1.00 18.10 13 GLY D O 1
ATOM 2796 N N . GLN D 1 14 ? -6.937 51.194 29.878 1.00 15.26 14 GLN D N 1
ATOM 2797 C CA . GLN D 1 14 ? -7.901 51.661 28.913 1.00 15.38 14 GLN D CA 1
ATOM 2798 C C . GLN D 1 14 ? -7.339 51.463 27.519 1.00 15.69 14 GLN D C 1
ATOM 2799 O O . GLN D 1 14 ? -6.352 52.096 27.138 1.00 14.54 14 GLN D O 1
ATOM 2805 N N . VAL D 1 15 ? -7.915 50.534 26.776 1.00 15.58 15 VAL D N 1
ATOM 2806 C CA . VAL D 1 15 ? -7.518 50.363 25.383 1.00 18.06 15 VAL D CA 1
ATOM 2807 C C . VAL D 1 15 ? -8.012 51.573 24.578 1.00 17.31 15 VAL D C 1
ATOM 2808 O O . VAL D 1 15 ? -9.097 52.113 24.821 1.00 20.83 15 VAL D O 1
ATOM 2812 N N . THR D 1 16 ? -7.158 52.060 23.691 1.00 16.15 16 THR D N 1
ATOM 2813 C CA . THR D 1 16 ? -7.520 53.150 22.789 1.00 16.66 16 THR D CA 1
ATOM 2814 C C . THR D 1 16 ? -7.725 52.607 21.391 1.00 18.06 16 THR D C 1
ATOM 2815 O O . THR D 1 16 ? -7.497 51.426 21.147 1.00 18.71 16 THR D O 1
ATOM 2819 N N . SER D 1 17 ? -8.088 53.490 20.462 1.00 17.21 17 SER D N 1
ATOM 2820 C CA . SER D 1 17 ? -8.286 53.092 19.076 1.00 17.81 17 SER D CA 1
ATOM 2821 C C . SER D 1 17 ? -6.996 53.224 18.293 1.00 19.83 17 SER D C 1
ATOM 2822 O O . SER D 1 17 ? -6.982 52.995 17.085 1.00 21.09 17 SER D O 1
ATOM 2825 N N . ILE D 1 18 ? -5.913 53.612 18.949 1.00 17.47 18 ILE D N 1
ATOM 2826 C CA . ILE D 1 18 ? -4.659 53.903 18.279 1.00 15.35 18 ILE D CA 1
ATOM 2827 C C . ILE D 1 18 ? -3.822 52.642 18.170 1.00 16.15 18 ILE D C 1
ATOM 2828 O O . ILE D 1 18 ? -3.513 52.012 19.189 1.00 16.44 18 ILE D O 1
ATOM 2833 N N . ILE D 1 19 ? -3.496 52.228 16.951 1.00 15.13 19 ILE D N 1
ATOM 2834 C CA . ILE D 1 19 ? -2.515 51.199 16.764 1.00 17.29 19 ILE D CA 1
ATOM 2835 C C . ILE D 1 19 ? -1.223 51.847 16.357 1.00 15.49 19 ILE D C 1
ATOM 2836 O O . ILE D 1 19 ? -1.165 52.487 15.290 1.00 15.69 19 ILE D O 1
ATOM 2841 N N . TYR D 1 20 ? -0.186 51.731 17.163 1.00 16.16 20 TYR D N 1
ATOM 2842 C CA . TYR D 1 20 ? 1.117 52.285 16.847 1.00 14.99 20 TYR D CA 1
ATOM 2843 C C . TYR D 1 20 ? 1.829 51.365 15.863 1.00 14.37 20 TYR D C 1
ATOM 2844 O O . TYR D 1 20 ? 2.076 50.199 16.171 1.00 15.63 20 TYR D O 1
ATOM 2853 N N . ASN D 1 21 ? 2.152 51.896 14.686 1.00 14.89 21 ASN D N 1
ATOM 2854 C CA . ASN D 1 21 ? 2.842 51.131 13.654 1.00 14.39 21 ASN D CA 1
ATOM 2855 C C . ASN D 1 21 ? 4.253 51.658 13.469 1.00 15.08 21 ASN D C 1
ATOM 2856 O O . ASN D 1 21 ? 4.522 52.823 13.742 1.00 15.49 21 ASN D O 1
ATOM 2861 N N . PRO D 1 22 ? 5.167 50.813 12.979 1.00 17.09 22 PRO D N 1
ATOM 2862 C CA . PRO D 1 22 ? 6.544 51.257 12.783 1.00 17.27 22 PRO D CA 1
ATOM 2863 C C . PRO D 1 22 ? 6.621 52.559 11.987 1.00 16.87 22 PRO D C 1
ATOM 2864 O O . PRO D 1 22 ? 5.962 52.719 10.948 1.00 17.49 22 PRO D O 1
ATOM 2868 N N . GLY D 1 23 ? 7.417 53.491 12.491 1.00 19.14 23 GLY D N 1
ATOM 2869 C CA . GLY D 1 23 ? 7.593 54.780 11.864 1.00 17.98 23 GLY D CA 1
ATOM 2870 C C . GLY D 1 23 ? 6.605 55.838 12.327 1.00 15.76 23 GLY D C 1
ATOM 2871 O O . GLY D 1 23 ? 6.779 57.011 11.984 1.00 17.29 23 GLY D O 1
ATOM 2872 N N . ASP D 1 24 ? 5.554 55.448 13.047 1.00 15.39 24 ASP D N 1
ATOM 2873 C CA . ASP D 1 24 ? 4.569 56.438 13.478 1.00 15.27 24 ASP D CA 1
ATOM 2874 C C . ASP D 1 24 ? 5.182 57.463 14.424 1.00 14.97 24 ASP D C 1
ATOM 2875 O O . ASP D 1 24 ? 6.072 57.154 15.229 1.00 16.11 24 ASP D O 1
ATOM 2880 N N . VAL D 1 25 ? 4.719 58.691 14.296 1.00 12.97 25 VAL D N 1
ATOM 2881 C CA . VAL D 1 25 ? 5.031 59.748 15.260 1.00 14.70 25 VAL D CA 1
ATOM 2882 C C . VAL D 1 25 ? 3.721 60.087 15.956 1.00 13.91 25 VAL D C 1
ATOM 2883 O O . VAL D 1 25 ? 2.696 60.268 15.297 1.00 14.03 25 VAL D O 1
ATOM 2887 N N . ILE D 1 26 ? 3.721 60.150 17.299 1.00 13.49 26 ILE D N 1
ATOM 2888 C CA . ILE D 1 26 ? 2.467 60.414 18.002 1.00 12.99 26 ILE D CA 1
ATOM 2889 C C . ILE D 1 26 ? 2.604 61.529 19.023 1.00 11.36 26 ILE D C 1
ATOM 2890 O O . ILE D 1 26 ? 3.700 61.821 19.480 1.00 13.14 26 ILE D O 1
ATOM 2895 N N . THR D 1 27 ? 1.485 62.149 19.319 1.00 11.50 27 THR D N 1
ATOM 2896 C CA . THR D 1 27 ? 1.454 63.130 20.396 1.00 12.07 27 THR D CA 1
ATOM 2897 C C . THR D 1 27 ? 0.338 62.724 21.334 1.00 12.02 27 THR D C 1
ATOM 2898 O O . THR D 1 27 ? -0.761 62.317 20.933 1.00 11.91 27 THR D O 1
ATOM 2902 N N . ILE D 1 28 ? 0.632 62.842 22.638 1.00 10.69 28 ILE D N 1
ATOM 2903 C CA . ILE D 1 28 ? -0.340 62.577 23.716 1.00 11.04 28 ILE D CA 1
ATOM 2904 C C . ILE D 1 28 ? -0.357 63.781 24.643 1.00 10.44 28 ILE D C 1
ATOM 2905 O O . ILE D 1 28 ? 0.704 64.325 24.957 1.00 11.84 28 ILE D O 1
ATOM 2910 N N . VAL D 1 29 ? -1.542 64.245 25.019 1.00 11.42 29 VAL D N 1
ATOM 2911 C CA . VAL D 1 29 ? -1.657 65.213 26.104 1.00 11.46 29 VAL D CA 1
ATOM 2912 C C . VAL D 1 29 ? -2.632 64.624 27.118 1.00 10.47 29 VAL D C 1
ATOM 2913 O O . VAL D 1 29 ? -3.732 64.202 26.769 1.00 11.88 29 VAL D O 1
ATOM 2917 N N . ALA D 1 30 ? -2.246 64.632 28.405 1.00 10.95 30 ALA D N 1
ATOM 2918 C CA . ALA D 1 30 ? -3.070 64.067 29.499 1.00 10.45 30 ALA D CA 1
ATOM 2919 C C . ALA D 1 30 ? -3.323 65.133 30.535 1.00 10.26 30 ALA D C 1
ATOM 2920 O O . ALA D 1 30 ? -2.418 65.894 30.842 1.00 11.70 30 ALA D O 1
ATOM 2922 N N . ALA D 1 31 ? -4.530 65.146 31.083 1.00 11.43 31 ALA D N 1
ATOM 2923 C CA . ALA D 1 31 ? -4.871 66.117 32.100 1.00 10.99 31 ALA D CA 1
ATOM 2924 C C . ALA D 1 31 ? -5.763 65.480 33.145 1.00 10.63 31 ALA D C 1
ATOM 2925 O O . ALA D 1 31 ? -6.376 64.449 32.897 1.00 12.96 31 ALA D O 1
ATOM 2927 N N . GLY D 1 32 ? -5.853 66.121 34.293 1.00 11.23 32 GLY D N 1
ATOM 2928 C CA . GLY D 1 32 ? -6.809 65.709 35.316 1.00 11.14 32 GLY D CA 1
ATOM 2929 C C . GLY D 1 32 ? -6.195 65.328 36.632 1.00 11.29 32 GLY D C 1
ATOM 2930 O O . GLY D 1 32 ? -5.002 65.527 36.851 1.00 10.91 32 GLY D O 1
ATOM 2931 N N . TRP D 1 33 ? -7.022 64.746 37.494 1.00 11.32 33 TRP D N 1
ATOM 2932 C CA . TRP D 1 33 ? -6.666 64.533 38.880 1.00 11.55 33 TRP D CA 1
ATOM 2933 C C . TRP D 1 33 ? -7.088 63.134 39.301 1.00 11.77 33 TRP D C 1
ATOM 2934 O O . TRP D 1 33 ? -8.231 62.724 39.065 1.00 12.84 33 TRP D O 1
ATOM 2945 N N . ALA D 1 34 ? -6.175 62.430 39.969 1.00 12.11 34 ALA D N 1
ATOM 2946 C CA . ALA D 1 34 ? -6.457 61.062 40.395 1.00 12.17 34 ALA D CA 1
ATOM 2947 C C . ALA D 1 34 ? -5.683 60.734 41.646 1.00 11.33 34 ALA D C 1
ATOM 2948 O O . ALA D 1 34 ? -4.734 61.434 42.025 1.00 12.19 34 ALA D O 1
ATOM 2950 N N . SER D 1 35 ? -6.085 59.647 42.293 1.00 12.66 35 SER D N 1
ATOM 2951 C CA . SER D 1 35 ? -5.422 59.202 43.508 1.00 13.03 35 SER D CA 1
ATOM 2952 C C . SER D 1 35 ? -5.253 57.704 43.493 1.00 13.25 35 SER D C 1
ATOM 2953 O O . SER D 1 35 ? -6.091 56.965 42.981 1.00 12.75 35 SER D O 1
ATOM 2956 N N . TYR D 1 36 ? -4.146 57.276 44.117 1.00 13.00 36 TYR D N 1
ATOM 2957 C CA . TYR D 1 36 ? -3.864 55.849 44.301 1.00 12.41 36 TYR D CA 1
ATOM 2958 C C . TYR D 1 36 ? -4.352 55.383 45.685 1.00 12.73 36 TYR D C 1
ATOM 2959 O O . TYR D 1 36 ? -4.074 54.256 46.078 1.00 13.81 36 TYR D O 1
ATOM 2968 N N . GLY D 1 37 ? -5.099 56.214 46.385 1.00 12.77 37 GLY D N 1
ATOM 2969 C CA . GLY D 1 37 ? -5.645 55.783 47.683 1.00 14.00 37 GLY D CA 1
ATOM 2970 C C . GLY D 1 37 ? -5.921 56.953 48.599 1.00 15.71 37 GLY D C 1
ATOM 2971 O O . GLY D 1 37 ? -7.012 57.047 49.162 1.00 17.67 37 GLY D O 1
ATOM 2972 N N . PRO D 1 38 ? -4.949 57.854 48.781 1.00 14.05 38 PRO D N 1
ATOM 2973 C CA . PRO D 1 38 ? -5.162 58.987 49.681 1.00 16.08 38 PRO D CA 1
ATOM 2974 C C . PRO D 1 38 ? -6.274 59.924 49.272 1.00 19.21 38 PRO D C 1
ATOM 2975 O O . PRO D 1 38 ? -6.715 59.899 48.124 1.00 17.38 38 PRO D O 1
ATOM 2979 N N . THR D 1 39 ? -6.722 60.755 50.208 1.00 19.70 39 THR D N 1
ATOM 2980 C CA . THR D 1 39 ? -7.758 61.721 49.901 1.00 20.10 39 THR D CA 1
ATOM 2981 C C . THR D 1 39 ? -7.256 62.798 48.918 1.00 21.62 39 THR D C 1
ATOM 2982 O O . THR D 1 39 ? -8.030 63.329 48.137 1.00 26.42 39 THR D O 1
ATOM 2986 N N . GLN D 1 40 ? -5.962 63.107 48.974 1.00 16.81 40 GLN D N 1
ATOM 2987 C CA . GLN D 1 40 ? -5.340 64.040 48.024 1.00 15.30 40 GLN D CA 1
ATOM 2988 C C . GLN D 1 40 ? -5.431 63.462 46.611 1.00 13.48 40 GLN D C 1
ATOM 2989 O O . GLN D 1 40 ? -5.610 62.262 46.428 1.00 15.13 40 GLN D O 1
ATOM 2995 N N . LYS D 1 41 ? -5.301 64.332 45.604 1.00 13.11 41 LYS D N 1
ATOM 2996 C CA . LYS D 1 41 ? -5.161 63.879 44.221 1.00 13.17 41 LYS D CA 1
ATOM 2997 C C . LYS D 1 41 ? -3.940 64.495 43.595 1.00 12.46 41 LYS D C 1
ATOM 2998 O O . LYS D 1 41 ? -3.480 65.555 44.022 1.00 12.85 41 LYS D O 1
ATOM 3004 N N . TRP D 1 42 ? -3.459 63.817 42.557 1.00 11.75 42 TRP D N 1
ATOM 3005 C CA . TRP D 1 42 ? -2.236 64.205 41.830 1.00 11.60 42 TRP D CA 1
ATOM 3006 C C . TRP D 1 42 ? -2.551 64.237 40.342 1.00 11.80 42 TRP D C 1
ATOM 3007 O O . TRP D 1 42 ? -3.489 63.579 39.879 1.00 11.26 42 TRP D O 1
ATOM 3018 N N . GLY D 1 43 ? -1.760 65.014 39.604 1.00 10.42 43 GLY D N 1
ATOM 3019 C CA . GLY D 1 43 ? -1.842 65.055 38.152 1.00 9.53 43 GLY D CA 1
ATOM 3020 C C . GLY D 1 43 ? -1.151 63.880 37.507 1.00 10.71 43 GLY D C 1
ATOM 3021 O O . GLY D 1 43 ? -0.738 62.915 38.185 1.00 11.26 43 GLY D O 1
ATOM 3022 N N . PRO D 1 44 ? -1.056 63.907 36.174 1.00 10.20 44 PRO D N 1
ATOM 3023 C CA . PRO D 1 44 ? -0.543 62.744 35.432 1.00 10.39 44 PRO D CA 1
ATOM 3024 C C . PRO D 1 44 ? 0.930 62.406 35.613 1.00 9.30 44 PRO D C 1
ATOM 3025 O O . PRO D 1 44 ? 1.342 61.367 35.118 1.00 10.19 44 PRO D O 1
ATOM 3029 N N . GLN D 1 45 ? 1.684 63.242 36.303 1.00 10.00 45 GLN D N 1
ATOM 3030 C CA . GLN D 1 45 ? 3.042 62.861 36.719 1.00 10.80 45 GLN D CA 1
ATOM 3031 C C . GLN D 1 45 ? 3.052 62.110 38.043 1.00 11.48 45 GLN D C 1
ATOM 3032 O O . GLN D 1 45 ? 4.108 61.620 38.448 1.00 11.69 45 GLN D O 1
ATOM 3038 N N . GLY D 1 46 ? 1.901 62.020 38.714 1.00 10.40 46 GLY D N 1
ATOM 3039 C CA . GLY D 1 46 ? 1.849 61.275 39.960 1.00 10.53 46 GLY D CA 1
ATOM 3040 C C . GLY D 1 46 ? 2.433 62.006 41.140 1.00 11.78 46 GLY D C 1
ATOM 3041 O O . GLY D 1 46 ?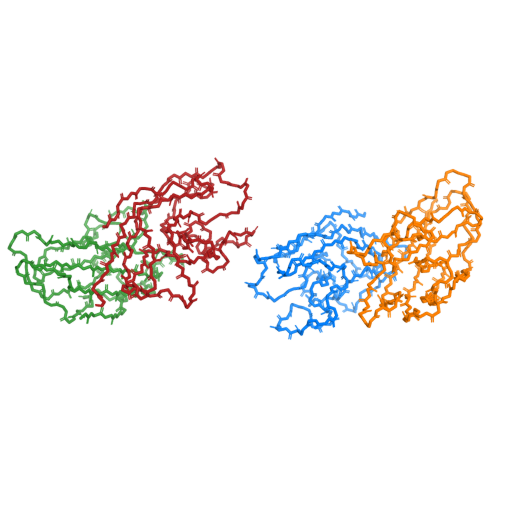 2.578 63.231 41.174 1.00 11.28 46 GLY D O 1
ATOM 3042 N N . ASP D 1 47 ? 2.754 61.194 42.148 1.00 11.23 47 ASP D N 1
ATOM 3043 C CA . ASP D 1 47 ? 3.192 61.675 43.457 1.00 12.77 47 ASP D CA 1
ATOM 3044 C C . ASP D 1 47 ? 4.694 61.495 43.612 1.00 12.55 47 ASP D C 1
ATOM 3045 O O . ASP D 1 47 ? 5.189 60.375 43.840 1.00 14.16 47 ASP D O 1
ATOM 3050 N N . ARG D 1 48 ? 5.426 62.586 43.488 1.00 13.04 48 ARG D N 1
ATOM 3051 C CA . ARG D 1 48 ? 6.889 62.547 43.499 1.00 13.44 48 ARG D CA 1
ATOM 3052 C C . ARG D 1 48 ? 7.479 62.205 44.874 1.00 16.71 48 ARG D C 1
ATOM 3053 O O . ARG D 1 48 ? 8.688 61.942 44.978 1.00 18.62 48 ARG D O 1
ATOM 3061 N N . GLU D 1 49 ? 6.644 62.190 45.899 1.00 14.95 49 GLU D N 1
ATOM 3062 C CA . GLU D 1 49 ? 7.106 61.916 47.263 1.00 16.60 49 GLU D CA 1
ATOM 3063 C C . GLU D 1 49 ? 6.853 60.502 47.710 1.00 16.35 49 GLU D C 1
ATOM 3064 O O . GLU D 1 49 ? 7.285 60.121 48.804 1.00 19.20 49 GLU D O 1
ATOM 3070 N N . HIS D 1 50 ? 6.141 59.712 46.930 1.00 15.92 50 HIS D N 1
ATOM 3071 C CA . HIS D 1 50 ? 5.722 58.396 47.379 1.00 15.36 50 HIS D CA 1
ATOM 3072 C C . HIS D 1 50 ? 6.692 57.321 46.898 1.00 16.28 50 HIS D C 1
ATOM 3073 O O . HIS D 1 50 ? 7.049 57.287 45.721 1.00 16.27 50 HIS D O 1
ATOM 3080 N N . PRO D 1 51 ? 7.146 56.430 47.801 1.00 16.08 51 PRO D N 1
ATOM 3081 C CA . PRO D 1 51 ? 8.086 55.404 47.336 1.00 15.05 51 PRO D CA 1
ATOM 3082 C C . PRO D 1 51 ? 7.432 54.424 46.382 1.00 15.88 51 PRO D C 1
ATOM 3083 O O . PRO D 1 51 ? 6.232 54.173 46.479 1.00 18.12 51 PRO D O 1
ATOM 3087 N N . ASP D 1 52 ? 8.221 53.875 45.458 1.00 15.77 52 ASP D N 1
ATOM 3088 C CA . ASP D 1 52 ? 7.795 52.803 44.575 1.00 14.61 52 ASP D CA 1
ATOM 3089 C C . ASP D 1 52 ? 7.778 51.505 45.381 1.00 15.50 52 ASP D C 1
ATOM 3090 O O . ASP D 1 52 ? 8.824 51.071 45.853 1.00 18.34 52 ASP D O 1
ATOM 3095 N N . GLN D 1 53 ? 6.604 50.914 45.526 1.00 14.66 53 GLN D N 1
ATOM 3096 C CA . GLN D 1 53 ? 6.430 49.671 46.301 1.00 15.92 53 GLN D CA 1
ATOM 3097 C C . GLN D 1 53 ? 6.001 48.526 45.391 1.00 16.69 53 GLN D C 1
ATOM 3098 O O . GLN D 1 53 ? 5.310 47.585 45.811 1.00 16.33 53 GLN D O 1
ATOM 3104 N N . GLY D 1 54 ? 6.408 48.579 44.122 1.00 13.48 54 GLY D N 1
ATOM 3105 C CA . GLY D 1 54 ? 6.100 47.527 43.197 1.00 14.31 54 GLY D CA 1
ATOM 3106 C C . GLY D 1 54 ? 5.196 47.987 42.048 1.00 13.41 54 GLY D C 1
ATOM 3107 O O . GLY D 1 54 ? 4.334 47.253 41.606 1.00 14.91 54 GLY D O 1
ATOM 3108 N N . LEU D 1 55 ? 5.414 49.214 41.570 1.00 13.87 55 LEU D N 1
ATOM 3109 C CA . LEU D 1 55 ? 4.597 49.818 40.510 1.00 12.95 55 LEU D CA 1
ATOM 3110 C C . LEU D 1 55 ? 4.702 49.059 39.213 1.00 14.87 55 LEU D C 1
ATOM 3111 O O . LEU D 1 55 ? 5.728 48.446 38.918 1.00 14.86 55 LEU D O 1
ATOM 3116 N N . ILE D 1 56 ? 3.664 49.161 38.372 1.00 13.78 56 ILE D N 1
ATOM 3117 C CA . ILE D 1 56 ? 3.714 48.533 37.052 1.00 14.92 56 ILE D CA 1
ATOM 3118 C C . ILE D 1 56 ? 4.744 49.210 36.138 1.00 12.15 56 ILE D C 1
ATOM 3119 O O . ILE D 1 56 ? 5.191 48.611 35.182 1.00 15.02 56 ILE D O 1
ATOM 3124 N N . CYS D 1 57 ? 5.116 50.445 36.489 1.00 12.73 57 CYS D N 1
ATOM 3125 C CA . CYS D 1 57 ? 6.161 51.175 35.773 1.00 13.36 57 CYS D CA 1
ATOM 3126 C C . CYS D 1 57 ? 7.122 51.788 36.760 1.00 13.34 57 CYS D C 1
ATOM 3127 O O . CYS D 1 57 ? 6.780 52.699 37.491 1.00 14.39 57 CYS D O 1
ATOM 3130 N N . HIS D 1 58 ? 8.352 51.281 36.780 1.00 14.87 58 HIS D N 1
ATOM 3131 C CA . HIS D 1 58 ? 9.355 51.770 37.720 1.00 16.33 58 HIS D CA 1
ATOM 3132 C C . HIS D 1 58 ? 10.048 53.030 37.253 1.00 17.23 58 HIS D C 1
ATOM 3133 O O . HIS D 1 58 ? 10.850 53.592 37.978 1.00 20.85 58 HIS D O 1
ATOM 3140 N N . ASP D 1 59 ? 9.712 53.482 36.046 1.00 14.66 59 ASP D N 1
ATOM 3141 C CA . ASP D 1 59 ? 10.257 54.722 35.478 1.00 16.43 59 ASP D CA 1
ATOM 3142 C C . ASP D 1 59 ? 9.319 55.913 35.586 1.00 15.73 59 ASP D C 1
ATOM 3143 O O . ASP D 1 59 ? 9.549 56.933 34.935 1.00 16.48 59 ASP D O 1
ATOM 3148 N N . ALA D 1 60 ? 8.261 55.783 36.382 1.00 13.26 60 ALA D N 1
ATOM 3149 C CA . ALA D 1 60 ? 7.360 56.909 36.644 1.00 12.57 60 ALA D CA 1
ATOM 3150 C C . ALA D 1 60 ? 6.880 56.819 38.085 1.00 11.93 60 ALA D C 1
ATOM 3151 O O . ALA D 1 60 ? 6.976 55.746 38.695 1.00 12.83 60 ALA D O 1
ATOM 3153 N N . PHE D 1 61 ? 6.385 57.916 38.628 1.00 11.61 61 PHE D N 1
ATOM 3154 C CA . PHE D 1 61 ? 5.925 57.913 40.005 1.00 11.13 61 PHE D CA 1
ATOM 3155 C C . PHE D 1 61 ? 4.588 57.203 40.123 1.00 12.14 61 PHE D C 1
ATOM 3156 O O . PHE D 1 61 ? 3.841 57.019 39.155 1.00 12.43 61 PHE D O 1
ATOM 3164 N N . CYS D 1 62 ? 4.298 56.797 41.356 1.00 12.19 62 CYS D N 1
ATOM 3165 C CA . CYS D 1 62 ? 2.989 56.283 41.669 1.00 11.46 62 CYS D CA 1
ATOM 3166 C C . CYS D 1 62 ? 1.937 57.339 41.355 1.00 11.17 62 CYS D C 1
ATOM 3167 O O . CYS D 1 62 ? 2.077 58.493 41.728 1.00 12.02 62 CYS D O 1
ATOM 3170 N N . GLY D 1 63 ? 0.906 56.920 40.621 1.00 11.35 63 GLY D N 1
ATOM 3171 C CA . GLY D 1 63 ? -0.138 57.843 40.201 1.00 11.96 63 GLY D CA 1
ATOM 3172 C C . GLY D 1 63 ? 0.102 58.527 38.860 1.00 11.00 63 GLY D C 1
ATOM 3173 O O . GLY D 1 63 ? -0.703 59.373 38.467 1.00 12.56 63 GLY D O 1
ATOM 3174 N N . ALA D 1 64 ? 1.202 58.190 38.197 1.00 10.51 64 ALA D N 1
ATOM 3175 C CA . ALA D 1 64 ? 1.465 58.738 36.878 1.00 10.03 64 ALA D CA 1
ATOM 3176 C C . ALA D 1 64 ? 0.693 57.962 35.835 1.00 10.46 64 ALA D C 1
ATOM 3177 O O . ALA D 1 64 ? 0.287 56.808 36.013 1.00 12.40 64 ALA D O 1
ATOM 3179 N N . LEU D 1 65 ? 0.488 58.593 34.679 1.00 10.35 65 LEU D N 1
ATOM 3180 C CA . LEU D 1 65 ? -0.058 57.899 33.519 1.00 10.50 65 LEU D CA 1
ATOM 3181 C C . LEU D 1 65 ? 1.070 57.186 32.769 1.00 10.38 65 LEU D C 1
ATOM 3182 O O . LEU D 1 65 ? 2.135 57.783 32.505 1.00 10.91 65 LEU D O 1
ATOM 3187 N N . VAL D 1 66 ? 0.879 55.910 32.429 1.00 9.76 66 VAL D N 1
ATOM 3188 C CA . VAL D 1 66 ? 1.829 55.163 31.619 1.00 11.43 66 VAL D CA 1
ATOM 3189 C C . VAL D 1 66 ? 1.073 54.455 30.500 1.00 10.22 66 VAL D C 1
ATOM 3190 O O . VAL D 1 66 ? -0.164 54.558 30.433 1.00 10.78 66 VAL D O 1
ATOM 3194 N N . MET D 1 67 ? 1.779 53.744 29.637 1.00 12.33 67 MET D N 1
ATOM 3195 C CA . MET D 1 67 ? 1.111 53.049 28.555 1.00 11.86 67 MET D CA 1
ATOM 3196 C C . MET D 1 67 ? 1.856 51.775 28.238 1.00 12.21 67 MET D C 1
ATOM 3197 O O . MET D 1 67 ? 3.034 51.605 28.580 1.00 12.86 67 MET D O 1
ATOM 3202 N N . LYS D 1 68 ? 1.165 50.908 27.517 1.00 12.27 68 LYS D N 1
ATOM 3203 C CA . LYS D 1 68 ? 1.828 49.817 26.806 1.00 14.22 68 LYS D CA 1
ATOM 3204 C C . LYS D 1 68 ? 1.451 49.942 25.346 1.00 13.86 68 LYS D C 1
ATOM 3205 O O . LYS D 1 68 ? 0.355 50.389 25.027 1.00 15.77 68 LYS D O 1
ATOM 3211 N N . ILE D 1 69 ? 2.357 49.513 24.482 1.00 13.62 69 ILE D N 1
ATOM 3212 C CA . ILE D 1 69 ? 2.105 49.475 23.047 1.00 14.76 69 ILE D CA 1
ATOM 3213 C C . ILE D 1 69 ? 2.245 48.015 22.645 1.00 15.50 69 ILE D C 1
ATOM 3214 O O . ILE D 1 69 ? 3.316 47.442 22.766 1.00 16.98 69 ILE D O 1
ATOM 3219 N N . GLY D 1 70 ? 1.139 47.435 22.211 1.00 16.20 70 GLY D N 1
ATOM 3220 C CA . GLY D 1 70 ? 1.078 45.991 22.012 1.00 18.65 70 GLY D CA 1
ATOM 3221 C C . GLY D 1 70 ? 1.394 45.349 23.345 1.00 22.27 70 GLY D C 1
ATOM 3222 O O . GLY D 1 70 ? 0.855 45.738 24.381 1.00 24.33 70 GLY D O 1
ATOM 3223 N N . ASN D 1 71 ? 2.307 44.394 23.322 1.00 25.74 71 ASN D N 1
ATOM 3224 C CA . ASN D 1 71 ? 2.683 43.724 24.560 1.00 28.63 71 ASN D CA 1
ATOM 3225 C C . ASN D 1 71 ? 4.048 44.179 25.038 1.00 31.07 71 ASN D C 1
ATOM 3226 O O . ASN D 1 71 ? 4.823 43.393 25.573 1.00 29.91 71 ASN D O 1
ATOM 3231 N N . SER D 1 72 ? 4.341 45.460 24.843 1.00 21.42 72 SER D N 1
ATOM 3232 C CA . SER D 1 72 ? 5.558 46.037 25.368 1.00 18.95 72 SER D CA 1
ATOM 3233 C C . SER D 1 72 ? 5.471 46.079 26.898 1.00 17.29 72 SER D C 1
ATOM 3234 O O . SER D 1 72 ? 4.405 45.906 27.475 1.00 19.69 72 SER D O 1
ATOM 3237 N N . GLY D 1 73 ? 6.597 46.371 27.517 1.00 17.20 73 GLY D N 1
ATOM 3238 C CA . GLY D 1 73 ? 6.591 46.782 28.906 1.00 19.52 73 GLY D CA 1
ATOM 3239 C C . GLY D 1 73 ? 5.965 48.175 29.030 1.00 16.05 73 GLY D C 1
ATOM 3240 O O . GLY D 1 73 ? 5.689 48.842 28.013 1.00 16.78 73 GLY D O 1
ATOM 3241 N N . THR D 1 74 ? 5.768 48.638 30.251 1.00 15.08 74 THR D N 1
ATOM 3242 C CA . THR D 1 74 ? 5.193 49.960 30.452 1.00 14.30 74 THR D CA 1
ATOM 3243 C C . THR D 1 74 ? 6.167 51.053 30.060 1.00 16.12 74 THR D C 1
ATOM 3244 O O . THR D 1 74 ? 7.381 50.955 30.261 1.00 16.28 74 THR D O 1
ATOM 3248 N N . ILE D 1 75 ? 5.600 52.121 29.518 1.00 13.71 75 ILE D N 1
ATOM 3249 C CA . ILE D 1 75 ? 6.355 53.279 29.056 1.00 13.75 75 ILE D CA 1
ATOM 3250 C C . ILE D 1 75 ? 5.727 54.507 29.720 1.00 11.31 75 ILE D C 1
ATOM 3251 O O . ILE D 1 75 ? 4.503 54.666 29.633 1.00 12.87 75 ILE D O 1
ATOM 3256 N N . PRO D 1 76 ? 6.524 55.366 30.374 1.00 12.25 76 PRO D N 1
ATOM 3257 C CA . PRO D 1 76 ? 5.922 56.563 30.972 1.00 13.33 76 PRO D CA 1
ATOM 3258 C C . PRO D 1 76 ? 5.290 57.485 29.931 1.00 11.22 76 PRO D C 1
ATOM 3259 O O . PRO D 1 76 ? 5.832 57.715 28.834 1.00 14.20 76 PRO D O 1
ATOM 3263 N N . VAL D 1 77 ? 4.121 58.016 30.272 1.00 10.34 77 VAL D N 1
ATOM 3264 C CA . VAL D 1 77 ? 3.466 59.055 29.475 1.00 10.59 77 VAL D CA 1
ATOM 3265 C C . VAL D 1 77 ? 3.463 60.357 30.281 1.00 10.09 77 VAL D C 1
ATOM 3266 O O . VAL D 1 77 ? 3.769 61.422 29.713 1.00 11.35 77 VAL D O 1
ATOM 3270 N N . ASN D 1 78 ? 3.161 60.310 31.584 1.00 10.15 78 ASN D N 1
ATOM 3271 C CA . ASN D 1 78 ? 3.119 61.514 32.358 1.00 11.08 78 ASN D CA 1
ATOM 3272 C C . ASN D 1 78 ? 2.150 62.506 31.734 1.00 10.61 78 ASN D C 1
ATOM 3273 O O . ASN D 1 78 ? 1.033 62.136 31.448 1.00 10.83 78 ASN D O 1
ATOM 3278 N N . THR D 1 79 ? 2.540 63.775 31.637 1.00 10.29 79 THR D N 1
ATOM 3279 C CA . THR D 1 79 ? 1.633 64.776 31.061 1.00 10.39 79 THR D CA 1
ATOM 3280 C C . THR D 1 79 ? 1.451 64.617 29.545 1.00 10.71 79 THR D C 1
ATOM 3281 O O . THR D 1 79 ? 0.550 65.221 28.990 1.00 12.31 79 THR D O 1
ATOM 3285 N N . GLY D 1 80 ? 2.272 63.789 28.912 1.00 9.26 80 GLY D N 1
ATOM 3286 C CA . GLY D 1 80 ? 2.145 63.611 27.484 1.00 10.51 80 GLY D CA 1
ATOM 3287 C C . GLY D 1 80 ? 3.467 63.438 26.807 1.00 11.67 80 GLY D C 1
ATOM 3288 O O . GLY D 1 80 ? 4.554 63.471 27.386 1.00 12.37 80 GLY D O 1
ATOM 3289 N N . LEU D 1 81 ? 3.360 63.255 25.488 1.00 12.11 81 LEU D N 1
ATOM 3290 C CA . LEU D 1 81 ? 4.521 62.998 24.624 1.00 12.04 81 LEU D CA 1
ATOM 3291 C C . LEU D 1 81 ? 4.361 63.899 23.406 1.00 12.70 81 LEU D C 1
ATOM 3292 O O . LEU D 1 81 ? 3.265 64.034 22.888 1.00 13.74 81 LEU D O 1
ATOM 3297 N N . PHE D 1 82 ? 5.444 64.543 23.002 1.00 12.93 82 PHE D N 1
ATOM 3298 C CA . PHE D 1 82 ? 5.385 65.469 21.897 1.00 10.97 82 PHE D CA 1
ATOM 3299 C C . PHE D 1 82 ? 6.154 64.909 20.707 1.00 12.13 82 PHE D C 1
ATOM 3300 O O . PHE D 1 82 ? 7.373 64.777 20.764 1.00 13.04 82 PHE D O 1
ATOM 3308 N N . ARG D 1 83 ? 5.420 64.612 19.629 1.00 12.08 83 ARG D N 1
ATOM 3309 C CA . ARG D 1 83 ? 5.997 64.131 18.355 1.00 12.44 83 ARG D CA 1
ATOM 3310 C C . ARG D 1 83 ? 6.995 63.023 18.616 1.00 13.96 83 ARG D C 1
ATOM 3311 O O . ARG D 1 83 ? 8.176 63.099 18.288 1.00 16.04 83 ARG D O 1
ATOM 3319 N N . TRP D 1 84 ? 6.502 61.980 19.269 1.00 13.15 84 TRP D N 1
ATOM 3320 C CA . TRP D 1 84 ? 7.308 60.917 19.833 1.00 13.37 84 TRP D CA 1
ATOM 3321 C C . TRP D 1 84 ? 7.307 59.670 18.949 1.00 13.36 84 TRP D C 1
ATOM 3322 O O . TRP D 1 84 ? 6.286 59.313 18.394 1.00 12.79 84 TRP D O 1
ATOM 3333 N N . VAL D 1 85 ? 8.462 59.019 18.912 1.00 14.92 85 VAL D N 1
ATOM 3334 C CA . VAL D 1 85 ? 8.630 57.784 18.166 1.00 14.17 85 VAL D CA 1
ATOM 3335 C C . VAL D 1 85 ? 9.008 56.693 19.147 1.00 17.51 85 VAL D C 1
ATOM 3336 O O . VAL D 1 85 ? 9.796 56.935 20.056 1.00 18.80 85 VAL D O 1
ATOM 3340 N N . ALA D 1 86 ? 8.407 55.516 18.995 1.00 16.18 86 ALA D N 1
ATOM 3341 C CA . ALA D 1 86 ? 8.661 54.401 19.904 1.00 17.60 86 ALA D CA 1
ATOM 3342 C C . ALA D 1 86 ? 10.039 53.770 19.673 1.00 19.58 86 ALA D C 1
ATOM 3343 O O . ALA D 1 86 ? 10.639 53.942 18.613 1.00 22.14 86 ALA D O 1
ATOM 3345 N N . PRO D 1 87 ? 10.536 53.015 20.669 1.00 21.86 87 PRO D N 1
ATOM 3346 C CA . PRO D 1 87 ? 11.761 52.235 20.450 1.00 28.58 87 PRO D CA 1
ATOM 3347 C C . PRO D 1 87 ? 11.578 51.212 19.325 1.00 26.46 87 PRO D C 1
ATOM 3348 O O . PRO D 1 87 ? 10.448 50.853 18.972 1.00 21.98 87 PRO D O 1
ATOM 3352 N N . ASN D 1 88 ? 12.684 50.747 18.759 1.00 35.81 88 ASN D N 1
ATOM 3353 C CA . ASN D 1 88 ? 12.630 49.718 17.723 1.00 31.57 88 ASN D CA 1
ATOM 3354 C C . ASN D 1 88 ? 11.816 48.505 18.173 1.00 31.89 88 ASN D C 1
ATOM 3355 O O . ASN D 1 88 ? 11.874 48.111 19.340 1.00 34.44 88 ASN D O 1
ATOM 3360 N N . ASN D 1 89 ? 11.037 47.949 17.247 1.00 32.43 89 ASN D N 1
ATOM 3361 C CA . ASN D 1 89 ? 10.287 46.708 17.473 1.00 35.87 89 ASN D CA 1
ATOM 3362 C C . ASN D 1 89 ? 9.084 46.819 18.408 1.00 32.35 89 ASN D C 1
ATOM 3363 O O . ASN D 1 89 ? 8.506 45.810 18.813 1.00 38.42 89 ASN D O 1
ATOM 3368 N N . VAL D 1 90 ? 8.716 48.044 18.755 1.00 23.59 90 VAL D N 1
ATOM 3369 C CA . VAL D 1 90 ? 7.552 48.283 19.585 1.00 20.96 90 VAL D CA 1
ATOM 3370 C C . VAL D 1 90 ? 6.405 48.683 18.665 1.00 18.74 90 VAL D C 1
ATOM 3371 O O . VAL D 1 90 ? 6.541 49.630 17.884 1.00 21.75 90 VAL D O 1
ATOM 3375 N N . GLN D 1 91 ? 5.288 47.968 18.727 1.00 19.82 91 GLN D N 1
ATOM 3376 C CA . GLN D 1 91 ? 4.149 48.242 17.856 1.00 18.30 91 GLN D CA 1
ATOM 3377 C C . GLN D 1 91 ? 2.900 47.568 18.391 1.00 17.22 91 GLN D C 1
ATOM 3378 O O . GLN D 1 91 ? 3.001 46.612 19.173 1.00 19.29 91 GLN D O 1
ATOM 3384 N N . GLY D 1 92 ? 1.726 48.066 18.030 1.00 16.06 92 GLY D N 1
ATOM 3385 C CA . GLY D 1 92 ? 0.460 47.494 18.416 1.00 16.59 92 GLY D CA 1
ATOM 3386 C C . GLY D 1 92 ? -0.461 48.496 19.088 1.00 16.19 92 GLY D C 1
ATOM 3387 O O . GLY D 1 92 ? -0.144 49.697 19.145 1.00 15.42 92 GLY D O 1
ATOM 3388 N N . ALA D 1 93 ? -1.584 48.024 19.613 1.00 17.00 93 ALA D N 1
ATOM 3389 C CA . ALA D 1 93 ? -2.567 48.902 20.227 1.00 18.12 93 ALA D CA 1
ATOM 3390 C C . ALA D 1 93 ? -1.974 49.620 21.418 1.00 15.39 93 ALA D C 1
ATOM 3391 O O . ALA D 1 93 ? -1.228 49.031 22.220 1.00 15.20 93 ALA D O 1
ATOM 3393 N N . ILE D 1 94 ? -2.353 50.875 21.578 1.00 13.93 94 ILE D N 1
ATOM 3394 C CA . ILE D 1 94 ? -1.936 51.622 22.756 1.00 15.05 94 ILE D CA 1
ATOM 3395 C C . ILE D 1 94 ? -2.961 51.438 23.850 1.00 12.91 94 ILE D C 1
ATOM 3396 O O . ILE D 1 94 ? -4.146 51.705 23.672 1.00 14.30 94 ILE D O 1
ATOM 3401 N N . THR D 1 95 ? -2.492 50.982 25.018 1.00 12.76 95 THR D N 1
ATOM 3402 C CA . THR D 1 95 ? -3.321 50.872 26.219 1.00 13.19 95 THR D CA 1
ATOM 3403 C C . THR D 1 95 ? -2.771 51.832 27.271 1.00 11.71 95 THR D C 1
ATOM 3404 O O . THR D 1 95 ? -1.557 51.844 27.518 1.00 12.33 95 THR D O 1
ATOM 3408 N N . LEU D 1 96 ? -3.632 52.667 27.818 1.00 12.39 96 LEU D N 1
ATOM 3409 C CA . LEU D 1 96 ? -3.224 53.636 28.832 1.00 11.75 96 LEU D CA 1
ATOM 3410 C C . LEU D 1 96 ? -3.524 53.081 30.215 1.00 13.10 96 LEU D C 1
ATOM 3411 O O . LEU D 1 96 ? -4.598 52.504 30.412 1.00 13.01 96 LEU D O 1
ATOM 3416 N N . ILE D 1 97 ? -2.645 53.309 31.191 1.00 12.01 97 ILE D N 1
ATOM 3417 C CA . ILE D 1 97 ? -2.822 52.709 32.500 1.00 11.06 97 ILE D CA 1
ATOM 3418 C C . ILE D 1 97 ? -2.351 53.663 33.554 1.00 11.13 97 ILE D C 1
ATOM 3419 O O . ILE D 1 97 ? -1.310 54.292 33.444 1.00 11.57 97 ILE D O 1
ATOM 3424 N N . TYR D 1 98 ? -3.088 53.705 34.649 1.00 11.28 98 TYR D N 1
ATOM 3425 C CA . TYR D 1 98 ? -2.666 54.417 35.834 1.00 10.82 98 TYR D CA 1
ATOM 3426 C C . TYR D 1 98 ? -1.559 53.620 36.555 1.00 10.62 98 TYR D C 1
ATOM 3427 O O . TYR D 1 98 ? -1.684 52.386 36.665 1.00 12.56 98 TYR D O 1
ATOM 3436 N N . ASN D 1 99 ? -0.495 54.282 36.979 1.00 11.64 99 ASN D N 1
ATOM 3437 C CA . ASN D 1 99 ? 0.636 53.573 37.601 1.00 12.04 99 ASN D CA 1
ATOM 3438 C C . ASN D 1 99 ? 0.373 53.328 39.084 1.00 11.48 99 ASN D C 1
ATOM 3439 O O . ASN D 1 99 ? 0.378 54.241 39.874 1.00 11.35 99 ASN D O 1
ATOM 3444 N N . ASP D 1 100 ? 0.079 52.070 39.433 1.00 12.36 100 ASP D N 1
ATOM 3445 C CA . ASP D 1 100 ? -0.067 51.683 40.842 1.00 11.28 100 ASP D CA 1
ATOM 3446 C C . ASP D 1 100 ? 0.520 50.284 40.951 1.00 12.77 100 ASP D C 1
ATOM 3447 O O . ASP D 1 100 ? 0.987 49.692 40.000 1.00 12.63 100 ASP D O 1
ATOM 3452 N N . VAL D 1 101 ? 0.505 49.769 42.185 1.00 12.89 101 VAL D N 1
ATOM 3453 C CA . VAL D 1 101 ? 0.990 48.405 42.462 1.00 13.19 101 VAL D CA 1
ATOM 3454 C C . VAL D 1 101 ? -0.109 47.406 42.113 1.00 11.85 101 VAL D C 1
ATOM 3455 O O . VAL D 1 101 ? -1.265 47.625 42.490 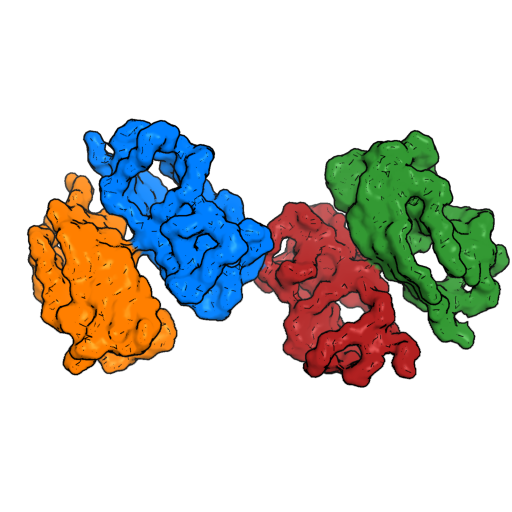1.00 13.48 101 VAL D O 1
ATOM 3459 N N . PRO D 1 102 ? 0.236 46.336 41.395 1.00 13.33 102 PRO D N 1
ATOM 3460 C CA . PRO D 1 102 ? -0.807 45.356 41.058 1.00 13.16 102 PRO D CA 1
ATOM 3461 C C . PRO D 1 102 ? -1.534 44.867 42.306 1.00 14.28 102 PRO D C 1
ATOM 3462 O O . PRO D 1 102 ? -0.933 44.668 43.368 1.00 17.17 102 PRO D O 1
ATOM 3466 N N . GLY D 1 103 ? -2.852 44.726 42.192 1.00 15.48 103 GLY D N 1
ATOM 3467 C CA . GLY D 1 103 ? -3.683 44.293 43.302 1.00 18.15 103 GLY D CA 1
ATOM 3468 C C . GLY D 1 103 ? -4.148 45.403 44.222 1.00 18.37 103 GLY D C 1
ATOM 3469 O O . GLY D 1 103 ? -4.934 45.149 45.139 1.00 19.62 103 GLY D O 1
ATOM 3470 N N . THR D 1 104 ? -3.666 46.642 44.027 1.00 15.12 104 THR D N 1
ATOM 3471 C CA . THR D 1 104 ? -3.996 47.741 44.913 1.00 14.98 104 THR D CA 1
ATOM 3472 C C . THR D 1 104 ? -4.812 48.843 44.236 1.00 12.76 104 THR D C 1
ATOM 3473 O O . THR D 1 104 ? -4.905 49.932 44.758 1.00 12.90 104 THR D O 1
ATOM 3477 N N . TYR D 1 105 ? -5.438 48.514 43.128 1.00 13.29 105 TYR D N 1
ATOM 3478 C CA . TYR D 1 105 ? -6.196 49.527 42.354 1.00 13.77 105 TYR D CA 1
ATOM 3479 C C . TYR D 1 105 ? -7.582 49.830 42.912 1.00 13.34 105 TYR D C 1
ATOM 3480 O O . TYR D 1 105 ? -8.192 50.842 42.546 1.00 15.20 105 TYR D O 1
ATOM 3489 N N . GLY D 1 106 ? -8.091 48.987 43.834 1.00 12.95 106 GLY D N 1
ATOM 3490 C CA . GLY D 1 106 ? -9.472 49.114 44.265 1.00 14.36 106 GLY D CA 1
ATOM 3491 C C . GLY D 1 106 ? -9.801 50.370 45.004 1.00 13.61 106 GLY D C 1
ATOM 3492 O O . GLY D 1 106 ? -10.953 50.788 45.020 1.00 15.35 106 GLY D O 1
ATOM 3493 N N . ASN D 1 107 ? -8.815 50.970 45.659 1.00 12.50 107 ASN D N 1
ATOM 3494 C CA . ASN D 1 107 ? -9.041 52.168 46.407 1.00 12.54 107 ASN D CA 1
ATOM 3495 C C . ASN D 1 107 ? -8.656 53.442 45.635 1.00 11.45 107 ASN D C 1
ATOM 3496 O O . ASN D 1 107 ? -8.583 54.498 46.217 1.00 13.73 107 ASN D O 1
ATOM 3501 N N . ASN D 1 108 ? -8.480 53.303 44.324 1.00 13.59 108 ASN D N 1
ATOM 3502 C CA . ASN D 1 108 ? -8.061 54.447 43.516 1.00 13.07 108 ASN D CA 1
ATOM 3503 C C . ASN D 1 108 ? -9.280 55.257 43.136 1.00 14.96 108 ASN D C 1
ATOM 3504 O O . ASN D 1 108 ? -10.412 54.755 43.117 1.00 15.99 108 ASN D O 1
ATOM 3509 N N . SER D 1 109 ? -9.059 56.519 42.788 1.00 12.61 109 SER D N 1
ATOM 3510 C CA . SER D 1 109 ? -10.167 57.375 42.393 1.00 13.95 109 SER D CA 1
ATOM 3511 C C . SER D 1 109 ? -9.718 58.406 41.368 1.00 13.21 109 SER D C 1
ATOM 3512 O O . SER D 1 109 ? -8.521 58.677 41.219 1.00 12.68 109 SER D O 1
ATOM 3515 N N . GLY D 1 110 ? -10.692 58.987 40.697 1.00 12.56 110 GLY D N 1
ATOM 3516 C CA . GLY D 1 110 ? -10.391 59.971 39.670 1.00 12.49 110 GLY D CA 1
ATOM 3517 C C . GLY D 1 110 ? -9.961 59.316 38.383 1.00 12.23 110 GLY D C 1
ATOM 3518 O O . GLY D 1 110 ? -10.057 58.120 38.148 1.00 13.09 110 GLY D O 1
ATOM 3519 N N . SER D 1 111 ? -9.520 60.170 37.457 1.00 12.75 111 SER D N 1
ATOM 3520 C CA . SER D 1 111 ? -9.219 59.733 36.096 1.00 12.86 111 SER D CA 1
ATOM 3521 C C . SER D 1 111 ? -8.415 60.808 35.386 1.00 13.19 111 SER D C 1
ATOM 3522 O O . SER D 1 111 ? -8.377 61.941 35.828 1.00 13.42 111 SER D O 1
ATOM 3525 N N . PHE D 1 112 ? -7.790 60.429 34.278 1.00 12.34 112 PHE D N 1
ATOM 3526 C CA . PHE D 1 112 ? -7.165 61.412 33.394 1.00 11.74 112 PHE D CA 1
ATOM 3527 C C . PHE D 1 112 ? -7.903 61.450 32.073 1.00 11.84 112 PHE D C 1
ATOM 3528 O O . PHE D 1 112 ? -8.320 60.416 31.559 1.00 13.95 112 PHE D O 1
ATOM 3536 N N . SER D 1 113 ? -8.062 62.655 31.530 1.00 11.78 113 SER D N 1
ATOM 3537 C CA . SER D 1 113 ? -8.577 62.853 30.177 1.00 12.12 113 SER D CA 1
ATOM 3538 C C . SER D 1 113 ? -7.382 62.916 29.255 1.00 11.60 113 SER D C 1
ATOM 3539 O O . SER D 1 113 ? -6.423 63.645 29.522 1.00 13.60 113 SER D O 1
ATOM 3542 N N . VAL D 1 114 ? -7.405 62.133 28.187 1.00 12.19 114 VAL D N 1
ATOM 3543 C CA . VAL D 1 114 ? -6.218 61.972 27.367 1.00 11.96 114 VAL D CA 1
ATOM 3544 C C . VAL D 1 114 ? -6.599 62.080 25.889 1.00 12.66 114 VAL D C 1
ATOM 3545 O O . VAL D 1 114 ? -7.610 61.512 25.468 1.00 13.42 114 VAL D O 1
ATOM 3549 N N . ASN D 1 115 ? -5.806 62.850 25.157 1.00 10.94 115 ASN D N 1
ATOM 3550 C CA . ASN D 1 115 ? -5.897 62.895 23.697 1.00 11.21 115 ASN D CA 1
ATOM 3551 C C . ASN D 1 115 ? -4.685 62.236 23.122 1.00 11.19 115 ASN D C 1
ATOM 3552 O O . ASN D 1 115 ? -3.571 62.487 23.576 1.00 11.67 115 ASN D O 1
ATOM 3557 N N . ILE D 1 116 ? -4.858 61.434 22.061 1.00 11.64 116 ILE D N 1
ATOM 3558 C CA . ILE D 1 116 ? -3.722 60.885 21.331 1.00 11.35 116 ILE D CA 1
ATOM 3559 C C . ILE D 1 116 ? -3.957 61.105 19.829 1.00 12.85 116 ILE D C 1
ATOM 3560 O O . ILE D 1 116 ? -5.055 60.826 19.348 1.00 14.27 116 ILE D O 1
ATOM 3565 N N . GLY D 1 117 ? -2.933 61.567 19.136 1.00 11.74 117 GLY D N 1
ATOM 3566 C CA . GLY D 1 117 ? -3.038 61.675 17.683 1.00 12.53 117 GLY D CA 1
ATOM 3567 C C . GLY D 1 117 ? -1.765 61.226 17.043 1.00 12.78 117 GLY D C 1
ATOM 3568 O O . GLY D 1 117 ? -0.680 61.216 17.627 1.00 14.26 117 GLY D O 1
ATOM 3569 N N . LYS D 1 118 ? -1.882 60.864 15.756 1.00 12.80 118 LYS D N 1
ATOM 3570 C CA . LYS D 1 118 ? -0.693 60.615 14.974 1.00 12.87 118 LYS D CA 1
ATOM 3571 C C . LYS D 1 118 ? -0.279 61.910 14.270 1.00 11.09 118 LYS D C 1
ATOM 3572 O O . LYS D 1 118 ? -1.121 62.646 13.796 1.00 13.89 118 LYS D O 1
ATOM 3578 N N . ASP D 1 119 ? 1.015 62.154 14.254 1.00 12.62 119 ASP D N 1
ATOM 3579 C CA . ASP D 1 119 ? 1.567 63.356 13.631 1.00 13.82 119 ASP D CA 1
ATOM 3580 C C . ASP D 1 119 ? 2.089 63.053 12.241 1.00 15.56 119 ASP D C 1
ATOM 3581 O O . ASP D 1 119 ? 2.185 61.885 11.821 1.00 15.00 119 ASP D O 1
ATOM 3586 N N . GLN D 1 120 ? 2.479 64.100 11.529 1.00 14.22 120 GLN D N 1
ATOM 3587 C CA . GLN D 1 120 ? 2.993 63.866 10.185 1.00 14.29 120 GLN D CA 1
ATOM 3588 C C . GLN D 1 120 ? 4.344 63.146 10.254 1.00 17.38 120 GLN D C 1
ATOM 3589 O O . GLN D 1 120 ? 5.096 63.291 11.244 1.00 21.55 120 GLN D O 1
ATOM 3595 N N . SER D 1 121 ? 4.625 62.282 9.273 1.00 16.26 121 SER D N 1
ATOM 3596 C CA . SER D 1 121 ? 5.840 61.485 9.273 1.00 17.72 121 SER D CA 1
ATOM 3597 C C . SER D 1 121 ? 6.190 61.076 7.837 1.00 20.10 121 SER D C 1
ATOM 3598 O O . SER D 1 121 ? 5.580 61.614 6.888 1.00 19.00 121 SER D O 1
#

Foldseek 3Di:
DWKDKWWQLPAVFAWTPDWFDAPWWKKKAKFWWKFLADPHTDIQQDDPPDDDPAKQDPVGDQFHKWKAHAPHRIGGAGRMDDRDHDPPPGITIIGIHHIDHPPRSNNMGIIMIMDMDIDDD/DWKDKWWQLPAVFAWTPDWFDAPWWKKKAKFWWKFLADPHTDIQQEDPPDDDPAKQDPVGYQFHKWKAHAPHRIGGAGRMDHRDHDDPPGITIITIHHIDHPPRSPNMGIIMIMDMDIDDD/DWKDKWWQLPAVFAWTPDWFDAPWWKKKAKFWWKFLADPHTDIQQEDPPDDDPAKQDPVGYQFHKWKAHPPHRIGGAGRMDDRDHDPPPGITIIGIHGIDHPPRSNNMGIIMIMDMDIDDD/DWKDKWWQLPAVFAWTPDWFDAPWWKKKAKFWWKFLADPHTDIQQEDPPDDDPAKQDPVGYQFHKWKAHPPHRIGGAGRMDDRDHDPPPGITIIGIHTIDHPPRSNNMGIIMIMDMDIDDD

Radius of gyration: 30.25 Å; Cα contacts (8 Å, |Δi|>4): 1417; chains: 4; bounding box: 44×83×70 Å